Protein AF-0000000072967249 (afdb_homodimer)

Secondary structure (DSSP, 8-state):
-PPPEEEEEEPBPSEE--EEGGGT-----BBTT--SS---B-EEEEET--EEEEEEEEEE-SSSSPPBPS-EEEETTEETTEEEEEEEE-SS--EEE--SEEEEEPPGGGHHHHHHHHHHTT--TT---SGGGG-GGGS-TTEEEEEEEEEEE-TTS-EEEEPPPEEPPPEEETTTSPPP---EES-SEEETT--SSPEEEE-S---GGG-EEEEEEEETTEEEEEEEEEGGGSEEETTTEEEEPPPPPS-S--SS-EEEEEEEEETTTTEEPPPEEEEEE-TT--GGGGTTTTHHHHTHHHHHHHHHH---S-----GGG----------------TTS-----------------SS-----------S-----S-TT-S--/-PPPEEEEEEPBPSEEPPEEGGGT-----BBTT--SS---B-EEEEET--EEEEEEEEEE-SSSSPPBPS-EEEETTEETTEEEEEEEEBTTB-EEE--SEEEEEPPGGGHHHHHHHHHHTT--TT---SGGGG-GGGS-TTEEEEEEEEEEE-TTS-EEEEPPPEE---EEETTTSPPP---EES-SEEETT--SSPEEEE-S---GGG-EEEEEEEETTEEEEEEEEEGGGSEEETTTEEEEPPPPPS-S--SS-EEEEEEEEETTTTEEPPPEEEEEE-TT--GGGGTTTTHHHHTHHHHHHHHHH---S-----GGGS---------------TTS-----------------S-------TT---S-TT-------S--

Radius of gyration: 36.16 Å; Cα contacts (8 Å, |Δi|>4): 1364; chains: 2; bounding box: 79×101×114 Å

Structure (mmCIF, N/CA/C/O backbone):
data_AF-0000000072967249-model_v1
#
loop_
_entity.id
_entity.type
_entity.pdbx_description
1 polymer 'Dorsal 2'
#
loop_
_atom_site.group_PDB
_atom_site.id
_atom_site.type_symbol
_atom_site.label_atom_id
_atom_site.label_alt_id
_atom_site.label_comp_id
_atom_site.label_asym_id
_atom_site.label_entity_id
_atom_site.label_seq_id
_atom_site.pdbx_PDB_ins_code
_atom_site.Cartn_x
_atom_site.Cartn_y
_atom_site.Cartn_z
_atom_site.occupancy
_atom_site.B_iso_or_equiv
_atom_site.auth_seq_id
_atom_site.auth_comp_id
_atom_site.auth_asym_id
_atom_site.auth_atom_id
_atom_site.pdbx_PDB_model_num
ATOM 1 N N . MET A 1 1 ? -20.469 49.688 21.781 1 44.47 1 MET A N 1
ATOM 2 C CA . MET A 1 1 ? -19.875 48.469 22.359 1 44.47 1 MET A CA 1
ATOM 3 C C . MET A 1 1 ? -19.609 47.438 21.281 1 44.47 1 MET A C 1
ATOM 5 O O . MET A 1 1 ? -20.5 47.125 20.484 1 44.47 1 MET A O 1
ATOM 9 N N . ASN A 1 2 ? -18.406 47.156 20.906 1 73.19 2 ASN A N 1
ATOM 10 C CA . ASN A 1 2 ? -17.984 46.312 19.781 1 73.19 2 ASN A CA 1
ATOM 11 C C . ASN A 1 2 ? -18.594 44.938 19.859 1 73.19 2 ASN A C 1
ATOM 13 O O . ASN A 1 2 ? -18.719 44.375 20.953 1 73.19 2 ASN A O 1
ATOM 17 N N . ARG A 1 3 ? -19.438 44.469 18.906 1 88.12 3 ARG A N 1
ATOM 18 C CA . ARG A 1 3 ? -20.141 43.188 18.844 1 88.12 3 ARG A CA 1
ATOM 19 C C . ARG A 1 3 ? -19.188 42.031 19.141 1 88.12 3 ARG A C 1
ATOM 21 O O . ARG A 1 3 ? -18.047 42 18.656 1 88.12 3 ARG A O 1
ATOM 28 N N . PRO A 1 4 ? -19.625 41.312 20.125 1 92.69 4 PRO A N 1
ATOM 29 C CA . PRO A 1 4 ? -18.781 40.125 20.438 1 92.69 4 PRO A CA 1
ATOM 30 C C . PRO A 1 4 ? -18.469 39.281 19.203 1 92.69 4 PRO A C 1
ATOM 32 O O . PRO A 1 4 ? -19.266 39.219 18.266 1 92.69 4 PRO A O 1
ATOM 35 N N . TYR A 1 5 ? -17.344 38.75 19.141 1 96.25 5 TYR A N 1
ATOM 36 C CA . TYR A 1 5 ? -16.953 37.875 18.031 1 96.25 5 TYR A CA 1
ATOM 37 C C . TYR A 1 5 ? -16.047 36.75 18.5 1 96.25 5 TYR A C 1
ATOM 39 O O . TYR A 1 5 ? -15.484 36.812 19.594 1 96.25 5 TYR A O 1
ATOM 47 N N . ILE A 1 6 ? -15.875 35.719 17.688 1 97.12 6 ILE A N 1
ATOM 48 C CA . ILE A 1 6 ? -15.086 34.531 18 1 97.12 6 ILE A CA 1
ATOM 49 C C . ILE A 1 6 ? -13.656 34.719 17.484 1 97.12 6 ILE A C 1
ATOM 51 O O . ILE A 1 6 ? -13.461 35.156 16.344 1 97.12 6 ILE A O 1
ATOM 55 N N . ARG A 1 7 ? -12.711 34.438 18.281 1 97.88 7 ARG A N 1
ATOM 56 C CA . ARG A 1 7 ? -11.305 34.438 17.906 1 97.88 7 ARG A CA 1
ATOM 57 C C . ARG A 1 7 ? -10.648 33.094 18.203 1 97.88 7 ARG A C 1
ATOM 59 O O . ARG A 1 7 ? -10.734 32.594 19.328 1 97.88 7 ARG A O 1
ATOM 66 N N . ILE A 1 8 ? -10.008 32.531 17.172 1 98.19 8 ILE A N 1
ATOM 67 C CA . ILE A 1 8 ? -9.281 31.297 17.406 1 98.19 8 ILE A CA 1
ATOM 68 C C . ILE A 1 8 ? -7.922 31.609 18.031 1 98.19 8 ILE A C 1
ATOM 70 O O . ILE A 1 8 ? -7.117 32.344 17.453 1 98.19 8 ILE A O 1
ATOM 74 N N . ILE A 1 9 ? -7.621 31.078 19.188 1 97.25 9 ILE A N 1
ATOM 75 C CA . ILE A 1 9 ? -6.371 31.375 19.875 1 97.25 9 ILE A CA 1
ATOM 76 C C . ILE A 1 9 ? -5.359 30.25 19.609 1 97.25 9 ILE A C 1
ATOM 78 O O . ILE A 1 9 ? -4.148 30.469 19.703 1 97.25 9 ILE A O 1
ATOM 82 N N . GLU A 1 10 ? -5.859 29.047 19.406 1 97.69 10 GLU A N 1
ATOM 83 C CA . GLU A 1 10 ? -5.02 27.906 19.047 1 97.69 10 GLU A CA 1
ATOM 84 C C . GLU A 1 10 ? -5.625 27.109 17.891 1 97.69 10 GLU A C 1
ATOM 86 O O . GLU A 1 10 ? -6.676 26.484 18.047 1 97.69 10 GLU A O 1
ATOM 91 N N . GLN A 1 11 ? -4.906 27.156 16.75 1 97.75 11 GLN A N 1
ATOM 92 C CA . GLN A 1 11 ? -5.355 26.422 15.57 1 97.75 11 GLN A CA 1
ATOM 93 C C . GLN A 1 11 ? -5.102 24.922 15.727 1 97.75 11 GLN A C 1
ATOM 95 O O . GLN A 1 11 ? -4.25 24.5 16.516 1 97.75 11 GLN A O 1
ATOM 100 N N . PRO A 1 12 ? -5.949 24.156 15.016 1 96.5 12 PRO A N 1
ATOM 101 C CA . PRO A 1 12 ? -5.629 22.719 14.984 1 96.5 12 PRO A CA 1
ATOM 102 C C . PRO A 1 12 ? -4.371 22.422 14.172 1 96.5 12 PRO A C 1
ATOM 104 O O . PRO A 1 12 ? -3.965 23.234 13.328 1 96.5 12 PRO A O 1
ATOM 107 N N . GLN A 1 13 ? -3.824 21.266 14.438 1 92.38 13 GLN A N 1
ATOM 108 C CA . GLN A 1 13 ? -2.684 20.812 13.648 1 92.38 13 GLN A CA 1
ATOM 109 C C . GLN A 1 13 ? -3.061 20.641 12.18 1 92.38 13 GLN A C 1
ATOM 111 O O . GLN A 1 13 ? -4.18 20.234 11.867 1 92.38 13 GLN A O 1
ATOM 116 N N . LYS A 1 14 ? -2.098 20.922 11.359 1 88.25 14 LYS A N 1
ATOM 117 C CA . LYS A 1 14 ? -2.346 20.953 9.922 1 88.25 14 LYS A CA 1
ATOM 118 C C . LYS A 1 14 ? -2.592 19.562 9.367 1 88.25 14 LYS A C 1
ATOM 120 O O . LYS A 1 14 ? -3.244 19.391 8.336 1 88.25 14 LYS A O 1
ATOM 125 N N . SER A 1 15 ? -2.041 18.594 9.992 1 88.94 15 SER A N 1
ATOM 126 C CA . SER A 1 15 ? -2.145 17.219 9.492 1 88.94 15 SER A CA 1
ATOM 127 C C . SER A 1 15 ? -2.398 16.234 10.625 1 88.94 15 SER A C 1
ATOM 129 O O . SER A 1 15 ? -1.73 16.281 11.664 1 88.94 15 SER A O 1
ATOM 131 N N . LEU A 1 16 ? -3.436 15.453 10.383 1 90.12 16 LEU A N 1
ATOM 132 C CA . LEU A 1 16 ? -3.762 14.43 11.367 1 90.12 16 LEU A CA 1
ATOM 133 C C . LEU A 1 16 ? -4.359 13.195 10.695 1 90.12 16 LEU A C 1
ATOM 135 O O . LEU A 1 16 ? -4.832 13.273 9.555 1 90.12 16 LEU A O 1
ATOM 139 N N . ARG A 1 17 ? -4.219 12.023 11.391 1 90.75 17 ARG A N 1
ATOM 140 C CA . ARG A 1 17 ? -4.824 10.797 10.875 1 90.75 17 ARG A CA 1
ATOM 141 C C . ARG A 1 17 ? -6.32 10.766 11.148 1 90.75 17 ARG A C 1
ATOM 143 O O . ARG A 1 17 ? -6.742 10.789 12.305 1 90.75 17 ARG A O 1
ATOM 150 N N . PHE A 1 18 ? -7.117 10.727 10.023 1 93 18 PHE A N 1
ATOM 151 C CA . PHE A 1 18 ? -8.547 10.484 10.164 1 93 18 PHE A CA 1
ATOM 152 C C . PHE A 1 18 ? -8.836 9 10.328 1 93 18 PHE A C 1
ATOM 154 O O . PHE A 1 18 ? -8.5 8.195 9.453 1 93 18 PHE A O 1
ATOM 161 N N . ARG A 1 19 ? -9.477 8.633 11.391 1 92.75 19 ARG A N 1
ATOM 162 C CA . ARG A 1 19 ? -9.672 7.211 11.656 1 92.75 19 ARG A CA 1
ATOM 163 C C . ARG A 1 19 ? -11.109 6.793 11.352 1 92.75 19 ARG A C 1
ATOM 165 O O . ARG A 1 19 ? -12.047 7.555 11.586 1 92.75 19 ARG A O 1
ATOM 172 N N . TYR A 1 20 ? -11.242 5.508 10.867 1 93.94 20 TYR A N 1
ATOM 173 C CA . TYR A 1 20 ? -12.57 4.938 10.688 1 93.94 20 TYR A CA 1
ATOM 174 C C . TYR A 1 20 ? -13.164 4.508 12.023 1 93.94 20 TYR A C 1
ATOM 176 O O . TYR A 1 20 ? -12.43 4.215 12.969 1 93.94 20 TYR A O 1
ATOM 184 N N . GLN A 1 21 ? -14.438 4.438 12.031 1 92.06 21 GLN A N 1
ATOM 185 C CA . GLN A 1 21 ? -15.141 4.008 13.242 1 92.06 21 GLN A CA 1
ATOM 186 C C . GLN A 1 21 ? -14.719 2.602 13.648 1 92.06 21 GLN A C 1
ATOM 188 O O . GLN A 1 21 ? -14.602 2.303 14.836 1 92.06 21 GLN A O 1
ATOM 193 N N . CYS A 1 22 ? -14.438 1.764 12.68 1 89.69 22 CYS A N 1
ATOM 194 C CA . CYS A 1 22 ? -14.117 0.364 12.93 1 89.69 22 CYS A CA 1
ATOM 195 C C . CYS A 1 22 ? -12.789 0.235 13.672 1 89.69 22 CYS A C 1
ATOM 197 O O . CYS A 1 22 ? -12.523 -0.787 14.305 1 89.69 22 CYS A O 1
ATOM 199 N N . GLU A 1 23 ? -11.914 1.243 13.594 1 90.12 23 GLU A N 1
ATOM 200 C CA . GLU A 1 23 ? -10.617 1.21 14.266 1 90.12 23 GLU A CA 1
ATOM 201 C C . GLU A 1 23 ? -10.773 1.413 15.773 1 90.12 23 GLU A C 1
ATOM 203 O O . GLU A 1 23 ? -9.844 1.137 16.547 1 90.12 23 GLU A O 1
ATOM 208 N N . LYS A 1 24 ? -11.898 1.842 16.219 1 87.5 24 LYS A N 1
ATOM 209 C CA . LYS A 1 24 ? -12.242 2.004 17.625 1 87.5 24 LYS A CA 1
ATOM 210 C C . LYS A 1 24 ? -11.242 2.908 18.344 1 87.5 24 LYS A C 1
ATOM 212 O O . LYS A 1 24 ? -10.781 2.586 19.438 1 87.5 24 LYS A O 1
ATOM 217 N N . ARG A 1 25 ? -10.805 3.928 17.625 1 82.94 25 ARG A N 1
ATOM 218 C CA . ARG A 1 25 ? -9.93 4.957 18.188 1 82.94 25 ARG A CA 1
ATOM 219 C C . ARG A 1 25 ? -10.555 6.34 18.047 1 82.94 25 ARG A C 1
ATOM 221 O O . ARG A 1 25 ? -11.164 6.656 17.016 1 82.94 25 ARG A O 1
ATOM 228 N N . THR A 1 26 ? -10.758 7.078 19.047 1 75.5 26 THR A N 1
ATOM 229 C CA . THR A 1 26 ? -11.367 8.398 19 1 75.5 26 THR A CA 1
ATOM 230 C C . THR A 1 26 ? -10.391 9.422 18.438 1 75.5 26 THR A C 1
ATOM 232 O O . THR A 1 26 ? -10.781 10.312 17.672 1 75.5 26 THR A O 1
ATOM 235 N N . GLY A 1 27 ? -9.164 9.219 18.422 1 77.5 27 GLY A N 1
ATOM 236 C CA . GLY A 1 27 ? -8.172 10.18 17.969 1 77.5 27 GLY A CA 1
ATOM 237 C C . GLY A 1 27 ? -8.219 11.492 18.75 1 77.5 27 GLY A C 1
ATOM 238 O O . GLY A 1 27 ? -9.078 11.672 19.609 1 77.5 27 GLY A O 1
ATOM 239 N N . ASN A 1 28 ? -7.293 12.414 18.578 1 88.31 28 ASN A N 1
ATOM 240 C CA . ASN A 1 28 ? -7.188 13.758 19.156 1 88.31 28 ASN A CA 1
ATOM 241 C C . ASN A 1 28 ? -6.699 14.766 18.125 1 88.31 28 ASN A C 1
ATOM 243 O O . ASN A 1 28 ? -5.863 14.445 17.281 1 88.31 28 ASN A O 1
ATOM 247 N N . ILE A 1 29 ? -7.332 15.898 18.188 1 93.88 29 ILE A N 1
ATOM 248 C CA . ILE A 1 29 ? -6.855 16.984 17.344 1 93.88 29 ILE A CA 1
ATOM 249 C C . ILE A 1 29 ? -5.914 17.891 18.156 1 93.88 29 ILE A C 1
ATOM 251 O O . ILE A 1 29 ? -6.363 18.75 18.906 1 93.88 29 ILE A O 1
ATOM 255 N N . PRO A 1 30 ? -4.688 17.672 17.984 1 94.12 30 PRO A N 1
ATOM 256 C CA . PRO A 1 30 ? -3.744 18.531 18.703 1 94.12 30 PRO A CA 1
ATOM 257 C C . PRO A 1 30 ? -3.74 19.969 18.172 1 94.12 30 PRO A C 1
ATOM 259 O O . PRO A 1 30 ? -4.207 20.219 17.062 1 94.12 30 PRO A O 1
ATOM 262 N N . GLY A 1 31 ? -3.262 20.859 19.031 1 95.62 31 GLY A N 1
ATOM 263 C CA . GLY A 1 31 ? -3.078 22.234 18.609 1 95.62 31 GLY A CA 1
ATOM 264 C C . GLY A 1 31 ? -1.887 22.406 17.688 1 95.62 31 GLY A C 1
ATOM 265 O O . GLY A 1 31 ? -0.974 21.578 17.672 1 95.62 31 GLY A O 1
ATOM 266 N N . ALA A 1 32 ? -1.892 23.406 16.906 1 93.88 32 ALA A N 1
ATOM 267 C CA . ALA A 1 32 ? -0.831 23.703 15.953 1 93.88 32 ALA A CA 1
ATOM 268 C C . ALA A 1 32 ? 0.5 23.938 16.656 1 93.88 32 ALA A C 1
ATOM 270 O O . ALA A 1 32 ? 1.564 23.672 16.094 1 93.88 32 ALA A O 1
ATOM 271 N N . SER A 1 33 ? 0.46 24.375 17.922 1 92.56 33 SER A N 1
ATOM 272 C CA . SER A 1 33 ? 1.671 24.703 18.672 1 92.56 33 SER A CA 1
ATOM 273 C C . SER A 1 33 ? 2.188 23.484 19.438 1 92.56 33 SER A C 1
ATOM 275 O O . SER A 1 33 ? 3.139 23.594 20.203 1 92.56 33 SER A O 1
ATOM 277 N N . SER A 1 34 ? 1.538 22.391 19.172 1 92.38 34 SER A N 1
ATOM 278 C CA . SER A 1 34 ? 1.945 21.188 19.891 1 92.38 34 SER A CA 1
ATOM 279 C C . SER A 1 34 ? 3.344 20.734 19.469 1 92.38 34 SER A C 1
ATOM 281 O O . SER A 1 34 ? 3.701 20.812 18.297 1 92.38 34 SER A O 1
ATOM 283 N N . THR A 1 35 ? 4.148 20.453 20.391 1 86.25 35 THR A N 1
ATOM 284 C CA . THR A 1 35 ? 5.465 19.875 20.172 1 86.25 35 THR A CA 1
ATOM 285 C C . THR A 1 35 ? 5.543 18.469 20.797 1 86.25 35 THR A C 1
ATOM 287 O O . THR A 1 35 ? 4.566 17.984 21.359 1 86.25 35 THR A O 1
ATOM 290 N N . SER A 1 36 ? 6.641 17.781 20.547 1 82.5 36 SER A N 1
ATOM 291 C CA . SER A 1 36 ? 6.816 16.453 21.109 1 82.5 36 SER A CA 1
ATOM 292 C C . SER A 1 36 ? 6.742 16.469 22.625 1 82.5 36 SER A C 1
ATOM 294 O O . SER A 1 36 ? 6.316 15.5 23.25 1 82.5 36 SER A O 1
ATOM 296 N N . THR A 1 37 ? 6.992 17.578 23.203 1 87.44 37 THR A N 1
ATOM 297 C CA . THR A 1 37 ? 7.062 17.672 24.656 1 87.44 37 THR A CA 1
ATOM 298 C C . THR A 1 37 ? 5.84 18.391 25.203 1 87.44 37 THR A C 1
ATOM 300 O O . THR A 1 37 ? 5.465 18.188 26.359 1 87.44 37 THR A O 1
ATOM 303 N N . LEU A 1 38 ? 5.289 19.234 24.375 1 89.75 38 LEU A N 1
ATOM 304 C CA . LEU A 1 38 ? 4.16 20.031 24.828 1 89.75 38 LEU A CA 1
ATOM 305 C C . LEU A 1 38 ? 2.941 19.812 23.938 1 89.75 38 LEU A C 1
ATOM 307 O O . LEU A 1 38 ? 2.957 20.156 22.766 1 89.75 38 LEU A O 1
ATOM 311 N N . LYS A 1 39 ? 1.997 19.203 24.578 1 89.5 39 LYS A N 1
ATOM 312 C CA . LYS A 1 39 ? 0.768 18.953 23.828 1 89.5 39 LYS A CA 1
ATOM 313 C C . LYS A 1 39 ? -0.263 20.047 24.094 1 89.5 39 LYS A C 1
ATOM 315 O O . LYS A 1 39 ? -0.558 20.359 25.25 1 89.5 39 LYS A O 1
ATOM 320 N N . THR A 1 40 ? -0.62 20.797 23.094 1 93.81 40 THR A N 1
ATOM 321 C CA . THR A 1 40 ? -1.681 21.781 23.172 1 93.81 40 THR A CA 1
ATOM 322 C C . THR A 1 40 ? -2.92 21.328 22.422 1 93.81 40 THR A C 1
ATOM 324 O O . THR A 1 40 ? -2.877 20.312 21.703 1 93.81 40 THR A O 1
ATOM 327 N N . VAL A 1 41 ? -4.043 21.969 22.672 1 94.06 41 VAL A N 1
ATOM 328 C CA . VAL A 1 41 ? -5.293 21.625 22 1 94.06 41 VAL A CA 1
ATOM 329 C C . VAL A 1 41 ? -5.91 22.875 21.391 1 94.06 41 VAL A C 1
ATOM 331 O O . VAL A 1 41 ? -5.531 24 21.734 1 94.06 41 VAL A O 1
ATOM 334 N N . CYS A 1 42 ? -6.82 22.656 20.516 1 95.38 42 CYS A N 1
ATOM 335 C CA . CYS A 1 42 ? -7.535 23.75 19.875 1 95.38 42 CYS A CA 1
ATOM 336 C C . CYS A 1 42 ? -8.328 24.562 20.906 1 95.38 42 CYS A C 1
ATOM 338 O O . CYS A 1 42 ? -8.875 23.984 21.844 1 95.38 42 CYS A O 1
ATOM 340 N N . ALA A 1 43 ? -8.344 25.891 20.688 1 97.19 43 ALA A N 1
ATOM 341 C CA . ALA A 1 43 ? -9.047 26.75 21.625 1 97.19 43 ALA A CA 1
ATOM 342 C C . ALA A 1 43 ? -9.555 28.016 20.953 1 97.19 43 ALA A C 1
ATOM 344 O O . ALA A 1 43 ? -8.961 28.484 19.984 1 97.19 43 ALA A O 1
ATOM 345 N N . ILE A 1 44 ? -10.641 28.484 21.453 1 97.81 44 ILE A N 1
ATOM 346 C CA . ILE A 1 44 ? -11.203 29.75 20.969 1 97.81 44 ILE A CA 1
ATOM 347 C C . ILE A 1 44 ? -11.539 30.656 22.141 1 97.81 44 ILE A C 1
ATOM 349 O O . ILE A 1 44 ? -11.531 30.203 23.297 1 97.81 44 ILE A O 1
ATOM 353 N N . GLN A 1 45 ? -11.711 31.906 21.812 1 97.56 45 GLN A N 1
ATOM 354 C CA . GLN A 1 45 ? -12.164 32.906 22.781 1 97.56 45 GLN A CA 1
ATOM 355 C C . GLN A 1 45 ? -13.289 33.75 22.203 1 97.56 45 GLN A C 1
ATOM 357 O O . GLN A 1 45 ? -13.344 34 20.984 1 97.56 45 GLN A O 1
ATOM 362 N N . ILE A 1 46 ? -14.156 34.094 23.031 1 95.38 46 ILE A N 1
ATOM 363 C CA . ILE A 1 46 ? -15.18 35.062 22.656 1 95.38 46 ILE A CA 1
ATOM 364 C C . ILE A 1 46 ? -14.789 36.438 23.125 1 95.38 46 ILE A C 1
ATOM 366 O O . ILE A 1 46 ? -14.891 36.75 24.312 1 95.38 46 ILE A O 1
ATOM 370 N N . VAL A 1 47 ? -14.391 37.25 22.156 1 94.81 47 VAL A N 1
ATOM 371 C CA . VAL A 1 47 ? -13.922 38.594 22.484 1 94.81 47 VAL A CA 1
ATOM 372 C C . VAL A 1 47 ? -15.117 39.5 22.734 1 94.81 47 VAL A C 1
ATOM 374 O O . VAL A 1 47 ? -16.047 39.562 21.922 1 94.81 47 VAL A O 1
ATOM 377 N N . GLY A 1 48 ? -15.156 40.188 23.859 1 92.19 48 GLY A N 1
ATOM 378 C CA . GLY A 1 48 ? -16.188 41.188 24.141 1 92.19 48 GLY A CA 1
ATOM 379 C C . GLY A 1 48 ? -17.406 40.594 24.844 1 92.19 48 GLY A C 1
ATOM 380 O O . GLY A 1 48 ? -18.5 41.156 24.766 1 92.19 48 GLY A O 1
ATOM 381 N N . TYR A 1 49 ? -17.266 39.406 25.344 1 91.81 49 TYR A N 1
ATOM 382 C CA . TYR A 1 49 ? -18.406 38.812 26 1 91.81 49 TYR A CA 1
ATOM 383 C C . TYR A 1 49 ? -17.969 38 27.219 1 91.81 49 TYR A C 1
ATOM 385 O O . TYR A 1 49 ? -16.906 37.375 27.203 1 91.81 49 TYR A O 1
ATOM 393 N N . GLN A 1 50 ? -18.734 38.062 28.266 1 91.81 50 GLN A N 1
ATOM 394 C CA . GLN A 1 50 ? -18.625 37.25 29.453 1 91.81 50 GLN A CA 1
ATOM 395 C C . GLN A 1 50 ? -19.984 36.656 29.859 1 91.81 50 GLN A C 1
ATOM 397 O O . GLN A 1 50 ? -21 37.344 29.781 1 91.81 50 GLN A O 1
ATOM 402 N N . GLY A 1 51 ? -19.938 35.438 30.109 1 91.81 51 GLY A N 1
ATOM 403 C CA . GLY A 1 51 ? -21.188 34.781 30.469 1 91.81 51 GLY A CA 1
ATOM 404 C C . GLY A 1 51 ? -21.312 33.375 29.891 1 91.81 51 GLY A C 1
ATOM 405 O O . GLY A 1 51 ? -20.297 32.75 29.547 1 91.81 51 GLY A O 1
ATOM 406 N N . ARG A 1 52 ? -22.516 32.938 29.859 1 92.81 52 ARG A N 1
ATOM 407 C CA . ARG A 1 52 ? -22.766 31.594 29.375 1 92.81 52 ARG A CA 1
ATOM 408 C C . ARG A 1 52 ? -22.953 31.594 27.859 1 92.81 52 ARG A C 1
ATOM 410 O O . ARG A 1 52 ? -23.562 32.5 27.297 1 92.81 52 ARG A O 1
ATOM 417 N N . ALA A 1 53 ? -22.375 30.594 27.281 1 94.44 53 ALA A N 1
ATOM 418 C CA . ALA A 1 53 ? -22.484 30.453 25.828 1 94.44 53 ALA A CA 1
ATOM 419 C C . ALA A 1 53 ? -22.547 28.984 25.422 1 94.44 53 ALA A C 1
ATOM 421 O O . ALA A 1 53 ? -21.969 28.125 26.094 1 94.44 53 ALA A O 1
ATOM 422 N N . ALA A 1 54 ? -23.281 28.703 24.375 1 94.88 54 ALA A N 1
ATOM 423 C CA . ALA A 1 54 ? -23.312 27.375 23.766 1 94.88 54 ALA A CA 1
ATOM 424 C C . ALA A 1 54 ? -22.391 27.312 22.547 1 94.88 54 ALA A C 1
ATOM 426 O O . ALA A 1 54 ? -22.422 28.188 21.688 1 94.88 54 ALA A O 1
ATOM 427 N N . VAL A 1 55 ? -21.562 26.344 22.578 1 95.62 55 VAL A N 1
ATOM 428 C CA . VAL A 1 55 ? -20.578 26.203 21.5 1 95.62 55 VAL A CA 1
ATOM 429 C C . VAL A 1 55 ? -20.906 24.969 20.656 1 95.62 55 VAL A C 1
ATOM 431 O O . VAL A 1 55 ? -21.188 23.891 21.203 1 95.62 55 VAL A O 1
ATOM 434 N N . VAL A 1 56 ? -20.906 25.172 19.344 1 95.5 56 VAL A N 1
ATOM 435 C CA . VAL A 1 56 ? -21.125 24.078 18.391 1 95.5 56 VAL A CA 1
ATOM 436 C C . VAL A 1 56 ? -19.953 24 17.406 1 95.5 56 VAL A C 1
ATOM 438 O O . VAL A 1 56 ? -19.594 25.016 16.797 1 95.5 56 VAL A O 1
ATOM 441 N N . VAL A 1 57 ? -19.344 22.844 17.344 1 97.69 57 VAL A N 1
ATOM 442 C CA . VAL A 1 57 ? -18.25 22.641 16.406 1 97.69 57 VAL A CA 1
ATOM 443 C C . VAL A 1 57 ? -18.625 21.547 15.398 1 97.69 57 VAL A C 1
ATOM 445 O O . VAL A 1 57 ? -19.125 20.5 15.789 1 97.69 57 VAL A O 1
ATOM 448 N N . SER A 1 58 ? -18.438 21.812 14.148 1 97.56 58 SER A N 1
ATOM 449 C CA . SER A 1 58 ? -18.703 20.828 13.094 1 97.56 58 SER A CA 1
ATOM 450 C C . SER A 1 58 ? -17.641 20.891 12.008 1 97.56 58 SER A C 1
ATOM 452 O O . SER A 1 58 ? -16.859 21.844 11.938 1 97.56 58 SER A O 1
ATOM 454 N N . CYS A 1 59 ? -17.547 19.859 11.203 1 97.94 59 CYS A N 1
ATOM 455 C CA . CYS A 1 59 ? -16.609 19.812 10.094 1 97.94 59 CYS A CA 1
ATOM 456 C C . CYS A 1 59 ? -17.203 20.438 8.836 1 97.94 59 CYS A C 1
ATOM 458 O O . CYS A 1 59 ? -18.375 20.203 8.516 1 97.94 59 CYS A O 1
ATOM 460 N N . VAL A 1 60 ? -16.391 21.234 8.141 1 98.25 60 VAL A N 1
ATOM 461 C CA . VAL A 1 60 ? -16.828 21.844 6.887 1 98.25 60 VAL A CA 1
ATOM 462 C C . VAL A 1 60 ? -15.758 21.656 5.82 1 98.25 60 VAL A C 1
ATOM 464 O O . VAL A 1 60 ? -14.641 21.25 6.125 1 98.25 60 VAL A O 1
ATOM 467 N N . THR A 1 61 ? -16.094 21.906 4.562 1 97.25 61 THR A N 1
ATOM 468 C CA . THR A 1 61 ? -15.188 21.734 3.436 1 97.25 61 THR A CA 1
ATOM 469 C C . THR A 1 61 ? -14.086 22.781 3.453 1 97.25 61 THR A C 1
ATOM 471 O O . THR A 1 61 ? -14.227 23.828 4.09 1 97.25 61 THR A O 1
ATOM 474 N N . LYS A 1 62 ? -13.078 22.516 2.764 1 95.31 62 LYS A N 1
ATOM 475 C CA . LYS A 1 62 ? -11.875 23.344 2.74 1 95.31 62 LYS A CA 1
ATOM 476 C C . LYS A 1 62 ? -12.148 24.703 2.113 1 95.31 62 LYS A C 1
ATOM 478 O O . LYS A 1 62 ? -11.781 25.734 2.676 1 95.31 62 LYS A O 1
ATOM 483 N N . ASP A 1 63 ? -12.898 24.688 1.015 1 93.88 63 ASP A N 1
ATOM 484 C CA . ASP A 1 63 ? -13.055 25.906 0.224 1 93.88 63 ASP A CA 1
ATOM 485 C C . ASP A 1 63 ? -14.391 26.594 0.523 1 93.88 63 ASP A C 1
ATOM 487 O O . ASP A 1 63 ? -15.367 25.922 0.882 1 93.88 63 ASP A O 1
ATOM 491 N N . GLU A 1 64 ? -14.406 27.969 0.395 1 94.06 64 GLU A N 1
ATOM 492 C CA . GLU A 1 64 ? -15.641 28.734 0.537 1 94.06 64 GLU A CA 1
ATOM 493 C C . GLU A 1 64 ? -16.516 28.609 -0.702 1 94.06 64 GLU A C 1
ATOM 495 O O . GLU A 1 64 ? -16.016 28.516 -1.822 1 94.06 64 GLU A O 1
ATOM 500 N N . PRO A 1 65 ? -17.75 28.781 -0.625 1 95.19 65 PRO A N 1
ATOM 501 C CA . PRO A 1 65 ? -18.469 28.734 0.657 1 95.19 65 PRO A CA 1
ATOM 502 C C . PRO A 1 65 ? -18.328 27.375 1.356 1 95.19 65 PRO A C 1
ATOM 504 O O . PRO A 1 65 ? -18.438 26.328 0.711 1 95.19 65 PRO A O 1
ATOM 507 N N . HIS A 1 66 ? -18.047 27.375 2.584 1 97.31 66 HIS A N 1
ATOM 508 C CA . HIS A 1 66 ? -17.828 26.156 3.367 1 97.31 66 HIS A CA 1
ATOM 509 C C . HIS A 1 66 ? -19.125 25.375 3.52 1 97.31 66 HIS A C 1
ATOM 511 O O . HIS A 1 66 ? -20.094 25.859 4.102 1 97.31 66 HIS A O 1
ATOM 517 N N . LYS A 1 67 ? -19.078 24.188 3.027 1 97.12 67 LYS A N 1
ATOM 518 C CA . LYS A 1 67 ? -20.234 23.297 3.121 1 97.12 67 LYS A CA 1
ATOM 519 C C . LYS A 1 67 ? -20.031 22.234 4.203 1 97.12 67 LYS A C 1
ATOM 521 O O . LYS A 1 67 ? -18.891 21.938 4.562 1 97.12 67 LYS A O 1
ATOM 526 N N . PRO A 1 68 ? -21.156 21.766 4.691 1 97.12 68 PRO A N 1
ATOM 527 C CA . PRO A 1 68 ? -21 20.688 5.668 1 97.12 68 PRO A CA 1
ATOM 528 C C . PRO A 1 68 ? -20.219 19.5 5.117 1 97.12 68 PRO A C 1
ATOM 530 O O . PRO A 1 68 ? -20.422 19.094 3.971 1 97.12 68 PRO A O 1
ATOM 533 N N . HIS A 1 69 ? -19.25 19.016 5.828 1 97.75 69 HIS A N 1
ATOM 534 C CA . HIS A 1 69 ? -18.422 17.875 5.441 1 97.75 69 HIS A CA 1
ATOM 535 C C . HIS A 1 69 ? -19.016 16.562 5.969 1 97.75 69 HIS A C 1
ATOM 537 O O . HIS A 1 69 ? -19.547 16.531 7.078 1 97.75 69 HIS A O 1
ATOM 543 N N . PRO A 1 70 ? -18.938 15.547 5.289 1 97.12 70 PRO A N 1
ATOM 544 C CA . PRO A 1 70 ? -19.531 14.289 5.727 1 97.12 70 PRO A CA 1
ATOM 545 C C . PRO A 1 70 ? -18.797 13.648 6.895 1 97.12 70 PRO A C 1
ATOM 547 O O . PRO A 1 70 ? -19.375 12.859 7.645 1 97.12 70 PRO A O 1
ATOM 550 N N . HIS A 1 71 ? -17.484 13.898 7.051 1 97.44 71 HIS A N 1
ATOM 551 C CA . HIS A 1 71 ? -16.766 13.352 8.188 1 97.44 71 HIS A CA 1
ATOM 552 C C . HIS A 1 71 ? -17.328 13.867 9.508 1 97.44 71 HIS A C 1
ATOM 554 O O . HIS A 1 71 ? -18 14.898 9.539 1 97.44 71 HIS A O 1
ATOM 560 N N . LYS A 1 72 ? -17.062 13.086 10.555 1 96.31 72 LYS A N 1
ATOM 561 C CA . LYS A 1 72 ? -17.703 13.352 11.844 1 96.31 72 LYS A CA 1
ATOM 562 C C . LYS A 1 72 ? -16.672 13.719 12.906 1 96.31 72 LYS A C 1
ATOM 564 O O . LYS A 1 72 ? -15.508 13.328 12.805 1 96.31 72 LYS A O 1
ATOM 569 N N . LEU A 1 73 ? -17.125 14.492 13.805 1 96.5 73 LEU A N 1
ATOM 570 C CA . LEU A 1 73 ? -16.344 14.695 15.023 1 96.5 73 LEU A CA 1
ATOM 571 C C . LEU A 1 73 ? -16.719 13.672 16.094 1 96.5 73 LEU A C 1
ATOM 573 O O . LEU A 1 73 ? -17.891 13.344 16.25 1 96.5 73 LEU A O 1
ATOM 577 N N . VAL A 1 74 ? -15.719 13.195 16.766 1 95.88 74 VAL A N 1
ATOM 578 C CA . VAL A 1 74 ? -15.938 12.219 17.828 1 95.88 74 VAL A CA 1
ATOM 579 C C . VAL A 1 74 ? -15.219 12.664 19.094 1 95.88 74 VAL A C 1
ATOM 581 O O . VAL A 1 74 ? -14.234 13.398 19.031 1 95.88 74 VAL A O 1
ATOM 584 N N . GLY A 1 75 ? -15.789 12.242 20.312 1 92 75 GLY A N 1
ATOM 585 C CA . GLY A 1 75 ? -15.266 12.609 21.625 1 92 75 GLY A CA 1
ATOM 586 C C . GLY A 1 75 ? -16.344 12.766 22.672 1 92 75 GLY A C 1
ATOM 587 O O . GLY A 1 75 ? -17.5 12.375 22.453 1 92 75 GLY A O 1
ATOM 588 N N . GLU A 1 76 ? -16.016 13.266 23.859 1 88.44 76 GLU A N 1
ATOM 589 C CA . GLU A 1 76 ? -16.906 13.336 25.016 1 88.44 76 GLU A CA 1
ATOM 590 C C . GLU A 1 76 ? -18.125 14.195 24.719 1 88.44 76 GLU A C 1
ATOM 592 O O . GLU A 1 76 ? -19.25 13.828 25.078 1 88.44 76 GLU A O 1
ATOM 597 N N . HIS A 1 77 ? -18.062 15.305 24.031 1 91.81 77 HIS A N 1
ATOM 598 C CA . HIS A 1 77 ? -19.156 16.234 23.797 1 91.81 77 HIS A CA 1
ATOM 599 C C . HIS A 1 77 ? -19.656 16.141 22.359 1 91.81 77 HIS A C 1
ATOM 601 O O . HIS A 1 77 ? -20.219 17.109 21.828 1 91.81 77 HIS A O 1
ATOM 607 N N . CYS A 1 78 ? -19.406 14.906 21.844 1 94.19 78 CYS A N 1
ATOM 608 C CA . CYS A 1 78 ? -19.797 14.758 20.438 1 94.19 78 CYS A CA 1
ATOM 609 C C . CYS A 1 78 ? -21.016 13.836 20.312 1 94.19 78 CYS A C 1
ATOM 611 O O . CYS A 1 78 ? -21.062 12.773 20.938 1 94.19 78 CYS A O 1
ATOM 613 N N . LYS A 1 79 ? -21.984 14.328 19.625 1 92.81 79 LYS A N 1
ATOM 614 C CA . LYS A 1 79 ? -23.172 13.555 19.281 1 92.81 79 LYS A CA 1
ATOM 615 C C . LYS A 1 79 ? -23.484 13.656 17.797 1 92.81 79 LYS A C 1
ATOM 617 O O . LYS A 1 79 ? -23.547 14.758 17.25 1 92.81 79 LYS A O 1
ATOM 622 N N . LYS A 1 80 ? -23.609 12.539 17.125 1 92.06 80 LYS A N 1
ATOM 623 C CA . LYS A 1 80 ? -23.938 12.453 15.703 1 92.06 80 LYS A CA 1
ATOM 624 C C . LYS A 1 80 ? -22.953 13.258 14.859 1 92.06 80 LYS A C 1
ATOM 626 O O . LYS A 1 80 ? -23.359 13.961 13.93 1 92.06 80 LYS A O 1
ATOM 631 N N . GLY A 1 81 ? -21.781 13.375 15.242 1 94.25 81 GLY A N 1
ATOM 632 C CA . GLY A 1 81 ? -20.719 13.945 14.438 1 94.25 81 GLY A CA 1
ATOM 633 C C . GLY A 1 81 ? -20.484 15.422 14.711 1 94.25 81 GLY A C 1
ATOM 634 O O . GLY A 1 81 ? -19.719 16.078 14.016 1 94.25 81 GLY A O 1
ATOM 635 N N . VAL A 1 82 ? -21.156 15.961 15.727 1 96.19 82 VAL A N 1
ATOM 636 C CA . VAL A 1 82 ? -21.062 17.375 16.047 1 96.19 82 VAL A CA 1
ATOM 637 C C . VAL A 1 82 ? -20.688 17.562 17.516 1 96.19 82 VAL A C 1
ATOM 639 O O . VAL A 1 82 ? -21.203 16.844 18.375 1 96.19 82 VAL A O 1
ATOM 642 N N . TYR A 1 83 ? -19.812 18.422 17.766 1 96.06 83 TYR A N 1
ATOM 643 C CA . TYR A 1 83 ? -19.391 18.781 19.109 1 96.06 83 TYR A CA 1
ATOM 644 C C . TYR A 1 83 ? -20.266 19.906 19.672 1 96.06 83 TYR A C 1
ATOM 646 O O . TYR A 1 83 ? -20.391 20.969 19.062 1 96.06 83 TYR A O 1
ATOM 654 N N . THR A 1 84 ? -20.938 19.641 20.812 1 95 84 THR A N 1
ATOM 655 C CA . THR A 1 84 ? -21.781 20.641 21.453 1 95 84 THR A CA 1
ATOM 656 C C . THR A 1 84 ? -21.531 20.688 22.953 1 95 84 THR A C 1
ATOM 658 O O . THR A 1 84 ? -21.5 19.656 23.625 1 95 84 THR A O 1
ATOM 661 N N . PHE A 1 85 ? -21.344 21.875 23.406 1 93.19 85 PHE A N 1
ATOM 662 C CA . PHE A 1 85 ? -21.172 22 24.844 1 93.19 85 PHE A CA 1
ATOM 663 C C . PHE A 1 85 ? -21.438 23.438 25.281 1 93.19 85 PHE A C 1
ATOM 665 O O . PHE A 1 85 ? -21.391 24.359 24.484 1 93.19 85 PHE A O 1
ATOM 672 N N . GLU A 1 86 ? -21.812 23.594 26.578 1 93.19 86 GLU A N 1
ATOM 673 C CA . GLU A 1 86 ? -22.031 24.906 27.172 1 93.19 86 GLU A CA 1
ATOM 674 C C . GLU A 1 86 ? -20.859 25.328 28.062 1 93.19 86 GLU A C 1
ATOM 676 O O . GLU A 1 86 ? -20.391 24.531 28.875 1 93.19 86 GLU A O 1
ATOM 681 N N . ALA A 1 87 ? -20.438 26.469 27.766 1 92.31 87 ALA A N 1
ATOM 682 C CA . ALA A 1 87 ? -19.297 26.969 28.531 1 92.31 87 ALA A CA 1
ATOM 683 C C . ALA A 1 87 ? -19.641 28.266 29.25 1 92.31 87 ALA A C 1
ATOM 685 O O . ALA A 1 87 ? -20.5 29.031 28.797 1 92.31 87 ALA A O 1
ATOM 686 N N . GLU A 1 88 ? -18.984 28.406 30.359 1 92.94 88 GLU A N 1
ATOM 687 C CA . GLU A 1 88 ? -19.047 29.672 31.078 1 92.94 88 GLU A CA 1
ATOM 688 C C . GLU A 1 88 ? -17.766 30.484 30.875 1 92.94 88 GLU A C 1
ATOM 690 O O . GLU A 1 88 ? -16.672 30.047 31.266 1 92.94 88 GLU A O 1
ATOM 695 N N . ILE A 1 89 ? -17.969 31.594 30.266 1 93.5 89 ILE A N 1
ATOM 696 C CA . ILE A 1 89 ? -16.828 32.438 29.953 1 93.5 89 ILE A CA 1
ATOM 697 C C . ILE A 1 89 ? -16.641 33.469 31.062 1 93.5 89 ILE A C 1
ATOM 699 O O . ILE A 1 89 ? -17.516 34.281 31.328 1 93.5 89 ILE A O 1
ATOM 703 N N . THR A 1 90 ? -15.5 33.438 31.734 1 93.94 90 THR A N 1
ATOM 704 C CA . THR A 1 90 ? -15.141 34.344 32.812 1 93.94 90 THR A CA 1
ATOM 705 C C . THR A 1 90 ? -13.789 35 32.531 1 93.94 90 THR A C 1
ATOM 707 O O . THR A 1 90 ? -13.023 34.531 31.688 1 93.94 90 THR A O 1
ATOM 710 N N . PRO A 1 91 ? -13.547 36.156 33.125 1 91.81 91 PRO A N 1
ATOM 711 C CA . PRO A 1 91 ? -12.25 36.812 32.938 1 91.81 91 PRO A CA 1
ATOM 712 C C . PRO A 1 91 ? -11.078 35.906 33.312 1 91.81 91 PRO A C 1
ATOM 714 O O . PRO A 1 91 ? -9.992 36 32.75 1 91.81 91 PRO A O 1
ATOM 717 N N . ASN A 1 92 ? -11.266 35.031 34.25 1 92.56 92 ASN A N 1
ATOM 718 C CA . ASN A 1 92 ? -10.219 34.125 34.719 1 92.56 92 ASN A CA 1
ATOM 719 C C . ASN A 1 92 ? -10.078 32.906 33.781 1 92.56 92 ASN A C 1
ATOM 721 O O . ASN A 1 92 ? -9.039 32.25 33.781 1 92.56 92 ASN A O 1
ATOM 725 N N . ASN A 1 93 ? -11.18 32.656 33.094 1 92.5 93 ASN A N 1
ATOM 726 C CA . ASN A 1 93 ? -11.211 31.547 32.188 1 92.5 93 ASN A CA 1
ATOM 727 C C . ASN A 1 93 ? -11.852 31.938 30.844 1 92.5 93 ASN A C 1
ATOM 729 O O . ASN A 1 93 ? -12.938 31.484 30.516 1 92.5 93 ASN A O 1
ATOM 733 N N . PRO A 1 94 ? -11.109 32.688 30.078 1 93.56 94 PRO A N 1
ATOM 734 C CA . PRO A 1 94 ? -11.695 33.219 28.844 1 93.56 94 PRO A CA 1
ATOM 735 C C . PRO A 1 94 ? -11.625 32.25 27.672 1 93.56 94 PRO A C 1
ATOM 737 O O . PRO A 1 94 ? -12.359 32.375 26.703 1 93.56 94 PRO A O 1
ATOM 740 N N . ASP A 1 95 ? -10.781 31.203 27.812 1 95.44 95 ASP A N 1
ATOM 741 C CA . ASP A 1 95 ? -10.539 30.312 26.688 1 95.44 95 ASP A CA 1
ATOM 742 C C . ASP A 1 95 ? -11.5 29.125 26.703 1 95.44 95 ASP A C 1
ATOM 744 O O . ASP A 1 95 ? -11.789 28.578 27.766 1 95.44 95 ASP A O 1
ATOM 748 N N . ILE A 1 96 ? -12.039 28.828 25.625 1 95.56 96 ILE A N 1
ATOM 749 C CA . ILE A 1 96 ? -12.773 27.578 25.438 1 95.56 96 ILE A CA 1
ATOM 750 C C . ILE A 1 96 ? -11.867 26.547 24.766 1 95.56 96 ILE A C 1
ATOM 752 O O . ILE A 1 96 ? -11.461 26.719 23.609 1 95.56 96 ILE A O 1
ATOM 756 N N . VAL A 1 97 ? -11.578 25.484 25.469 1 93.94 97 VAL A N 1
ATOM 757 C CA . VAL A 1 97 ? -10.617 24.484 25 1 93.94 97 VAL A CA 1
ATOM 758 C C . VAL A 1 97 ? -11.352 23.219 24.578 1 93.94 97 VAL A C 1
ATOM 760 O O . VAL A 1 97 ? -12.289 22.781 25.25 1 93.94 97 VAL A O 1
ATOM 763 N N . PHE A 1 98 ? -10.945 22.703 23.516 1 94.38 98 PHE A N 1
ATOM 764 C CA . PHE A 1 98 ? -11.562 21.5 22.984 1 94.38 98 PHE A CA 1
ATOM 765 C C . PHE A 1 98 ? -10.664 20.281 23.188 1 94.38 98 PHE A C 1
ATOM 767 O O . PHE A 1 98 ? -9.758 20.031 22.391 1 94.38 98 PHE A O 1
ATOM 774 N N . ARG A 1 99 ? -11.031 19.562 24.172 1 89.88 99 ARG A N 1
ATOM 775 C CA . ARG A 1 99 ? -10.219 18.406 24.531 1 89.88 99 ARG A CA 1
ATOM 776 C C . ARG A 1 99 ? -10.844 17.109 24.016 1 89.88 99 ARG A C 1
ATOM 778 O O . ARG A 1 99 ? -12.062 17.016 23.859 1 89.88 99 ARG A O 1
ATOM 785 N N . LYS A 1 100 ? -10.023 16.109 23.719 1 89.06 100 LYS A N 1
ATOM 786 C CA . LYS A 1 100 ? -10.438 14.758 23.359 1 89.06 100 LYS A CA 1
ATOM 787 C C . LYS A 1 100 ? -11.375 14.789 22.156 1 89.06 100 LYS A C 1
ATOM 789 O O . LYS A 1 100 ? -12.414 14.133 22.156 1 89.06 100 LYS A O 1
ATOM 794 N N . LEU A 1 101 ? -11.031 15.617 21.25 1 92.69 101 LEU A N 1
ATOM 795 C CA . LEU A 1 101 ? -11.781 15.766 20 1 92.69 101 LEU A CA 1
ATOM 796 C C . LEU A 1 101 ? -11.039 15.117 18.844 1 92.69 101 LEU A C 1
ATOM 798 O O . LEU A 1 101 ? -9.828 15.297 18.688 1 92.69 101 LEU A O 1
ATOM 802 N N . GLY A 1 102 ? -11.703 14.266 18.094 1 94.62 102 GLY A N 1
ATOM 803 C CA . GLY A 1 102 ? -11.109 13.609 16.938 1 94.62 102 GLY A CA 1
ATOM 804 C C . GLY A 1 102 ? -11.984 13.664 15.695 1 94.62 102 GLY A C 1
ATOM 805 O O . GLY A 1 102 ? -13.172 14.008 15.789 1 94.62 102 GLY A O 1
ATOM 806 N N . VAL A 1 103 ? -11.375 13.461 14.555 1 95.69 103 VAL A N 1
ATOM 807 C CA . VAL A 1 103 ? -12.109 13.391 13.289 1 95.69 103 VAL A CA 1
ATOM 808 C C . VAL A 1 103 ? -12.297 11.93 12.883 1 95.69 103 VAL A C 1
ATOM 810 O O . VAL A 1 103 ? -11.336 11.156 12.844 1 95.69 103 VAL A O 1
ATOM 813 N N . GLN A 1 104 ? -13.508 11.555 12.617 1 95.5 104 GLN A N 1
ATOM 814 C CA . GLN A 1 104 ? -13.836 10.203 12.172 1 95.5 104 GLN A CA 1
ATOM 815 C C . GLN A 1 104 ? -14.18 10.18 10.688 1 95.5 104 GLN A C 1
ATOM 817 O O . GLN A 1 104 ? -15.086 10.891 10.234 1 95.5 104 GLN A O 1
ATOM 822 N N . CYS A 1 105 ? -13.492 9.328 9.961 1 94.12 105 CYS A N 1
ATOM 823 C CA . CYS A 1 105 ? -13.719 9.18 8.523 1 94.12 105 CYS A CA 1
ATOM 824 C C . CYS A 1 105 ? -15.008 8.406 8.258 1 94.12 105 CYS A C 1
ATOM 826 O O . CYS A 1 105 ? -15.312 7.445 8.969 1 94.12 105 CYS A O 1
ATOM 828 N N . VAL A 1 106 ? -15.695 8.93 7.27 1 96.06 106 VAL A N 1
ATOM 829 C CA . VAL A 1 106 ? -16.891 8.234 6.797 1 96.06 106 VAL A CA 1
ATOM 830 C C . VAL A 1 106 ? -16.578 7.516 5.484 1 96.06 106 VAL A C 1
ATOM 832 O O . VAL A 1 106 ? -15.922 8.07 4.605 1 96.06 106 VAL A O 1
ATOM 835 N N . LYS A 1 107 ? -17 6.246 5.398 1 92.69 107 LYS A N 1
ATOM 836 C CA . LYS A 1 107 ? -16.812 5.473 4.176 1 92.69 107 LYS A CA 1
ATOM 837 C C . LYS A 1 107 ? -17.531 6.117 3 1 92.69 107 LYS A C 1
ATOM 839 O O . LYS A 1 107 ? -18.578 6.75 3.182 1 92.69 107 LYS A O 1
ATOM 844 N N . ARG A 1 108 ? -17.062 5.875 1.785 1 90.75 108 ARG A N 1
ATOM 845 C CA . ARG A 1 108 ? -17.578 6.496 0.575 1 90.75 108 ARG A CA 1
ATOM 846 C C . ARG A 1 108 ? -19.062 6.152 0.378 1 90.75 108 ARG A C 1
ATOM 848 O O . ARG A 1 108 ? -19.859 7.008 -0.008 1 90.75 108 ARG A O 1
ATOM 855 N N . ASN A 1 109 ? -19.422 4.93 0.679 1 88.75 109 ASN A N 1
ATOM 856 C CA . ASN A 1 109 ? -20.781 4.48 0.471 1 88.75 109 ASN A CA 1
ATOM 857 C C . ASN A 1 109 ? -21.719 5.027 1.546 1 88.75 109 ASN A C 1
ATOM 859 O O . ASN A 1 109 ? -22.953 4.902 1.433 1 88.75 109 ASN A O 1
ATOM 863 N N . GLU A 1 110 ? -21.219 5.656 2.555 1 94.25 110 GLU A N 1
ATOM 864 C CA . GLU A 1 110 ? -22.016 6.172 3.656 1 94.25 110 GLU A CA 1
ATOM 865 C C . GLU A 1 110 ? -22.016 7.699 3.672 1 94.25 110 GLU A C 1
ATOM 867 O O . GLU A 1 110 ? -22.609 8.312 4.566 1 94.25 110 GLU A O 1
ATOM 872 N N . LEU A 1 111 ? -21.406 8.289 2.727 1 96.12 111 LEU A N 1
ATOM 873 C CA . LEU A 1 111 ? -21.234 9.742 2.703 1 96.12 111 LEU A CA 1
ATOM 874 C C . LEU A 1 111 ? -22.594 10.438 2.633 1 96.12 111 LEU A C 1
ATOM 876 O O . LEU A 1 111 ? -22.844 11.383 3.373 1 96.12 111 LEU A O 1
ATOM 880 N N . LYS A 1 112 ? -23.453 9.914 1.769 1 95.25 112 LYS A N 1
ATOM 881 C CA . LYS A 1 112 ? -24.766 10.523 1.58 1 95.25 112 LYS A CA 1
ATOM 882 C C . LYS A 1 112 ? -25.594 10.461 2.863 1 95.25 112 LYS A C 1
ATOM 884 O O . LYS A 1 112 ? -26.219 11.445 3.244 1 95.25 112 LYS A O 1
ATOM 889 N N . GLU A 1 113 ? -25.562 9.359 3.504 1 95.5 113 GLU A N 1
ATOM 890 C CA . GLU A 1 113 ? -26.297 9.188 4.758 1 95.5 113 GLU A CA 1
ATOM 891 C C . GLU A 1 113 ? -25.781 10.148 5.828 1 95.5 113 GLU A C 1
ATOM 893 O O . GLU A 1 113 ? -26.562 10.727 6.578 1 95.5 113 GLU A O 1
ATOM 898 N N . SER A 1 114 ? -24.516 10.305 5.887 1 96.31 114 SER A N 1
ATOM 899 C CA . SER A 1 114 ? -23.922 11.203 6.871 1 96.31 114 SER A CA 1
ATOM 900 C C . SER A 1 114 ? -24.375 12.641 6.648 1 96.31 114 SER A C 1
ATOM 902 O O . SER A 1 114 ? -24.703 13.352 7.602 1 96.31 114 SER A O 1
ATOM 904 N N . LEU A 1 115 ? -24.422 13.07 5.426 1 96.69 115 LEU A N 1
ATOM 905 C CA . LEU A 1 115 ? -24.859 14.422 5.094 1 96.69 115 LEU A CA 1
ATOM 906 C C . LEU A 1 115 ? -26.359 14.594 5.363 1 96.69 115 LEU A C 1
ATOM 908 O O . LEU A 1 115 ? -26.797 15.672 5.75 1 96.69 115 LEU A O 1
ATOM 912 N N . ASN A 1 116 ? -27.109 13.508 5.176 1 96.31 116 ASN A N 1
ATOM 913 C CA . ASN A 1 116 ? -28.531 13.539 5.5 1 96.31 116 ASN A CA 1
ATOM 914 C C . ASN A 1 116 ? -28.766 13.781 6.988 1 96.31 116 ASN A C 1
ATOM 916 O O . ASN A 1 116 ? -29.656 14.531 7.371 1 96.31 116 ASN A O 1
ATOM 920 N N . VAL A 1 117 ? -27.984 13.148 7.73 1 95.19 117 VAL A N 1
ATOM 921 C CA . VAL A 1 117 ? -28.078 13.328 9.18 1 95.19 117 VAL A CA 1
ATOM 922 C C . VAL A 1 117 ? -27.797 14.781 9.539 1 95.19 117 VAL A C 1
ATOM 924 O O . VAL A 1 117 ? -28.5 15.367 10.367 1 95.19 117 VAL A O 1
ATOM 927 N N . ARG A 1 118 ? -26.797 15.398 8.898 1 94.69 118 ARG A N 1
ATOM 928 C CA . ARG A 1 118 ? -26.484 16.797 9.133 1 94.69 118 ARG A CA 1
ATOM 929 C C . ARG A 1 118 ? -27.641 17.703 8.711 1 94.69 118 ARG A C 1
ATOM 931 O O . ARG A 1 118 ? -27.953 18.672 9.391 1 94.69 118 ARG A O 1
ATOM 938 N N . GLU A 1 119 ? -28.234 17.344 7.648 1 95.69 119 GLU A N 1
ATOM 939 C CA . GLU A 1 119 ? -29.359 18.109 7.129 1 95.69 119 GLU A CA 1
ATOM 940 C C . GLU A 1 119 ? -30.562 18.031 8.07 1 95.69 119 GLU A C 1
ATOM 942 O O . GLU A 1 119 ? -31.203 19.047 8.344 1 95.69 119 GLU A O 1
ATOM 947 N N . GLU A 1 120 ? -30.828 16.859 8.516 1 95.12 120 GLU A N 1
ATOM 948 C CA . GLU A 1 120 ? -31.938 16.656 9.445 1 95.12 120 GLU A CA 1
ATOM 949 C C . GLU A 1 120 ? -31.75 17.484 10.711 1 95.12 120 GLU A C 1
ATOM 951 O O . GLU A 1 120 ? -32.719 18 11.273 1 95.12 120 GLU A O 1
ATOM 956 N N . LYS A 1 121 ? -30.531 17.625 11.133 1 92.69 121 LYS A N 1
ATOM 957 C CA . LYS A 1 121 ? -30.234 18.375 12.352 1 92.69 121 LYS A CA 1
ATOM 958 C C . LYS A 1 121 ? -29.984 19.844 12.055 1 92.69 121 LYS A C 1
ATOM 960 O O . LYS A 1 121 ? -29.703 20.641 12.961 1 92.69 121 LYS A O 1
ATOM 965 N N . ASN A 1 122 ? -30.031 20.219 10.82 1 92.38 122 ASN A N 1
ATOM 966 C CA . ASN A 1 122 ? -29.844 21.594 10.344 1 92.38 122 ASN A CA 1
ATOM 967 C C . ASN A 1 122 ? -28.484 22.156 10.75 1 92.38 122 ASN A C 1
ATOM 969 O O . ASN A 1 122 ? -28.391 23.281 11.258 1 92.38 122 ASN A O 1
ATOM 973 N N . ILE A 1 123 ? -27.484 21.297 10.625 1 93.56 123 ILE A N 1
ATOM 974 C CA . ILE A 1 123 ? -26.109 21.719 10.906 1 93.56 123 ILE A CA 1
ATOM 975 C C . ILE A 1 123 ? -25.469 22.266 9.633 1 93.56 123 ILE A C 1
ATOM 977 O O . ILE A 1 123 ? -24.844 21.531 8.883 1 93.56 123 ILE A O 1
ATOM 981 N N . ASP A 1 124 ? -25.672 23.469 9.383 1 95.19 124 ASP A N 1
ATOM 982 C CA . ASP A 1 124 ? -25.156 24.203 8.227 1 95.19 124 ASP A CA 1
ATOM 983 C C . ASP A 1 124 ? -24.766 25.625 8.617 1 95.19 124 ASP A C 1
ATOM 985 O O . ASP A 1 124 ? -25.5 26.578 8.328 1 95.19 124 ASP A O 1
ATOM 989 N N . PRO A 1 125 ? -23.578 25.719 9.164 1 94.44 125 PRO A N 1
ATOM 990 C CA . PRO A 1 125 ? -23.172 27 9.75 1 94.44 125 PRO A CA 1
ATOM 991 C C . PRO A 1 125 ? -23.203 28.141 8.75 1 94.44 125 PRO A C 1
ATOM 993 O O . PRO A 1 125 ? -23.406 29.297 9.133 1 94.44 125 PRO A O 1
ATOM 996 N N . PHE A 1 126 ? -23.125 27.906 7.449 1 96.25 126 PHE A N 1
ATOM 997 C CA . PHE A 1 126 ? -23.047 28.984 6.465 1 96.25 126 PHE A CA 1
ATOM 998 C C . PHE A 1 126 ? -24.266 28.969 5.559 1 96.25 126 PHE A C 1
ATOM 1000 O O . PHE A 1 126 ? -24.297 29.641 4.527 1 96.25 126 PHE A O 1
ATOM 1007 N N . LYS A 1 127 ? -25.203 28.172 5.902 1 94.12 127 LYS A N 1
ATOM 1008 C CA . LYS A 1 127 ? -26.484 28.109 5.203 1 94.12 127 LYS A CA 1
ATOM 1009 C C . LYS A 1 127 ? -26.297 27.875 3.709 1 94.12 127 LYS A C 1
ATOM 1011 O O . LYS A 1 127 ? -26.906 28.562 2.887 1 94.12 127 LYS A O 1
ATOM 1016 N N . THR A 1 128 ? -25.391 27.016 3.381 1 94.94 128 THR A N 1
ATOM 1017 C CA . THR A 1 128 ? -25.078 26.703 1.991 1 94.94 128 THR A CA 1
ATOM 1018 C C . THR A 1 128 ? -26.047 25.672 1.426 1 94.94 128 THR A C 1
ATOM 1020 O O . THR A 1 128 ? -26.125 25.484 0.21 1 94.94 128 THR A O 1
ATOM 1023 N N . GLY A 1 129 ? -26.766 25.031 2.33 1 94.06 129 GLY A N 1
ATOM 1024 C CA . GLY A 1 129 ? -27.609 23.938 1.896 1 94.06 129 GLY A CA 1
ATOM 1025 C C . GLY A 1 129 ? -26.875 22.625 1.732 1 94.06 129 GLY A C 1
ATOM 1026 O O . GLY A 1 129 ? -25.703 22.516 2.131 1 94.06 129 GLY A O 1
ATOM 1027 N N . PHE A 1 130 ? -27.594 21.594 1.257 1 95.31 130 PHE A N 1
ATOM 1028 C CA . PHE A 1 130 ? -27 20.25 1.171 1 95.31 130 PHE A CA 1
ATOM 1029 C C . PHE A 1 130 ? -27.141 19.703 -0.24 1 95.31 130 PHE A C 1
ATOM 1031 O O . PHE A 1 130 ? -27.266 18.484 -0.424 1 95.31 130 PHE A O 1
ATOM 1038 N N . SER A 1 131 ? -27.062 20.562 -1.239 1 92.75 131 SER A N 1
ATOM 1039 C CA . SER A 1 131 ? -27.188 20.141 -2.629 1 92.75 131 SER A CA 1
ATOM 1040 C C . SER A 1 131 ? -26 19.281 -3.051 1 92.75 131 SER A C 1
ATOM 1042 O O . SER A 1 131 ? -26.109 18.453 -3.959 1 92.75 131 SER A O 1
ATOM 1044 N N . HIS A 1 132 ? -24.891 19.438 -2.361 1 93.31 132 HIS A N 1
ATOM 1045 C CA . HIS A 1 132 ? -23.672 18.734 -2.699 1 93.31 132 HIS A CA 1
ATOM 1046 C C . HIS A 1 132 ? -23.781 17.25 -2.342 1 93.31 132 HIS A C 1
ATOM 1048 O O . HIS A 1 132 ? -22.922 16.438 -2.736 1 93.31 132 HIS A O 1
ATOM 1054 N N . LYS A 1 133 ? -24.859 16.797 -1.702 1 92.19 133 LYS A N 1
ATOM 1055 C CA . LYS A 1 133 ? -25.125 15.391 -1.401 1 92.19 133 LYS A CA 1
ATOM 1056 C C . LYS A 1 133 ? -25.234 14.562 -2.68 1 92.19 133 LYS A C 1
ATOM 1058 O O . LYS A 1 133 ? -25 13.359 -2.672 1 92.19 133 LYS A O 1
ATOM 1063 N N . ASP A 1 134 ? -25.672 15.258 -3.652 1 90.88 134 ASP A N 1
ATOM 1064 C CA . ASP A 1 134 ? -25.875 14.57 -4.922 1 90.88 134 ASP A CA 1
ATOM 1065 C C . ASP A 1 134 ? -24.609 14.562 -5.758 1 90.88 134 ASP A C 1
ATOM 1067 O O . ASP A 1 134 ? -24.547 13.93 -6.816 1 90.88 134 ASP A O 1
ATOM 1071 N N . HIS A 1 135 ? -23.625 15.312 -5.359 1 91.81 135 HIS A N 1
ATOM 1072 C CA . HIS A 1 135 ? -22.328 15.375 -6.039 1 91.81 135 HIS A CA 1
ATOM 1073 C C . HIS A 1 135 ? -21.188 15.078 -5.078 1 91.81 135 HIS A C 1
ATOM 1075 O O . HIS A 1 135 ? -20.297 15.922 -4.879 1 91.81 135 HIS A O 1
ATOM 1081 N N . LEU A 1 136 ? -21.141 13.859 -4.633 1 90.94 136 LEU A N 1
ATOM 1082 C CA . LEU A 1 136 ? -20.234 13.461 -3.561 1 90.94 136 LEU A CA 1
ATOM 1083 C C . LEU A 1 136 ? -18.797 13.477 -4.039 1 90.94 136 LEU A C 1
ATOM 1085 O O . LEU A 1 136 ? -17.875 13.664 -3.244 1 90.94 136 LEU A O 1
ATOM 1089 N N . ASN A 1 137 ? -18.578 13.289 -5.367 1 89.31 137 ASN A N 1
ATOM 1090 C CA . ASN A 1 137 ? -17.234 13.219 -5.938 1 89.31 137 ASN A CA 1
ATOM 1091 C C . ASN A 1 137 ? -16.531 14.57 -5.863 1 89.31 137 ASN A C 1
ATOM 1093 O O . ASN A 1 137 ? -15.305 14.648 -5.98 1 89.31 137 ASN A O 1
ATOM 1097 N N . CYS A 1 138 ? -17.266 15.57 -5.574 1 89.81 138 CYS A N 1
ATOM 1098 C CA . CYS A 1 138 ? -16.688 16.906 -5.559 1 89.81 138 CYS A CA 1
ATOM 1099 C C . CYS A 1 138 ? -16.203 17.266 -4.16 1 89.81 138 CYS A C 1
ATOM 1101 O O . CYS A 1 138 ? -15.547 18.297 -3.977 1 89.81 138 CYS A O 1
ATOM 1103 N N . ILE A 1 139 ? -16.5 16.469 -3.223 1 93.12 139 ILE A N 1
ATOM 1104 C CA . ILE A 1 139 ? -16.094 16.75 -1.851 1 93.12 139 ILE A CA 1
ATOM 1105 C C . ILE A 1 139 ? -14.711 16.156 -1.596 1 93.12 139 ILE A C 1
ATOM 1107 O O . ILE A 1 139 ? -14.492 14.961 -1.825 1 93.12 139 ILE A O 1
ATOM 1111 N N . ASP A 1 140 ? -13.781 16.953 -1.247 1 93.75 140 ASP A N 1
ATOM 1112 C CA . ASP A 1 140 ? -12.469 16.469 -0.859 1 93.75 140 ASP A CA 1
ATOM 1113 C C . ASP A 1 140 ? -12.516 15.797 0.516 1 93.75 140 ASP A C 1
ATOM 1115 O O . ASP A 1 140 ? -12.602 16.484 1.538 1 93.75 140 ASP A O 1
ATOM 1119 N N . LEU A 1 141 ? -12.406 14.602 0.542 1 94.5 141 LEU A N 1
ATOM 1120 C CA . LEU A 1 141 ? -12.531 13.836 1.773 1 94.5 141 LEU A CA 1
ATOM 1121 C C . LEU A 1 141 ? -11.211 13.812 2.537 1 94.5 141 LEU A C 1
ATOM 1123 O O . LEU A 1 141 ? -11.156 13.336 3.676 1 94.5 141 LEU A O 1
ATOM 1127 N N . ASN A 1 142 ? -10.211 14.398 2.002 1 92.44 142 ASN A N 1
ATOM 1128 C CA . ASN A 1 142 ? -8.891 14.328 2.619 1 92.44 142 ASN A CA 1
ATOM 1129 C C . ASN A 1 142 ? -8.578 15.586 3.428 1 92.44 142 ASN A C 1
ATOM 1131 O O . ASN A 1 142 ? -7.52 15.68 4.047 1 92.44 142 ASN A O 1
ATOM 1135 N N . VAL A 1 143 ? -9.461 16.469 3.416 1 95.12 143 VAL A N 1
ATOM 1136 C CA . VAL A 1 143 ? -9.227 17.734 4.109 1 95.12 143 VAL A CA 1
ATOM 1137 C C . VAL A 1 143 ? -10.516 18.219 4.762 1 95.12 143 VAL A C 1
ATOM 1139 O O . VAL A 1 143 ? -11.594 18.141 4.164 1 95.12 143 VAL A O 1
ATOM 1142 N N . VAL A 1 144 ? -10.445 18.656 6.016 1 97.12 144 VAL A N 1
ATOM 1143 C CA . VAL A 1 144 ? -11.594 19.234 6.715 1 97.12 144 VAL A CA 1
ATOM 1144 C C . VAL A 1 144 ? -11.188 20.531 7.41 1 97.12 144 VAL A C 1
ATOM 1146 O O . VAL A 1 144 ? -9.992 20.781 7.594 1 97.12 144 VAL A O 1
ATOM 1149 N N . ARG A 1 145 ? -12.156 21.391 7.684 1 97.94 145 ARG A N 1
ATOM 1150 C CA . ARG A 1 145 ? -12.016 22.531 8.578 1 97.94 145 ARG A CA 1
ATOM 1151 C C . ARG A 1 145 ? -13 22.453 9.734 1 97.94 145 ARG A C 1
ATOM 1153 O O . ARG A 1 145 ? -14.102 21.906 9.586 1 97.94 145 ARG A O 1
ATOM 1160 N N . LEU A 1 146 ? -12.602 22.891 10.859 1 98.12 146 LEU A N 1
ATOM 1161 C CA . LEU A 1 146 ? -13.516 23.016 11.992 1 98.12 146 LEU A CA 1
ATOM 1162 C C . LEU A 1 146 ? -14.266 24.344 11.938 1 98.12 146 LEU A C 1
ATOM 1164 O O . LEU A 1 146 ? -13.656 25.391 11.75 1 98.12 146 LEU A O 1
ATOM 1168 N N . CYS A 1 147 ? -15.492 24.281 12.031 1 98.56 147 CYS A N 1
ATOM 1169 C CA . CYS A 1 147 ? -16.312 25.484 12.125 1 98.56 147 CYS A CA 1
ATOM 1170 C C . CYS A 1 147 ? -16.828 25.688 13.547 1 98.56 147 CYS A C 1
ATOM 1172 O O . CYS A 1 147 ? -17.469 24.812 14.117 1 98.56 147 CYS A O 1
ATOM 1174 N N . PHE A 1 148 ? -16.562 26.844 14.078 1 98.06 148 PHE A N 1
ATOM 1175 C CA . PHE A 1 148 ? -16.969 27.188 15.43 1 98.06 148 PHE A CA 1
ATOM 1176 C C . PHE A 1 148 ? -18.172 28.125 15.414 1 98.06 148 PHE A C 1
ATOM 1178 O O . PHE A 1 148 ? -18.109 29.203 14.836 1 98.06 148 PHE A O 1
ATOM 1185 N N . GLN A 1 149 ? -19.188 27.656 16 1 96.31 149 GLN A N 1
ATOM 1186 C CA . GLN A 1 149 ? -20.375 28.469 16.219 1 96.31 149 GLN A CA 1
ATOM 1187 C C . GLN A 1 149 ? -20.625 28.688 17.703 1 96.31 149 GLN A C 1
ATOM 1189 O O . GLN A 1 149 ? -20.453 27.781 18.516 1 96.31 149 GLN A O 1
ATOM 1194 N N . VAL A 1 150 ? -20.953 29.906 18.016 1 95.81 150 VAL A N 1
ATOM 1195 C CA . VAL A 1 150 ? -21.203 30.25 19.422 1 95.81 150 VAL A CA 1
ATOM 1196 C C . VAL A 1 150 ? -22.547 30.969 19.531 1 95.81 150 VAL A C 1
ATOM 1198 O O . VAL A 1 150 ? -22.828 31.891 18.766 1 95.81 150 VAL A O 1
ATOM 1201 N N . PHE A 1 151 ? -23.328 30.484 20.438 1 94.12 151 PHE A N 1
ATOM 1202 C CA . PHE A 1 151 ? -24.609 31.109 20.766 1 94.12 151 PHE A CA 1
ATOM 1203 C C . PHE A 1 151 ? -24.625 31.609 22.203 1 94.12 151 PHE A C 1
ATOM 1205 O O . PHE A 1 151 ? -24.438 30.828 23.141 1 94.12 151 PHE A O 1
ATOM 1212 N N . LEU A 1 152 ? -24.781 32.875 22.281 1 93.62 152 LEU A N 1
ATOM 1213 C CA . LEU A 1 152 ? -24.75 33.5 23.609 1 93.62 152 LEU A CA 1
ATOM 1214 C C . LEU A 1 152 ? -26.047 33.219 24.359 1 93.62 152 LEU A C 1
ATOM 1216 O O . LEU A 1 152 ? -27.125 33.188 23.766 1 93.62 152 LEU A O 1
ATOM 1220 N N . ILE A 1 153 ? -25.891 32.938 25.641 1 90.5 153 ILE A N 1
ATOM 1221 C CA . ILE A 1 153 ? -27.047 32.625 26.484 1 90.5 153 ILE A CA 1
ATOM 1222 C C . ILE A 1 153 ? -27.266 33.781 27.469 1 90.5 153 ILE A C 1
ATOM 1224 O O . ILE A 1 153 ? -26.344 34.188 28.188 1 90.5 153 ILE A O 1
ATOM 1228 N N . ASP A 1 154 ? -28.406 34.344 27.469 1 84.5 154 ASP A N 1
ATOM 1229 C CA . ASP A 1 154 ? -28.719 35.469 28.344 1 84.5 154 ASP A CA 1
ATOM 1230 C C . ASP A 1 154 ? -29 35 29.766 1 84.5 154 ASP A C 1
ATOM 1232 O O . ASP A 1 154 ? -28.891 33.812 30.062 1 84.5 154 ASP A O 1
ATOM 1236 N N . GLU A 1 155 ? -29.203 35.969 30.672 1 80.25 155 GLU A N 1
ATOM 1237 C CA . GLU A 1 155 ? -29.406 35.719 32.094 1 80.25 155 GLU A CA 1
ATOM 1238 C C . GLU A 1 155 ? -30.609 34.812 32.312 1 80.25 155 GLU A C 1
ATOM 1240 O O . GLU A 1 155 ? -30.672 34.094 33.312 1 80.25 155 GLU A O 1
ATOM 1245 N N . ASN A 1 156 ? -31.516 34.844 31.328 1 84.19 156 ASN A N 1
ATOM 1246 C CA . ASN A 1 156 ? -32.719 34.031 31.469 1 84.19 156 ASN A CA 1
ATOM 1247 C C . ASN A 1 156 ? -32.562 32.656 30.844 1 84.19 156 ASN A C 1
ATOM 1249 O O . ASN A 1 156 ? -33.5 31.875 30.797 1 84.19 156 ASN A O 1
ATOM 1253 N N . GLY A 1 157 ? -31.406 32.406 30.297 1 79.56 157 GLY A N 1
ATOM 1254 C CA . GLY A 1 157 ? -31.125 31.094 29.719 1 79.56 157 GLY A CA 1
ATOM 1255 C C . GLY A 1 157 ? -31.5 30.984 28.266 1 79.56 157 GLY A C 1
ATOM 1256 O O . GLY A 1 157 ? -31.5 29.891 27.688 1 79.56 157 GLY A O 1
ATOM 1257 N N . ARG A 1 158 ? -32 32.156 27.672 1 80.5 158 ARG A N 1
ATOM 1258 C CA . ARG A 1 158 ? -32.438 32.156 26.281 1 80.5 158 ARG A CA 1
ATOM 1259 C C . ARG A 1 158 ? -31.266 32.438 25.359 1 80.5 158 ARG A C 1
ATOM 1261 O O . ARG A 1 158 ? -30.422 33.281 25.656 1 80.5 158 ARG A O 1
ATOM 1268 N N . PHE A 1 159 ? -31.281 31.547 24.359 1 80.5 159 PHE A N 1
ATOM 1269 C CA . PHE A 1 159 ? -30.281 31.766 23.328 1 80.5 159 PHE A CA 1
ATOM 1270 C C . PHE A 1 159 ? -30.516 33.094 22.625 1 80.5 159 PHE A C 1
ATOM 1272 O O . PHE A 1 159 ? -31.641 33.438 22.266 1 80.5 159 PHE A O 1
ATOM 1279 N N . THR A 1 160 ? -29.578 34 22.75 1 76.06 160 THR A N 1
ATOM 1280 C CA . THR A 1 160 ? -29.734 35.25 22.031 1 76.06 160 THR A CA 1
ATOM 1281 C C . THR A 1 160 ? -29.219 35.125 20.609 1 76.06 160 THR A C 1
ATOM 1283 O O . THR A 1 160 ? -29.266 34.062 20.016 1 76.06 160 THR A O 1
ATOM 1286 N N . SER A 1 161 ? -28.266 36.031 20.188 1 76.44 161 SER A N 1
ATOM 1287 C CA . SER A 1 161 ? -27.75 36.125 18.828 1 76.44 161 SER A CA 1
ATOM 1288 C C . SER A 1 161 ? -26.531 35.25 18.625 1 76.44 161 SER A C 1
ATOM 1290 O O . SER A 1 161 ? -25.688 35.125 19.531 1 76.44 161 SER A O 1
ATOM 1292 N N . GLY A 1 162 ? -26.641 34.312 17.594 1 88.31 162 GLY A N 1
ATOM 1293 C CA . GLY A 1 162 ? -25.438 33.594 17.188 1 88.31 162 GLY A CA 1
ATOM 1294 C C . GLY A 1 162 ? -24.359 34.5 16.609 1 88.31 162 GLY A C 1
ATOM 1295 O O . GLY A 1 162 ? -24.656 35.469 15.914 1 88.31 162 GLY A O 1
ATOM 1296 N N . LEU A 1 163 ? -23.125 34.25 17.125 1 93.81 163 LEU A N 1
ATOM 1297 C CA . LEU A 1 163 ? -22 35 16.562 1 93.81 163 LEU A CA 1
ATOM 1298 C C . LEU A 1 163 ? -21.672 34.469 15.164 1 93.81 163 LEU A C 1
ATOM 1300 O O . LEU A 1 163 ? -22.094 33.375 14.781 1 93.81 163 LEU A O 1
ATOM 1304 N N . ALA A 1 164 ? -21.031 35.312 14.359 1 95.19 164 ALA A N 1
ATOM 1305 C CA . ALA A 1 164 ? -20.578 34.875 13.039 1 95.19 164 ALA A CA 1
ATOM 1306 C C . ALA A 1 164 ? -19.672 33.656 13.156 1 95.19 164 ALA A C 1
ATOM 1308 O O . ALA A 1 164 ? -18.703 33.656 13.922 1 95.19 164 ALA A O 1
ATOM 1309 N N . PRO A 1 165 ? -19.984 32.625 12.43 1 96.69 165 PRO A N 1
ATOM 1310 C CA . PRO A 1 165 ? -19.141 31.422 12.492 1 96.69 165 PRO A CA 1
ATOM 1311 C C . PRO A 1 165 ? -17.703 31.672 12.031 1 96.69 165 PRO A C 1
ATOM 1313 O O . PRO A 1 165 ? -17.484 32.5 11.148 1 96.69 165 PRO A O 1
ATOM 1316 N N . VAL A 1 166 ? -16.766 31 12.648 1 98.12 166 VAL A N 1
ATOM 1317 C CA . VAL A 1 166 ? -15.352 31.109 12.281 1 98.12 166 VAL A CA 1
ATOM 1318 C C . VAL A 1 166 ? -14.805 29.719 11.945 1 98.12 166 VAL A C 1
ATOM 1320 O O . VAL A 1 166 ? -15.133 28.734 12.609 1 98.12 166 VAL A O 1
ATOM 1323 N N . VAL A 1 167 ? -13.969 29.688 10.914 1 98.38 167 VAL A N 1
ATOM 1324 C CA . VAL A 1 167 ? -13.445 28.406 10.422 1 98.38 167 VAL A CA 1
ATOM 1325 C C . VAL A 1 167 ? -11.945 28.328 10.695 1 98.38 167 VAL A C 1
ATOM 1327 O O . VAL A 1 167 ? -11.227 29.312 10.539 1 98.38 167 VAL A O 1
ATOM 1330 N N . SER A 1 168 ? -11.555 27.188 11.07 1 98.25 168 SER A N 1
ATOM 1331 C CA . SER A 1 168 ? -10.133 26.953 11.336 1 98.25 168 SER A CA 1
ATOM 1332 C C . SER A 1 168 ? -9.344 26.828 10.039 1 98.25 168 SER A C 1
ATOM 1334 O O . SER A 1 168 ? -9.922 26.844 8.953 1 98.25 168 SER A O 1
ATOM 1336 N N . GLU A 1 169 ? -8 26.75 10.219 1 96.69 169 GLU A N 1
ATOM 1337 C CA . GLU A 1 169 ? -7.148 26.297 9.117 1 96.69 169 GLU A CA 1
ATOM 1338 C C . GLU A 1 169 ? -7.457 24.859 8.734 1 96.69 169 GLU A C 1
ATOM 1340 O O . GLU A 1 169 ? -7.969 24.094 9.555 1 96.69 169 GLU A O 1
ATOM 1345 N N . PRO A 1 170 ? -7.172 24.562 7.492 1 95.69 170 PRO A N 1
ATOM 1346 C CA . PRO A 1 17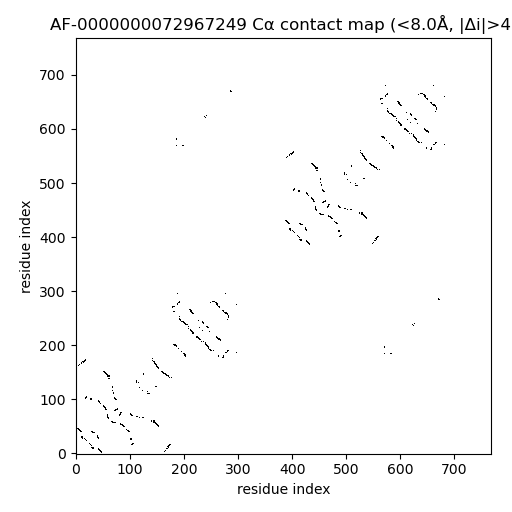0 ? -7.496 23.203 7.039 1 95.69 170 PRO A CA 1
ATOM 1347 C C . PRO A 1 170 ? -6.68 22.141 7.754 1 95.69 170 PRO A C 1
ATOM 1349 O O . PRO A 1 170 ? -5.512 22.359 8.086 1 95.69 170 PRO A O 1
ATOM 1352 N N . ILE A 1 171 ? -7.336 21.031 8.047 1 94.88 171 ILE A N 1
ATOM 1353 C CA . ILE A 1 171 ? -6.715 19.844 8.602 1 94.88 171 ILE A CA 1
ATOM 1354 C C . ILE A 1 171 ? -6.656 18.75 7.539 1 94.88 171 ILE A C 1
ATOM 1356 O O . ILE A 1 171 ? -7.691 18.266 7.074 1 94.88 171 ILE A O 1
ATOM 1360 N N . TYR A 1 172 ? -5.484 18.281 7.227 1 91.69 172 TYR A N 1
ATOM 1361 C CA . TYR A 1 172 ? -5.301 17.281 6.184 1 91.69 172 TYR A CA 1
ATOM 1362 C C . TYR A 1 172 ? -5.156 15.891 6.781 1 91.69 172 TYR A C 1
ATOM 1364 O O . TYR A 1 172 ? -4.523 15.719 7.828 1 91.69 172 TYR A O 1
ATOM 1372 N N . ASN A 1 173 ? -5.703 14.938 6.07 1 92.75 173 ASN A N 1
ATOM 1373 C CA . ASN A 1 173 ? -5.531 13.547 6.473 1 92.75 173 ASN A CA 1
ATOM 1374 C C . ASN A 1 173 ? -4.109 13.055 6.215 1 92.75 173 ASN A C 1
ATOM 1376 O O . ASN A 1 173 ? -3.699 12.906 5.059 1 92.75 173 ASN A O 1
ATOM 1380 N N . ARG A 1 174 ? -3.475 12.688 7.242 1 88.44 174 ARG A N 1
ATOM 1381 C CA . ARG A 1 174 ? -2.07 12.297 7.16 1 88.44 174 ARG A CA 1
ATOM 1382 C C . ARG A 1 174 ? -1.906 11.016 6.352 1 88.44 174 ARG A C 1
ATOM 1384 O O . ARG A 1 174 ? -0.879 10.812 5.703 1 88.44 174 ARG A O 1
ATOM 1391 N N . LYS A 1 175 ? -2.859 10.141 6.355 1 86.12 175 LYS A N 1
ATOM 1392 C CA . LYS A 1 175 ? -2.775 8.875 5.633 1 86.12 175 LYS A CA 1
ATOM 1393 C C . LYS A 1 175 ? -2.633 9.109 4.129 1 86.12 175 LYS A C 1
ATOM 1395 O O . LYS A 1 175 ? -1.836 8.445 3.465 1 86.12 175 LYS A O 1
ATOM 1400 N N . THR A 1 176 ? -3.328 9.961 3.594 1 81.94 176 THR A N 1
ATOM 1401 C CA . THR A 1 176 ? -3.381 10.188 2.152 1 81.94 176 THR A CA 1
ATOM 1402 C C . THR A 1 176 ? -2.328 11.203 1.727 1 81.94 176 THR A C 1
ATOM 1404 O O . THR A 1 176 ? -1.874 11.195 0.58 1 81.94 176 THR A O 1
ATOM 1407 N N . PHE A 1 177 ? -1.989 12.016 2.627 1 77.31 177 PHE A N 1
ATOM 1408 C CA . PHE A 1 177 ? -1.045 13.078 2.311 1 77.31 177 PHE A CA 1
ATOM 1409 C C . PHE A 1 177 ? 0.1 13.109 3.314 1 77.31 177 PHE A C 1
ATOM 1411 O O . PHE A 1 177 ? 0.257 14.078 4.062 1 77.31 177 PHE A O 1
ATOM 1418 N N . PRO A 1 178 ? 0.89 12.156 3.244 1 85.88 178 PRO A N 1
ATOM 1419 C CA . PRO A 1 178 ? 1.979 12.164 4.223 1 85.88 178 PRO A CA 1
ATOM 1420 C C . PRO A 1 178 ? 3.01 13.258 3.945 1 85.88 178 PRO A C 1
ATOM 1422 O O . PRO A 1 178 ? 3.209 13.641 2.789 1 85.88 178 PRO A O 1
ATOM 1425 N N . ASP A 1 179 ? 3.531 13.852 4.988 1 88.12 179 ASP A N 1
ATOM 1426 C CA . ASP A 1 179 ? 4.621 14.812 4.84 1 88.12 179 ASP A CA 1
ATOM 1427 C C . ASP A 1 179 ? 5.863 14.141 4.258 1 88.12 179 ASP A C 1
ATOM 1429 O O . ASP A 1 179 ? 6.164 12.992 4.578 1 88.12 179 ASP A O 1
ATOM 1433 N N . PRO A 1 180 ? 6.469 14.938 3.381 1 93.62 180 PRO A N 1
ATOM 1434 C CA . PRO A 1 180 ? 7.711 14.359 2.859 1 93.62 180 PRO A CA 1
ATOM 1435 C C . PRO A 1 180 ? 8.758 14.133 3.947 1 93.62 180 PRO A C 1
ATOM 1437 O O . PRO A 1 180 ? 8.859 14.922 4.887 1 93.62 180 PRO A O 1
ATOM 1440 N N . ASP A 1 181 ? 9.445 13.086 3.863 1 95.62 181 ASP A N 1
ATOM 1441 C CA . ASP A 1 181 ? 10.5 12.703 4.801 1 95.62 181 ASP A CA 1
ATOM 1442 C C . ASP A 1 181 ? 11.469 11.719 4.16 1 95.62 181 ASP A C 1
ATOM 1444 O O . ASP A 1 181 ? 11.133 11.055 3.174 1 95.62 181 ASP A O 1
ATOM 1448 N N . ILE A 1 182 ? 12.656 11.766 4.617 1 97 182 ILE A N 1
ATOM 1449 C CA . ILE A 1 182 ? 13.664 10.82 4.141 1 97 182 ILE A CA 1
ATOM 1450 C C . ILE A 1 182 ? 13.984 9.805 5.238 1 97 182 ILE A C 1
ATOM 1452 O O . ILE A 1 182 ? 14.5 10.172 6.293 1 97 182 ILE A O 1
ATOM 1456 N N . PHE A 1 183 ? 13.672 8.617 4.957 1 96 183 PHE A N 1
ATOM 1457 C CA . PHE A 1 183 ? 13.914 7.559 5.934 1 96 183 PHE A CA 1
ATOM 1458 C C . PHE A 1 183 ? 15.352 7.055 5.84 1 96 183 PHE A C 1
ATOM 1460 O O . PHE A 1 183 ? 16 6.84 6.859 1 96 183 PHE A O 1
ATOM 1467 N N . ARG A 1 184 ? 15.758 6.852 4.551 1 95.38 184 ARG A N 1
ATOM 1468 C CA . ARG A 1 184 ? 17.094 6.285 4.367 1 95.38 184 ARG A CA 1
ATOM 1469 C C . ARG A 1 184 ? 17.609 6.547 2.955 1 95.38 184 ARG A C 1
ATOM 1471 O O . ARG A 1 184 ? 16.828 6.531 1.994 1 95.38 184 ARG A O 1
ATOM 1478 N N . LEU A 1 185 ? 18.891 6.812 2.936 1 96.06 185 LEU A N 1
ATOM 1479 C CA . LEU A 1 185 ? 19.594 6.906 1.66 1 96.06 185 LEU A CA 1
ATOM 1480 C C . LEU A 1 185 ? 20.531 5.715 1.462 1 96.06 185 LEU A C 1
ATOM 1482 O O . LEU A 1 185 ? 21.188 5.277 2.404 1 96.06 185 LEU A O 1
ATOM 1486 N N . SER A 1 186 ? 20.578 5.297 0.287 1 94.88 186 SER A N 1
ATOM 1487 C CA . SER A 1 186 ? 21.484 4.184 0.008 1 94.88 186 SER A CA 1
ATOM 1488 C C . SER A 1 186 ? 22.938 4.621 0.063 1 94.88 186 SER A C 1
ATOM 1490 O O . SER A 1 186 ? 23.828 3.822 0.378 1 94.88 186 SER A O 1
ATOM 1492 N N . HIS A 1 187 ? 23.203 5.828 -0.388 1 93.06 187 HIS A N 1
ATOM 1493 C CA . HIS A 1 187 ? 24.547 6.402 -0.436 1 93.06 187 HIS A CA 1
ATOM 1494 C C . HIS A 1 187 ? 24.609 7.734 0.303 1 93.06 187 HIS A C 1
ATOM 1496 O O . HIS A 1 187 ? 23.641 8.508 0.272 1 93.06 187 HIS A O 1
ATOM 1502 N N . CYS A 1 188 ? 25.719 7.957 0.909 1 91.81 188 CYS A N 1
ATOM 1503 C CA . CYS A 1 188 ? 25.891 9.242 1.585 1 91.81 188 CYS A CA 1
ATOM 1504 C C . CYS A 1 188 ? 26.797 10.164 0.791 1 91.81 188 CYS A C 1
ATOM 1506 O O . CYS A 1 188 ? 27.062 11.297 1.204 1 91.81 188 CYS A O 1
ATOM 1508 N N . ASN A 1 189 ? 27.297 9.688 -0.219 1 92.12 189 ASN A N 1
ATOM 1509 C CA . ASN A 1 189 ? 28.172 10.492 -1.066 1 92.12 189 ASN A CA 1
ATOM 1510 C C . ASN A 1 189 ? 28.109 10.039 -2.523 1 92.12 189 ASN A C 1
ATOM 1512 O O . ASN A 1 189 ? 27.578 8.969 -2.826 1 92.12 189 ASN A O 1
ATOM 1516 N N . ALA A 1 190 ? 28.531 10.875 -3.348 1 93.25 190 ALA A N 1
ATOM 1517 C CA . ALA A 1 190 ? 28.656 10.602 -4.777 1 93.25 190 ALA A CA 1
ATOM 1518 C C . ALA A 1 190 ? 29.828 11.391 -5.387 1 93.25 190 ALA A C 1
ATOM 1520 O O . ALA A 1 190 ? 30.266 12.391 -4.82 1 93.25 190 ALA A O 1
ATOM 1521 N N . SER A 1 191 ? 30.297 10.805 -6.445 1 93.5 191 SER A N 1
ATOM 1522 C CA . SER A 1 191 ? 31.312 11.547 -7.184 1 93.5 191 SER A CA 1
ATOM 1523 C C . SER A 1 191 ? 30.781 12.891 -7.664 1 93.5 191 SER A C 1
ATOM 1525 O O . SER A 1 191 ? 29.578 13.023 -7.957 1 93.5 191 SER A O 1
ATOM 1527 N N . VAL A 1 192 ? 31.609 13.836 -7.746 1 94.75 192 VAL A N 1
ATOM 1528 C CA . VAL A 1 192 ? 31.25 15.211 -8.062 1 94.75 192 VAL A CA 1
ATOM 1529 C C . VAL A 1 192 ? 30.547 15.258 -9.422 1 94.75 192 VAL A C 1
ATOM 1531 O O . VAL A 1 192 ? 29.781 16.188 -9.703 1 94.75 192 VAL A O 1
ATOM 1534 N N . ASP A 1 193 ? 30.75 14.273 -10.258 1 93.69 193 ASP A N 1
ATOM 1535 C CA . ASP A 1 193 ? 30.109 14.242 -11.57 1 93.69 193 ASP A CA 1
ATOM 1536 C C . ASP A 1 193 ? 28.766 13.523 -11.5 1 93.69 193 ASP A C 1
ATOM 1538 O O . ASP A 1 193 ? 28.109 13.336 -12.531 1 93.69 193 ASP A O 1
ATOM 1542 N N . GLY A 1 194 ? 28.312 13.117 -10.414 1 91.5 194 GLY A N 1
ATOM 1543 C CA . GLY A 1 194 ? 27.047 12.406 -10.227 1 91.5 194 GLY A CA 1
ATOM 1544 C C . GLY A 1 194 ? 27.234 10.914 -10.047 1 91.5 194 GLY A C 1
ATOM 1545 O O . GLY A 1 194 ? 26.312 10.219 -9.594 1 91.5 194 GLY A O 1
ATOM 1546 N N . GLY A 1 195 ? 28.328 10.5 -10.359 1 85.38 195 GLY A N 1
ATOM 1547 C CA . GLY A 1 195 ? 28.625 9.086 -10.172 1 85.38 195 GLY A CA 1
ATOM 1548 C C . GLY A 1 195 ? 27.922 8.195 -11.18 1 85.38 195 GLY A C 1
ATOM 1549 O O . GLY A 1 195 ? 27.172 8.672 -12.023 1 85.38 195 GLY A O 1
ATOM 1550 N N . LYS A 1 196 ? 28.156 6.918 -11.062 1 80.69 196 LYS A N 1
ATOM 1551 C CA . LYS A 1 196 ? 27.594 5.949 -12.008 1 80.69 196 LYS A CA 1
ATOM 1552 C C . LYS A 1 196 ? 26.375 5.262 -11.422 1 80.69 196 LYS A C 1
ATOM 1554 O O . LYS A 1 196 ? 25.5 4.797 -12.164 1 80.69 196 LYS A O 1
ATOM 1559 N N . ASN A 1 197 ? 26.312 5.305 -10.18 1 83.06 197 ASN A N 1
ATOM 1560 C CA . ASN A 1 197 ? 25.266 4.539 -9.531 1 83.06 197 ASN A CA 1
ATOM 1561 C C . ASN A 1 197 ? 24.094 5.43 -9.109 1 83.06 197 ASN A C 1
ATOM 1563 O O . ASN A 1 197 ? 24.312 6.559 -8.664 1 83.06 197 ASN A O 1
ATOM 1567 N N . ASP A 1 198 ? 22.922 4.898 -9.32 1 91.81 198 ASP A N 1
ATOM 1568 C CA . ASP A 1 198 ? 21.734 5.57 -8.797 1 91.81 198 ASP A CA 1
ATOM 1569 C C . ASP A 1 198 ? 21.656 5.434 -7.277 1 91.81 198 ASP A C 1
ATOM 1571 O O . ASP A 1 198 ? 22.141 4.453 -6.711 1 91.81 198 ASP A O 1
ATOM 1575 N N . ILE A 1 199 ? 21.125 6.445 -6.746 1 95.44 199 ILE A N 1
ATOM 1576 C CA . ILE A 1 199 ? 20.875 6.445 -5.312 1 95.44 199 ILE A CA 1
ATOM 1577 C C . ILE A 1 199 ? 19.422 6.055 -5.043 1 95.44 199 ILE A C 1
ATOM 1579 O O . ILE A 1 199 ? 18.516 6.477 -5.766 1 95.44 199 ILE A O 1
ATOM 1583 N N . ILE A 1 200 ? 19.203 5.227 -4.062 1 97.56 200 ILE A N 1
ATOM 1584 C CA . ILE A 1 200 ? 17.859 4.879 -3.629 1 97.56 200 ILE A CA 1
ATOM 1585 C C . ILE A 1 200 ? 17.531 5.617 -2.336 1 97.56 200 ILE A C 1
ATOM 1587 O O . ILE A 1 200 ? 18.297 5.562 -1.367 1 97.56 200 ILE A O 1
ATOM 1591 N N . LEU A 1 201 ? 16.469 6.332 -2.391 1 97.75 201 LEU A N 1
ATOM 1592 C CA . LEU A 1 201 ? 15.961 7.086 -1.252 1 97.75 201 LEU A CA 1
ATOM 1593 C C . LEU A 1 201 ? 14.633 6.52 -0.777 1 97.75 201 LEU A C 1
ATOM 1595 O O . LEU A 1 201 ? 13.664 6.469 -1.542 1 97.75 201 LEU A O 1
ATOM 1599 N N . LEU A 1 202 ? 14.57 6.008 0.473 1 97.75 202 LEU A N 1
ATOM 1600 C CA . LEU A 1 202 ? 13.336 5.496 1.053 1 97.75 202 LEU A CA 1
ATOM 1601 C C . LEU A 1 202 ? 12.562 6.609 1.757 1 97.75 202 LEU A C 1
ATOM 1603 O O . LEU A 1 202 ? 13.148 7.383 2.523 1 97.75 202 LEU A O 1
ATOM 1607 N N . CYS A 1 203 ? 11.281 6.664 1.458 1 97.19 203 CYS A N 1
ATOM 1608 C CA . CYS A 1 203 ? 10.453 7.762 1.959 1 97.19 203 CYS A CA 1
ATOM 1609 C C . CYS A 1 203 ? 9 7.332 2.098 1 97.19 203 CYS A C 1
ATOM 1611 O O . CYS A 1 203 ? 8.617 6.266 1.615 1 97.19 203 CYS A O 1
ATOM 1613 N N . PRO A 1 204 ? 8.211 8.062 2.885 1 94.44 204 PRO A N 1
ATOM 1614 C CA . PRO A 1 204 ? 6.77 7.812 2.859 1 94.44 204 PRO A CA 1
ATOM 1615 C C . PRO A 1 204 ? 6.164 7.992 1.47 1 94.44 204 PRO A C 1
ATOM 1617 O O . PRO A 1 204 ? 6.844 8.445 0.549 1 94.44 204 PRO A O 1
ATOM 1620 N N . LYS A 1 205 ? 4.961 7.535 1.369 1 93.06 205 LYS A N 1
ATOM 1621 C CA . LYS A 1 205 ? 4.281 7.539 0.077 1 93.06 205 LYS A CA 1
ATOM 1622 C C . LYS A 1 205 ? 4.359 8.914 -0.581 1 93.06 205 LYS A C 1
ATOM 1624 O O . LYS A 1 205 ? 4.086 9.93 0.06 1 93.06 205 LYS A O 1
ATOM 1629 N N . VAL A 1 206 ? 4.766 8.93 -1.802 1 93.19 206 VAL A N 1
ATOM 1630 C CA . VAL A 1 206 ? 4.906 10.18 -2.533 1 93.19 206 VAL A CA 1
ATOM 1631 C C . VAL A 1 206 ? 4.184 10.078 -3.875 1 93.19 206 VAL A C 1
ATOM 1633 O O . VAL A 1 206 ? 3.914 8.977 -4.359 1 93.19 206 VAL A O 1
ATOM 1636 N N . ASP A 1 207 ? 3.83 11.227 -4.355 1 91.44 207 ASP A N 1
ATOM 1637 C CA . ASP A 1 207 ? 3.26 11.367 -5.691 1 91.44 207 ASP A CA 1
ATOM 1638 C C . ASP A 1 207 ? 4.316 11.836 -6.691 1 91.44 207 ASP A C 1
ATOM 1640 O O . ASP A 1 207 ? 4.953 12.867 -6.488 1 91.44 207 ASP A O 1
ATOM 1644 N N . LYS A 1 208 ? 4.422 11.094 -7.711 1 92.62 208 LYS A N 1
ATOM 1645 C CA . LYS A 1 208 ? 5.438 11.367 -8.727 1 92.62 208 LYS A CA 1
ATOM 1646 C C . LYS A 1 208 ? 5.305 12.781 -9.273 1 92.62 208 LYS A C 1
ATOM 1648 O O . LYS A 1 208 ? 6.309 13.438 -9.57 1 92.62 208 LYS A O 1
ATOM 1653 N N . ASP A 1 209 ? 4.133 13.266 -9.359 1 93.12 209 ASP A N 1
ATOM 1654 C CA . ASP A 1 209 ? 3.873 14.562 -9.977 1 93.12 209 ASP A CA 1
ATOM 1655 C C . ASP A 1 209 ? 4.016 15.695 -8.961 1 93.12 209 ASP A C 1
ATOM 1657 O O . ASP A 1 209 ? 3.934 16.875 -9.32 1 93.12 209 ASP A O 1
ATOM 1661 N N . ASP A 1 210 ? 4.191 15.352 -7.738 1 93.88 210 ASP A N 1
ATOM 1662 C CA . ASP A 1 210 ? 4.246 16.359 -6.691 1 93.88 210 ASP A CA 1
ATOM 1663 C C . ASP A 1 210 ? 5.395 16.094 -5.723 1 93.88 210 ASP A C 1
ATOM 1665 O O . ASP A 1 210 ? 5.203 16.109 -4.504 1 93.88 210 ASP A O 1
ATOM 1669 N N . ILE A 1 211 ? 6.543 15.766 -6.238 1 96.12 211 ILE A N 1
ATOM 1670 C CA . ILE A 1 211 ? 7.711 15.539 -5.395 1 96.12 211 ILE A CA 1
ATOM 1671 C C . ILE A 1 211 ? 8.977 15.977 -6.133 1 96.12 211 ILE A C 1
ATOM 1673 O O . ILE A 1 211 ? 9.07 15.82 -7.352 1 96.12 211 ILE A O 1
ATOM 1677 N N . ARG A 1 212 ? 9.891 16.547 -5.387 1 97.25 212 ARG A N 1
ATOM 1678 C CA . ARG A 1 212 ? 11.203 16.906 -5.914 1 97.25 212 ARG A CA 1
ATOM 1679 C C . ARG A 1 212 ? 12.297 16.641 -4.883 1 97.25 212 ARG A C 1
ATOM 1681 O O . ARG A 1 212 ? 12.039 16.672 -3.68 1 97.25 212 ARG A O 1
ATOM 1688 N N . ILE A 1 213 ? 13.445 16.359 -5.426 1 98.06 213 ILE A N 1
ATOM 1689 C CA . ILE A 1 213 ? 14.633 16.234 -4.586 1 98.06 213 ILE A CA 1
ATOM 1690 C C . ILE A 1 213 ? 15.477 17.516 -4.691 1 98.06 213 ILE A C 1
ATOM 1692 O O . ILE A 1 213 ? 15.781 17.969 -5.793 1 98.06 213 ILE A O 1
ATOM 1696 N N . ARG A 1 214 ? 15.742 18.047 -3.594 1 98.12 214 ARG A N 1
ATOM 1697 C CA . ARG A 1 214 ? 16.609 19.219 -3.541 1 98.12 214 ARG A CA 1
ATOM 1698 C C . ARG A 1 214 ? 17.969 18.875 -2.965 1 98.12 214 ARG A C 1
ATOM 1700 O O . ARG A 1 214 ? 18.062 18.312 -1.872 1 98.12 214 ARG A O 1
ATOM 1707 N N . ILE A 1 215 ? 19.031 19.109 -3.707 1 97.94 215 ILE A N 1
ATOM 1708 C CA . ILE A 1 215 ? 20.406 19.016 -3.227 1 97.94 215 ILE A CA 1
ATOM 1709 C C . ILE A 1 215 ? 21.031 20.406 -3.139 1 97.94 215 ILE A C 1
ATOM 1711 O O . ILE A 1 215 ? 20.984 21.172 -4.105 1 97.94 215 ILE A O 1
ATOM 1715 N N . TYR A 1 216 ? 21.594 20.75 -1.931 1 97.69 216 TYR A N 1
ATOM 1716 C CA . TYR A 1 216 ? 22.016 22.141 -1.795 1 97.69 216 TYR A CA 1
ATOM 1717 C C . TYR A 1 216 ? 23.188 22.266 -0.841 1 97.69 216 TYR A C 1
ATOM 1719 O O . TYR A 1 216 ? 23.391 21.406 0.025 1 97.69 216 TYR A O 1
ATOM 1727 N N . GLU A 1 217 ? 23.922 23.219 -1.097 1 97.25 217 GLU A N 1
ATOM 1728 C CA . GLU A 1 217 ? 25.062 23.594 -0.272 1 97.25 217 GLU A CA 1
ATOM 1729 C C . GLU A 1 217 ? 24.766 24.875 0.51 1 97.25 217 GLU A C 1
ATOM 1731 O O . GLU A 1 217 ? 24.203 25.828 -0.033 1 97.25 217 GLU A O 1
ATOM 1736 N N . THR A 1 218 ? 25.078 24.812 1.767 1 94.5 218 THR A N 1
ATOM 1737 C CA . THR A 1 218 ? 24.844 25.984 2.592 1 94.5 218 THR A CA 1
ATOM 1738 C C . THR A 1 218 ? 26.125 26.438 3.264 1 94.5 218 THR A C 1
ATOM 1740 O O . THR A 1 218 ? 26.984 25.625 3.592 1 94.5 218 THR A O 1
ATOM 1743 N N . ALA A 1 219 ? 26.359 27.703 3.244 1 89.44 219 ALA A N 1
ATOM 1744 C CA . ALA A 1 219 ? 27.438 28.328 4.008 1 89.44 219 ALA A CA 1
ATOM 1745 C C . ALA A 1 219 ? 26.922 29.547 4.777 1 89.44 219 ALA A C 1
ATOM 1747 O O . ALA A 1 219 ? 26.328 30.453 4.191 1 89.44 219 ALA A O 1
ATOM 1748 N N . ASN A 1 220 ? 27.156 29.609 6.066 1 89.81 220 ASN A N 1
ATOM 1749 C CA . ASN A 1 220 ? 26.75 30.719 6.926 1 89.81 220 ASN A CA 1
ATOM 1750 C C . ASN A 1 220 ? 25.25 31 6.793 1 89.81 220 ASN A C 1
ATOM 1752 O O . ASN A 1 220 ? 24.844 32.156 6.637 1 89.81 220 ASN A O 1
ATOM 1756 N N . GLY A 1 221 ? 24.438 29.969 6.613 1 86.56 221 GLY A N 1
ATOM 1757 C CA . GLY A 1 221 ? 22.984 30.094 6.582 1 86.56 221 GLY A CA 1
ATOM 1758 C C . GLY A 1 221 ? 22.453 30.438 5.203 1 86.56 221 GLY A C 1
ATOM 1759 O O . GLY A 1 221 ? 21.234 30.578 5.023 1 86.56 221 GLY A O 1
ATOM 1760 N N . GLN A 1 222 ? 23.359 30.641 4.273 1 92 222 GLN A N 1
ATOM 1761 C CA . GLN A 1 222 ? 22.938 30.969 2.916 1 92 222 GLN A CA 1
ATOM 1762 C C . GLN A 1 222 ? 23.188 29.797 1.961 1 92 222 GLN A C 1
ATOM 1764 O O . GLN A 1 222 ? 24.188 29.094 2.094 1 92 222 GLN A O 1
ATOM 1769 N N . THR A 1 223 ? 22.266 29.688 1.056 1 94.12 223 THR A N 1
ATOM 1770 C CA . THR A 1 223 ? 22.422 28.656 0.035 1 94.12 223 THR A CA 1
ATOM 1771 C C . THR A 1 223 ? 23.406 29.094 -1.037 1 94.12 223 THR A C 1
ATOM 1773 O O . THR A 1 223 ? 23.203 30.109 -1.701 1 94.12 223 THR A O 1
ATOM 1776 N N . LEU A 1 224 ? 24.469 28.391 -1.15 1 95 224 LEU A N 1
ATOM 1777 C CA . LEU A 1 224 ? 25.531 28.703 -2.107 1 95 224 LEU A CA 1
ATOM 1778 C C . LEU A 1 224 ? 25.25 28.047 -3.457 1 95 224 LEU A C 1
ATOM 1780 O O . LEU A 1 224 ? 25.656 28.562 -4.5 1 95 224 LEU A O 1
ATOM 1784 N N . TRP A 1 225 ? 24.625 26.938 -3.361 1 96.75 225 TRP A N 1
ATOM 1785 C CA . TRP A 1 225 ? 24.328 26.125 -4.543 1 96.75 225 TRP A CA 1
ATOM 1786 C C . TRP A 1 225 ? 23.156 25.188 -4.277 1 96.75 225 TRP A C 1
ATOM 1788 O O . TRP A 1 225 ? 23.016 24.672 -3.17 1 96.75 225 TRP A O 1
ATOM 1798 N N . GLN A 1 226 ? 22.266 25.062 -5.27 1 97.38 226 GLN A N 1
ATOM 1799 C CA . GLN A 1 226 ? 21.203 24.078 -5.133 1 97.38 226 GLN A CA 1
ATOM 1800 C C . GLN A 1 226 ? 20.781 23.531 -6.492 1 97.38 226 GLN A C 1
ATOM 1802 O O . GLN A 1 226 ? 20.969 24.188 -7.516 1 97.38 226 GLN A O 1
ATOM 1807 N N . TYR A 1 227 ? 20.328 22.391 -6.555 1 97.5 227 TYR A N 1
ATOM 1808 C CA . TYR A 1 227 ? 19.797 21.703 -7.723 1 97.5 227 TYR A CA 1
ATOM 1809 C C . TYR A 1 227 ? 18.531 20.922 -7.363 1 97.5 227 TYR A C 1
ATOM 1811 O O . TYR A 1 227 ? 18.469 20.312 -6.301 1 97.5 227 TYR A O 1
ATOM 1819 N N . PHE A 1 228 ? 17.547 21.016 -8.273 1 97.5 228 PHE A N 1
ATOM 1820 C CA . PHE A 1 228 ? 16.297 20.297 -8.062 1 97.5 228 PHE A CA 1
ATOM 1821 C C . PHE A 1 228 ? 16.141 19.172 -9.086 1 97.5 228 PHE A C 1
ATOM 1823 O O . PHE A 1 228 ? 16.406 19.359 -10.273 1 97.5 228 PHE A O 1
ATOM 1830 N N . ILE A 1 229 ? 15.859 18.016 -8.586 1 97.25 229 ILE A N 1
ATOM 1831 C CA . ILE A 1 229 ? 15.5 16.875 -9.43 1 97.25 229 ILE A CA 1
ATOM 1832 C C . ILE A 1 229 ? 14.008 16.609 -9.328 1 97.25 229 ILE A C 1
ATOM 1834 O O . ILE A 1 229 ? 13.508 16.234 -8.266 1 97.25 229 ILE A O 1
ATOM 1838 N N . ASN A 1 230 ? 13.312 16.688 -10.43 1 94.62 230 ASN A N 1
ATOM 1839 C CA . ASN A 1 230 ? 11.867 16.484 -10.422 1 94.62 230 ASN A CA 1
ATOM 1840 C C . ASN A 1 230 ? 11.508 15.008 -10.43 1 94.62 230 ASN A C 1
ATOM 1842 O O . ASN A 1 230 ? 12.305 14.172 -10.852 1 94.62 230 ASN A O 1
ATOM 1846 N N . GLY A 1 231 ? 10.289 14.773 -10 1 92.56 231 GLY A N 1
ATOM 1847 C CA . GLY A 1 231 ? 9.812 13.398 -9.922 1 92.56 231 GLY A CA 1
ATOM 1848 C C . GLY A 1 231 ? 9.852 12.68 -11.258 1 92.56 231 GLY A C 1
ATOM 1849 O O . GLY A 1 231 ? 10.094 11.469 -11.305 1 92.56 231 GLY A O 1
ATOM 1850 N N . ASP A 1 232 ? 9.641 13.406 -12.273 1 90.12 232 ASP A N 1
ATOM 1851 C CA . ASP A 1 232 ? 9.609 12.797 -13.602 1 90.12 232 ASP A CA 1
ATOM 1852 C C . ASP A 1 232 ? 11.016 12.383 -14.047 1 90.12 232 ASP A C 1
ATOM 1854 O O . ASP A 1 232 ? 11.172 11.609 -14.992 1 90.12 232 ASP A O 1
ATOM 1858 N N . GLN A 1 233 ? 12.031 12.891 -13.375 1 90.88 233 GLN A N 1
ATOM 1859 C CA . GLN A 1 233 ? 13.414 12.555 -13.672 1 90.88 233 GLN A CA 1
ATOM 1860 C C . GLN A 1 233 ? 13.906 11.398 -12.812 1 90.88 233 GLN A C 1
ATOM 1862 O O . GLN A 1 233 ? 15.078 11.016 -12.875 1 90.88 233 GLN A O 1
ATOM 1867 N N . THR A 1 234 ? 13 10.969 -12.016 1 92.62 234 THR A N 1
ATOM 1868 C CA . THR A 1 234 ? 13.352 9.906 -11.078 1 92.62 234 THR A CA 1
ATOM 1869 C C . THR A 1 234 ? 12.508 8.664 -11.336 1 92.62 234 THR A C 1
ATOM 1871 O O . THR A 1 234 ? 11.57 8.695 -12.133 1 92.62 234 THR A O 1
ATOM 1874 N N . GLN A 1 235 ? 12.953 7.613 -10.82 1 93.94 235 GLN A N 1
ATOM 1875 C CA . GLN A 1 235 ? 12.156 6.391 -10.797 1 93.94 235 GLN A CA 1
ATOM 1876 C C . GLN A 1 235 ? 11.586 6.137 -9.406 1 93.94 235 GLN A C 1
ATOM 1878 O O . GLN A 1 235 ? 12.328 5.891 -8.453 1 93.94 235 GLN A O 1
ATOM 1883 N N . ILE A 1 236 ? 10.297 6.242 -9.406 1 95.88 236 ILE A N 1
ATOM 1884 C CA . ILE A 1 236 ? 9.625 6.008 -8.133 1 95.88 236 ILE A CA 1
ATOM 1885 C C . ILE A 1 236 ? 9.125 4.566 -8.07 1 95.88 236 ILE A C 1
ATOM 1887 O O . ILE A 1 236 ? 8.453 4.098 -8.992 1 95.88 236 ILE A O 1
ATOM 1891 N N . TYR A 1 237 ? 9.508 3.869 -7.027 1 95.44 237 TYR A N 1
ATOM 1892 C CA . TYR A 1 237 ? 9.109 2.477 -6.84 1 95.44 237 TYR A CA 1
ATOM 1893 C C . TYR A 1 237 ? 8.117 2.34 -5.691 1 95.44 237 TYR A C 1
ATOM 1895 O O . TYR A 1 237 ? 8.398 2.754 -4.566 1 95.44 237 TYR A O 1
ATOM 1903 N N . SER A 1 238 ? 6.969 1.751 -5.93 1 94.12 238 SER A N 1
ATOM 1904 C CA . SER A 1 238 ? 5.91 1.472 -4.965 1 94.12 238 SER A CA 1
ATOM 1905 C C . SER A 1 238 ? 5.551 2.717 -4.16 1 94.12 238 SER A C 1
ATOM 1907 O O . SER A 1 238 ? 5.227 2.623 -2.975 1 94.12 238 SER A O 1
ATOM 1909 N N . SER A 1 239 ? 5.867 3.879 -4.684 1 94.19 239 SER A N 1
ATOM 1910 C CA . SER A 1 239 ? 5.543 5.199 -4.145 1 94.19 239 SER A CA 1
ATOM 1911 C C . SER A 1 239 ? 6.305 5.469 -2.852 1 94.19 239 SER A C 1
ATOM 1913 O O . SER A 1 239 ? 6.031 6.453 -2.162 1 94.19 239 SER A O 1
ATOM 1915 N N . THR A 1 240 ? 7.18 4.586 -2.457 1 96.06 240 THR A N 1
ATOM 1916 C CA . THR A 1 240 ? 7.863 4.773 -1.184 1 96.06 240 THR A CA 1
ATOM 1917 C C . THR A 1 240 ? 9.375 4.773 -1.377 1 96.06 240 THR A C 1
ATOM 1919 O O . THR A 1 240 ? 10.133 4.871 -0.408 1 96.06 240 THR A O 1
ATOM 1922 N N . ALA A 1 241 ? 9.859 4.609 -2.561 1 97.5 241 ALA A N 1
ATOM 1923 C CA . ALA A 1 241 ? 11.281 4.652 -2.873 1 97.5 241 ALA A CA 1
ATOM 1924 C C . ALA A 1 241 ? 11.539 5.469 -4.137 1 97.5 241 ALA A C 1
ATOM 1926 O O . ALA A 1 241 ? 10.805 5.355 -5.117 1 97.5 241 ALA A O 1
ATOM 1927 N N . ILE A 1 242 ? 12.516 6.324 -4.078 1 97.38 242 ILE A N 1
ATOM 1928 C CA . ILE A 1 242 ? 12.891 7.145 -5.227 1 97.38 242 ILE A CA 1
ATOM 1929 C C . ILE A 1 242 ? 14.312 6.801 -5.664 1 97.38 242 ILE A C 1
ATOM 1931 O O . ILE A 1 242 ? 15.25 6.871 -4.863 1 97.38 242 ILE A O 1
ATOM 1935 N N . CYS A 1 243 ? 14.453 6.344 -6.859 1 97 243 CYS A N 1
ATOM 1936 C CA . CYS A 1 243 ? 15.766 6.113 -7.465 1 97 243 CYS A CA 1
ATOM 1937 C C . CYS A 1 243 ? 16.172 7.289 -8.344 1 97 243 CYS A C 1
ATOM 1939 O O . CYS A 1 243 ? 15.422 7.68 -9.242 1 97 243 CYS A O 1
ATOM 1941 N N . PHE A 1 244 ? 17.344 7.859 -8.055 1 96.88 244 PHE A N 1
ATOM 1942 C CA . PHE A 1 244 ? 17.75 9.016 -8.836 1 96.88 244 PHE A CA 1
ATOM 1943 C C . PHE A 1 244 ? 19.266 9.055 -8.984 1 96.88 244 PHE A C 1
ATOM 1945 O O . PHE A 1 244 ? 20 8.422 -8.211 1 96.88 244 PHE A O 1
ATOM 1952 N N . LYS A 1 245 ? 19.688 9.766 -9.953 1 95.38 245 LYS A N 1
ATOM 1953 C CA . LYS A 1 245 ? 21.094 10.078 -10.156 1 95.38 245 LYS A CA 1
ATOM 1954 C C . LYS A 1 245 ? 21.422 11.5 -9.703 1 95.38 245 LYS A C 1
ATOM 1956 O O . LYS A 1 245 ? 20.797 12.453 -10.156 1 95.38 245 LYS A O 1
ATOM 1961 N N . PRO A 1 246 ? 22.344 11.594 -8.766 1 95.06 246 PRO A N 1
ATOM 1962 C CA . PRO A 1 246 ? 22.703 12.961 -8.352 1 95.06 246 PRO A CA 1
ATOM 1963 C C . PRO A 1 246 ? 23.25 13.797 -9.508 1 95.06 246 PRO A C 1
ATOM 1965 O O . PRO A 1 246 ? 23.969 13.273 -10.359 1 95.06 246 PRO A O 1
ATOM 1968 N N . PRO A 1 247 ? 22.844 14.992 -9.539 1 95.44 247 PRO A N 1
ATOM 1969 C CA . PRO A 1 247 ? 23.406 15.883 -10.562 1 95.44 247 PRO A CA 1
ATOM 1970 C C . PRO A 1 247 ? 24.875 16.219 -10.312 1 95.44 247 PRO A C 1
ATOM 1972 O O . PRO A 1 247 ? 25.359 16.078 -9.188 1 95.44 247 PRO A O 1
ATOM 1975 N N . PRO A 1 248 ? 25.562 16.562 -11.414 1 96.12 248 PRO A N 1
ATOM 1976 C CA . PRO A 1 248 ? 26.938 17.031 -11.195 1 96.12 248 PRO A CA 1
ATOM 1977 C C . PRO A 1 248 ? 27 18.297 -10.352 1 96.12 248 PRO A C 1
ATOM 1979 O O . PRO A 1 248 ? 26.109 19.141 -10.438 1 96.12 248 PRO A O 1
ATOM 1982 N N . TYR A 1 249 ? 28.016 18.359 -9.523 1 95.94 249 TYR A N 1
ATOM 1983 C CA . TYR A 1 249 ? 28.25 19.562 -8.727 1 95.94 249 TYR A CA 1
ATOM 1984 C C . TYR A 1 249 ? 28.688 20.719 -9.609 1 95.94 249 TYR A C 1
ATOM 1986 O O . TYR A 1 249 ? 29.109 20.516 -10.75 1 95.94 249 TYR A O 1
ATOM 1994 N N . LYS A 1 250 ? 28.625 21.875 -9.039 1 94.62 250 LYS A N 1
ATOM 1995 C CA . LYS A 1 250 ? 28.922 23.078 -9.805 1 94.62 250 LYS A CA 1
ATOM 1996 C C . LYS A 1 250 ? 30.375 23.094 -10.281 1 94.62 250 LYS A C 1
ATOM 1998 O O . LYS A 1 250 ? 30.672 23.609 -11.352 1 94.62 250 LYS A O 1
ATOM 2003 N N . ASN A 1 251 ? 31.266 22.609 -9.445 1 94 251 ASN A N 1
ATOM 2004 C CA . ASN A 1 251 ? 32.688 22.531 -9.758 1 94 251 ASN A CA 1
ATOM 2005 C C . ASN A 1 251 ? 33.156 21.078 -9.781 1 94 251 ASN A C 1
ATOM 2007 O O . ASN A 1 251 ? 33.219 20.422 -8.742 1 94 251 ASN A O 1
ATOM 2011 N N . LEU A 1 252 ? 33.625 20.594 -10.93 1 93.38 252 LEU A N 1
ATOM 2012 C CA . LEU A 1 252 ? 34 19.203 -11.07 1 93.38 252 LEU A CA 1
ATOM 2013 C C . LEU A 1 252 ? 35.438 18.984 -10.594 1 93.38 252 LEU A C 1
ATOM 2015 O O . LEU A 1 252 ? 35.875 17.859 -10.406 1 93.38 252 LEU A O 1
ATOM 2019 N N . ASN A 1 253 ? 36.156 20.047 -10.406 1 91.81 253 ASN A N 1
ATOM 2020 C CA . ASN A 1 253 ? 37.562 19.969 -10.047 1 91.81 253 ASN A CA 1
ATOM 2021 C C . ASN A 1 253 ? 37.781 20.234 -8.555 1 91.81 253 ASN A C 1
ATOM 2023 O O . ASN A 1 253 ? 38.688 20.969 -8.18 1 91.81 253 ASN A O 1
ATOM 2027 N N . ILE A 1 254 ? 37.031 19.594 -7.812 1 92.19 254 ILE A N 1
ATOM 2028 C CA . ILE A 1 254 ? 37.188 19.781 -6.375 1 92.19 254 ILE A CA 1
ATOM 2029 C C . ILE A 1 254 ? 38.312 18.875 -5.863 1 92.19 254 ILE A C 1
ATOM 2031 O O . ILE A 1 254 ? 38.5 17.781 -6.387 1 92.19 254 ILE A O 1
ATOM 2035 N N . VAL A 1 255 ? 38.969 19.281 -4.824 1 90.38 255 VAL A N 1
ATOM 2036 C CA . VAL A 1 255 ? 40.094 18.531 -4.262 1 90.38 255 VAL A CA 1
ATOM 2037 C C . VAL A 1 255 ? 39.656 17.906 -2.928 1 90.38 255 VAL A C 1
ATOM 2039 O O . VAL A 1 255 ? 40.219 16.891 -2.506 1 90.38 255 VAL A O 1
ATOM 2042 N N . GLU A 1 256 ? 38.719 18.562 -2.309 1 92.19 256 GLU A N 1
ATOM 2043 C CA . GLU A 1 256 ? 38.188 18.078 -1.04 1 92.19 256 GLU A CA 1
ATOM 2044 C C . GLU A 1 256 ? 36.688 17.812 -1.136 1 92.19 256 GLU A C 1
ATOM 2046 O O . GLU A 1 256 ? 36 18.453 -1.916 1 92.19 256 GLU A O 1
ATOM 2051 N N . PRO A 1 257 ? 36.312 16.828 -0.349 1 94.44 257 PRO A N 1
ATOM 2052 C CA . PRO A 1 257 ? 34.875 16.578 -0.34 1 94.44 257 PRO A CA 1
ATOM 2053 C C . PRO A 1 257 ? 34.062 17.828 0.026 1 94.44 257 PRO A C 1
ATOM 2055 O O . PRO A 1 257 ? 34.469 18.609 0.87 1 94.44 257 PRO A O 1
ATOM 2058 N N . VAL A 1 258 ? 32.969 17.984 -0.637 1 95.25 258 VAL A N 1
ATOM 2059 C CA . VAL A 1 258 ? 32.094 19.125 -0.394 1 95.25 258 VAL A CA 1
ATOM 2060 C C . VAL A 1 258 ? 30.812 18.672 0.298 1 95.25 258 VAL A C 1
ATOM 2062 O O . VAL A 1 258 ? 30.031 17.906 -0.273 1 95.25 258 VAL A O 1
ATOM 2065 N N . PRO A 1 259 ? 30.609 19.141 1.472 1 96 259 PRO A N 1
ATOM 2066 C CA . PRO A 1 259 ? 29.375 18.781 2.168 1 96 259 PRO A CA 1
ATOM 2067 C C . PRO A 1 259 ? 28.156 19.484 1.592 1 96 259 PRO A C 1
ATOM 2069 O O . PRO A 1 259 ? 28.188 20.703 1.371 1 96 259 PRO A O 1
ATOM 2072 N N . VAL A 1 260 ? 27.203 18.719 1.303 1 97.19 260 VAL A N 1
ATOM 2073 C CA . VAL A 1 260 ? 25.922 19.25 0.853 1 97.19 260 VAL A CA 1
ATOM 2074 C C . VAL A 1 260 ? 24.781 18.578 1.624 1 97.19 260 VAL A C 1
ATOM 2076 O O . VAL A 1 260 ? 25.031 17.781 2.537 1 97.19 260 VAL A O 1
ATOM 2079 N N . PHE A 1 261 ? 23.516 18.984 1.298 1 97.62 261 PHE A N 1
ATOM 2080 C CA . PHE A 1 261 ? 22.344 18.406 1.937 1 97.62 261 PHE A CA 1
ATOM 2081 C C . PHE A 1 261 ? 21.328 17.938 0.894 1 97.62 261 PHE A C 1
ATOM 2083 O O . PHE A 1 261 ? 21.297 18.469 -0.221 1 97.62 261 PHE A O 1
ATOM 2090 N N . ILE A 1 262 ? 20.594 16.906 1.282 1 97.88 262 ILE A N 1
ATOM 2091 C CA . ILE A 1 262 ? 19.484 16.422 0.462 1 97.88 262 ILE A CA 1
ATOM 2092 C C . ILE A 1 262 ? 18.172 16.594 1.221 1 97.88 262 ILE A C 1
ATOM 2094 O O . ILE A 1 262 ? 18.109 16.328 2.424 1 97.88 262 ILE A O 1
ATOM 2098 N N . GLN A 1 263 ? 17.156 17.047 0.536 1 97.75 263 GLN A N 1
ATOM 2099 C CA . GLN A 1 263 ? 15.82 17.156 1.116 1 97.75 263 GLN A CA 1
ATOM 2100 C C . GLN A 1 263 ? 14.742 16.906 0.069 1 97.75 263 GLN A C 1
ATOM 2102 O O . GLN A 1 263 ? 15 17.016 -1.132 1 97.75 263 GLN A O 1
ATOM 2107 N N . LEU A 1 264 ? 13.664 16.438 0.517 1 97.75 264 LEU A N 1
ATOM 2108 C CA . LEU A 1 264 ? 12.492 16.281 -0.343 1 97.75 264 LEU A CA 1
ATOM 2109 C C . LEU A 1 264 ? 11.594 17.516 -0.248 1 97.75 264 LEU A C 1
ATOM 2111 O O . LEU A 1 264 ? 11.414 18.078 0.835 1 97.75 264 LEU A O 1
ATOM 2115 N N . VAL A 1 265 ? 11.07 17.906 -1.403 1 96.75 265 VAL A N 1
ATOM 2116 C CA . VAL A 1 265 ? 10.195 19.062 -1.477 1 96.75 265 VAL A CA 1
ATOM 2117 C C . VAL A 1 265 ? 8.898 18.688 -2.184 1 96.75 265 VAL A C 1
ATOM 2119 O O . VAL A 1 265 ? 8.922 18.047 -3.23 1 96.75 265 VAL A O 1
ATOM 2122 N N . ARG A 1 266 ? 7.855 18.969 -1.618 1 93.38 266 ARG A N 1
ATOM 2123 C CA . ARG A 1 266 ? 6.555 18.891 -2.273 1 93.38 266 ARG A CA 1
ATOM 2124 C C . ARG A 1 266 ? 6.133 20.234 -2.852 1 93.38 266 ARG A C 1
ATOM 2126 O O . ARG A 1 266 ? 5.73 21.125 -2.113 1 93.38 266 ARG A O 1
ATOM 2133 N N . PRO A 1 267 ? 6.188 20.344 -4.113 1 92.25 267 PRO A N 1
ATOM 2134 C CA . PRO A 1 267 ? 5.996 21.641 -4.766 1 92.25 267 PRO A CA 1
ATOM 2135 C C . PRO A 1 267 ? 4.59 22.203 -4.57 1 92.25 267 PRO A C 1
ATOM 2137 O O . PRO A 1 267 ? 4.402 23.422 -4.531 1 92.25 267 PRO A O 1
ATOM 2140 N N . SER A 1 268 ? 3.562 21.406 -4.492 1 84.38 268 SER A N 1
ATOM 2141 C CA . SER A 1 268 ? 2.176 21.859 -4.422 1 84.38 268 SER A CA 1
ATOM 2142 C C . SER A 1 268 ? 1.942 22.734 -3.205 1 84.38 268 SER A C 1
ATOM 2144 O O . SER A 1 268 ? 1.224 23.734 -3.285 1 84.38 268 SER A O 1
ATOM 2146 N N . ASP A 1 269 ? 2.551 22.484 -2.082 1 80.69 269 ASP A N 1
ATOM 2147 C CA . ASP A 1 269 ? 2.342 23.266 -0.865 1 80.69 269 ASP A CA 1
ATOM 2148 C C . ASP A 1 269 ? 3.672 23.719 -0.275 1 80.69 269 ASP A C 1
ATOM 2150 O O . ASP A 1 269 ? 3.711 24.266 0.833 1 80.69 269 ASP A O 1
ATOM 2154 N N . GLU A 1 270 ? 4.742 23.391 -0.888 1 87.69 270 GLU A N 1
ATOM 2155 C CA . GLU A 1 270 ? 6.086 23.859 -0.559 1 87.69 270 GLU A CA 1
ATOM 2156 C C . GLU A 1 270 ? 6.559 23.297 0.778 1 87.69 270 GLU A C 1
ATOM 2158 O O . GLU A 1 270 ? 7.297 23.953 1.511 1 87.69 270 GLU A O 1
ATOM 2163 N N . VAL A 1 271 ? 5.984 22.203 1.116 1 88.25 271 VAL A N 1
ATOM 2164 C CA . VAL A 1 271 ? 6.438 21.531 2.326 1 88.25 271 VAL A CA 1
ATOM 2165 C C . VAL A 1 271 ? 7.75 20.797 2.047 1 88.25 271 VAL A C 1
ATOM 2167 O O . VAL A 1 271 ? 7.91 20.188 0.991 1 88.25 271 VAL A O 1
ATOM 2170 N N . VAL A 1 272 ? 8.703 20.891 3.023 1 94.56 272 VAL A N 1
ATOM 2171 C CA . VAL A 1 272 ? 10.023 20.281 2.822 1 94.56 272 VAL A CA 1
ATOM 2172 C C . VAL A 1 272 ? 10.32 19.297 3.949 1 94.56 272 VAL A C 1
ATOM 2174 O O . VAL A 1 272 ? 9.82 19.453 5.066 1 94.56 272 VAL A O 1
ATOM 2177 N N . SER A 1 273 ? 11.094 18.328 3.6 1 95.56 273 SER A N 1
ATOM 2178 C CA . SER A 1 273 ? 11.531 17.359 4.598 1 95.56 273 SER A CA 1
ATOM 2179 C C . SER A 1 273 ? 12.75 17.875 5.367 1 95.56 273 SER A C 1
ATOM 2181 O O . SER A 1 273 ? 13.297 18.938 5.035 1 95.56 273 SER A O 1
ATOM 2183 N N . LYS A 1 274 ? 13.062 17.125 6.395 1 94.06 274 LYS A N 1
ATOM 2184 C CA . LYS A 1 274 ? 14.328 17.391 7.074 1 94.06 274 LYS A CA 1
ATOM 2185 C C . LYS A 1 274 ? 15.508 17.234 6.121 1 94.06 274 LYS A C 1
ATOM 2187 O O . LYS A 1 274 ? 15.445 16.438 5.172 1 94.06 274 LYS A O 1
ATOM 2192 N N . SER A 1 275 ? 16.609 18.016 6.414 1 95.62 275 SER A N 1
ATOM 2193 C CA . SER A 1 275 ? 17.812 17.938 5.59 1 95.62 275 SER A CA 1
ATOM 2194 C C . SER A 1 275 ? 18.688 16.766 6 1 95.62 275 SER A C 1
ATOM 2196 O O . SER A 1 275 ? 18.938 16.562 7.188 1 95.62 275 SER A O 1
ATOM 2198 N N . VAL A 1 276 ? 19.078 16.047 5.047 1 97 276 VAL A N 1
ATOM 2199 C CA . VAL A 1 276 ? 19.984 14.938 5.293 1 97 276 VAL A CA 1
ATOM 2200 C C . VAL A 1 276 ? 21.359 15.25 4.727 1 97 276 VAL A C 1
ATOM 2202 O O . VAL A 1 276 ? 21.484 15.773 3.613 1 97 276 VAL A O 1
ATOM 2205 N N . GLN A 1 277 ? 22.328 14.883 5.441 1 96.06 277 GLN A N 1
ATOM 2206 C CA . GLN A 1 277 ? 23.703 15.188 5.035 1 96.06 277 GLN A CA 1
ATOM 2207 C C . GLN A 1 277 ? 24.125 14.312 3.855 1 96.06 277 GLN A C 1
ATOM 2209 O O . GLN A 1 277 ? 23.797 13.125 3.809 1 96.06 277 GLN A O 1
ATOM 2214 N N . PHE A 1 278 ? 24.891 14.938 2.943 1 96.38 278 PHE A N 1
ATOM 2215 C CA . PHE A 1 278 ? 25.438 14.312 1.743 1 96.38 278 PHE A CA 1
ATOM 2216 C C . PHE A 1 278 ? 26.75 14.969 1.336 1 96.38 278 PHE A C 1
ATOM 2218 O O . PHE A 1 278 ? 27.062 16.078 1.779 1 96.38 278 PHE A O 1
ATOM 2225 N N . GLU A 1 279 ? 27.547 14.164 0.519 1 96.06 279 GLU A N 1
ATOM 2226 C CA . GLU A 1 279 ? 28.828 14.719 0.139 1 96.06 279 GLU A CA 1
ATOM 2227 C C . GLU A 1 279 ? 29.156 14.414 -1.322 1 96.06 279 GLU A C 1
ATOM 2229 O O . GLU A 1 279 ? 28.891 13.32 -1.81 1 96.06 279 GLU A O 1
ATOM 2234 N N . TYR A 1 280 ? 29.672 15.43 -1.945 1 95.88 280 TYR A N 1
ATOM 2235 C CA . TYR A 1 280 ? 30.297 15.203 -3.238 1 95.88 280 TYR A CA 1
ATOM 2236 C C . TYR A 1 280 ? 31.797 14.945 -3.074 1 95.88 280 TYR A C 1
ATOM 2238 O O . TYR A 1 280 ? 32.5 15.688 -2.379 1 95.88 280 TYR A O 1
ATOM 2246 N N . LEU A 1 281 ? 32.219 13.938 -3.74 1 94.56 281 LEU A N 1
ATOM 2247 C CA . LEU A 1 281 ? 33.625 13.555 -3.656 1 94.56 281 LEU A CA 1
ATOM 2248 C C . LEU A 1 281 ? 34.375 13.945 -4.926 1 94.56 281 LEU A C 1
ATOM 2250 O O . LEU A 1 281 ? 33.781 13.93 -6.02 1 94.56 281 LEU A O 1
ATOM 2254 N N . PRO A 1 282 ? 35.688 14.273 -4.719 1 92.88 282 PRO A N 1
ATOM 2255 C CA . PRO A 1 282 ? 36.5 14.555 -5.914 1 92.88 282 PRO A CA 1
ATOM 2256 C C . PRO A 1 282 ? 36.562 13.375 -6.875 1 92.88 282 PRO A C 1
ATOM 2258 O O . PRO A 1 282 ? 36.406 12.227 -6.457 1 92.88 282 PRO A O 1
ATOM 2261 N N . LEU A 1 283 ? 36.844 13.594 -8.172 1 86.31 283 LEU A N 1
ATOM 2262 C CA . LEU A 1 283 ? 36.875 12.57 -9.211 1 86.31 283 LEU A CA 1
ATOM 2263 C C . LEU A 1 283 ? 37.969 11.531 -8.906 1 86.31 283 LEU A C 1
ATOM 2265 O O . LEU A 1 283 ? 37.781 10.352 -9.203 1 86.31 283 LEU A O 1
ATOM 2269 N N . ASP A 1 284 ? 39.156 12.055 -8.391 1 73.06 284 ASP A N 1
ATOM 2270 C CA . ASP A 1 284 ? 40.281 11.164 -8.125 1 73.06 284 ASP A CA 1
ATOM 2271 C C . ASP A 1 284 ? 40.219 10.602 -6.707 1 73.06 284 ASP A C 1
ATOM 2273 O O . ASP A 1 284 ? 41.219 10.148 -6.168 1 73.06 284 ASP A O 1
ATOM 2277 N N . ALA A 1 285 ? 39.219 10.969 -6.043 1 63.12 285 ALA A N 1
ATOM 2278 C CA . ALA A 1 285 ? 39.156 10.523 -4.656 1 63.12 285 ALA A CA 1
ATOM 2279 C C . ALA A 1 285 ? 39.375 9.016 -4.551 1 63.12 285 ALA A C 1
ATOM 2281 O O . ALA A 1 285 ? 38.719 8.25 -5.285 1 63.12 285 ALA A O 1
ATOM 2282 N N . GLU A 1 286 ? 40.656 8.703 -4.102 1 49.47 286 GLU A N 1
ATOM 2283 C CA . GLU A 1 286 ? 41.031 7.312 -3.857 1 49.47 286 GLU A CA 1
ATOM 2284 C C . GLU A 1 286 ? 40.031 6.613 -2.955 1 49.47 286 GLU A C 1
ATOM 2286 O O . GLU A 1 286 ? 39.406 7.242 -2.08 1 49.47 286 GLU A O 1
ATOM 2291 N N . PRO A 1 287 ? 39.562 5.492 -3.211 1 46.25 287 PRO A N 1
ATOM 2292 C CA . PRO A 1 287 ? 38.656 4.754 -2.346 1 46.25 287 PRO A CA 1
ATOM 2293 C C . PRO A 1 287 ? 38.969 4.914 -0.862 1 46.25 287 PRO A C 1
ATOM 2295 O O . PRO A 1 287 ? 38.094 4.84 -0.019 1 46.25 287 PRO A O 1
ATOM 2298 N N . GLY A 1 288 ? 40.25 4.883 -0.411 1 42 288 GLY A N 1
ATOM 2299 C CA . GLY A 1 288 ? 40.688 4.926 0.975 1 42 288 GLY A CA 1
ATOM 2300 C C . GLY A 1 288 ? 40.312 6.223 1.675 1 42 288 GLY A C 1
ATOM 2301 O O . GLY A 1 288 ? 40.5 6.352 2.887 1 42 288 GLY A O 1
ATOM 2302 N N . PHE A 1 289 ? 40.219 7.188 1.077 1 40.19 289 PHE A N 1
ATOM 2303 C CA . PHE A 1 289 ? 39.938 8.484 1.683 1 40.19 289 PHE A CA 1
ATOM 2304 C C . PHE A 1 289 ? 38.625 8.445 2.457 1 40.19 289 PHE A C 1
ATOM 2306 O O . PHE A 1 289 ? 38.375 9.312 3.289 1 40.19 289 PHE A O 1
ATOM 2313 N N . LEU A 1 290 ? 37.719 7.629 2.203 1 43.09 290 LEU A N 1
ATOM 2314 C CA . LEU A 1 290 ? 36.406 7.473 2.805 1 43.09 290 LEU A CA 1
ATOM 2315 C C . LEU A 1 290 ? 36.5 6.797 4.168 1 43.09 290 LEU A C 1
ATOM 2317 O O . LEU A 1 290 ? 35.5 6.629 4.859 1 43.09 290 LEU A O 1
ATOM 2321 N N . LYS A 1 291 ? 37.594 6.219 4.574 1 36.25 291 LYS A N 1
ATOM 2322 C CA . LYS A 1 291 ? 37.75 5.512 5.848 1 36.25 291 LYS A CA 1
ATOM 2323 C C . LYS A 1 291 ? 37.406 6.43 7.02 1 36.25 291 LYS A C 1
ATOM 2325 O O . LYS A 1 291 ? 36.75 6.008 7.98 1 36.25 291 LYS A O 1
ATOM 2330 N N . GLU A 1 292 ? 38 7.52 7.203 1 34.34 292 GLU A N 1
ATOM 2331 C CA . GLU A 1 292 ? 37.938 8.297 8.438 1 34.34 292 GLU A CA 1
ATOM 2332 C C . GLU A 1 292 ? 36.594 9.016 8.562 1 34.34 292 GLU A C 1
ATOM 2334 O O . GLU A 1 292 ? 36.062 9.141 9.664 1 34.34 292 GLU A O 1
ATOM 2339 N N . LYS A 1 293 ? 36.031 9.602 7.625 1 34.44 293 LYS A N 1
ATOM 2340 C CA . LYS A 1 293 ? 34.906 10.547 7.77 1 34.44 293 LYS A CA 1
ATOM 2341 C C . LYS A 1 293 ? 33.562 9.836 7.711 1 34.44 293 LYS A C 1
ATOM 2343 O O . LYS A 1 293 ? 32.531 10.469 7.812 1 34.44 293 LYS A O 1
ATOM 2348 N N . ARG A 1 294 ? 33.312 8.617 7.344 1 40.16 294 ARG A N 1
ATOM 2349 C CA . ARG A 1 294 ? 32.094 7.832 7.129 1 40.16 294 ARG A CA 1
ATOM 2350 C C . ARG A 1 294 ? 31.406 7.512 8.453 1 40.16 294 ARG A C 1
ATOM 2352 O O . ARG A 1 294 ? 30.312 6.957 8.461 1 40.16 294 ARG A O 1
ATOM 2359 N N . LYS A 1 295 ? 32.125 7.625 9.633 1 36.03 295 LYS A N 1
ATOM 2360 C CA . LYS A 1 295 ? 31.5 7.34 10.93 1 36.03 295 LYS A CA 1
ATOM 2361 C C . LYS A 1 295 ? 30.312 8.266 11.18 1 36.03 295 LYS A C 1
ATOM 2363 O O . LYS A 1 295 ? 29.391 7.914 11.922 1 36.03 295 LYS A O 1
ATOM 2368 N N . LYS A 1 296 ? 30.266 9.359 10.602 1 33.88 296 LYS A N 1
ATOM 2369 C CA . LYS A 1 296 ? 29.25 10.328 11.008 1 33.88 296 LYS A CA 1
ATOM 2370 C C . LYS A 1 296 ? 27.906 10.023 10.367 1 33.88 296 LYS A C 1
ATOM 2372 O O . LYS A 1 296 ? 26.859 10.391 10.906 1 33.88 296 LYS A O 1
ATOM 2377 N N . CYS A 1 297 ? 27.844 9.43 9.195 1 35.88 297 CYS A N 1
ATOM 2378 C CA . CYS A 1 297 ? 26.562 9.227 8.531 1 35.88 297 CYS A CA 1
ATOM 2379 C C . CYS A 1 297 ? 25.781 8.086 9.18 1 35.88 297 CYS A C 1
ATOM 2381 O O . CYS A 1 297 ? 24.547 8.07 9.156 1 35.88 297 CYS A O 1
ATOM 2383 N N . GLN A 1 298 ? 26.438 7.07 9.727 1 37.66 298 GLN A N 1
ATOM 2384 C CA . GLN A 1 298 ? 25.828 5.891 10.32 1 37.66 298 GLN A CA 1
ATOM 2385 C C . GLN A 1 298 ? 25.234 6.219 11.688 1 37.66 298 GLN A C 1
ATOM 2387 O O . GLN A 1 298 ? 24.453 5.43 12.242 1 37.66 298 GLN A O 1
ATOM 2392 N N . ASP A 1 299 ? 25.75 7.184 12.359 1 36.28 299 ASP A N 1
ATOM 2393 C CA . ASP A 1 299 ? 25.328 7.461 13.727 1 36.28 299 ASP A CA 1
ATOM 2394 C C . ASP A 1 299 ? 23.844 7.816 13.773 1 36.28 299 ASP A C 1
ATOM 2396 O O . ASP A 1 299 ? 23.281 8.016 14.852 1 36.28 299 ASP A O 1
ATOM 2400 N N . MET A 1 300 ? 23.406 8.117 12.602 1 33.91 300 MET A N 1
ATOM 2401 C CA . MET A 1 300 ? 21.969 8.414 12.664 1 33.91 300 MET A CA 1
ATOM 2402 C C . MET A 1 300 ? 21.141 7.133 12.672 1 33.91 300 MET A C 1
ATOM 2404 O O . MET A 1 300 ? 19.922 7.176 12.773 1 33.91 300 MET A O 1
ATOM 2408 N N . LEU A 1 301 ? 21.828 6.016 12.539 1 34.81 301 LEU A N 1
ATOM 2409 C CA . LEU A 1 301 ? 21.141 4.73 12.43 1 34.81 301 LEU A CA 1
ATOM 2410 C C . LEU A 1 301 ? 20.594 4.293 13.781 1 34.81 301 LEU A C 1
ATOM 2412 O O . LEU A 1 301 ? 19.484 3.764 13.867 1 34.81 301 LEU A O 1
ATOM 2416 N N . PRO A 1 302 ? 21.438 4.316 14.812 1 35.88 302 PRO A N 1
ATOM 2417 C CA . PRO A 1 302 ? 20.938 3.793 16.078 1 35.88 302 PRO A CA 1
ATOM 2418 C C . PRO A 1 302 ? 19.672 4.512 16.547 1 35.88 302 PRO A C 1
ATOM 2420 O O . PRO A 1 302 ? 18.812 3.904 17.188 1 35.88 302 PRO A O 1
ATOM 2423 N N . LEU A 1 303 ? 19.719 5.785 16.344 1 34.56 303 LEU A N 1
ATOM 2424 C CA . LEU A 1 303 ? 18.562 6.496 16.891 1 34.56 303 LEU A CA 1
ATOM 2425 C C . LEU A 1 303 ? 17.281 6.023 16.234 1 34.56 303 LEU A C 1
ATOM 2427 O O . LEU A 1 303 ? 16.25 5.863 16.906 1 34.56 303 LEU A O 1
ATOM 2431 N N . PHE A 1 304 ? 17.391 5.664 14.992 1 34.69 304 PHE A N 1
ATOM 2432 C CA . PHE A 1 304 ? 16.156 5.43 14.25 1 34.69 304 PHE A CA 1
ATOM 2433 C C . PHE A 1 304 ? 15.68 3.994 14.43 1 34.69 304 PHE A C 1
ATOM 2435 O O . PHE A 1 304 ? 14.477 3.723 14.383 1 34.69 304 PHE A O 1
ATOM 2442 N N . ALA A 1 305 ? 16.578 3.037 14.602 1 35.56 305 ALA A N 1
ATOM 2443 C CA . ALA A 1 305 ? 16.141 1.674 14.867 1 35.56 305 ALA A CA 1
ATOM 2444 C C . ALA A 1 305 ? 15.211 1.631 16.094 1 35.56 305 ALA A C 1
ATOM 2446 O O . ALA A 1 305 ? 14.242 0.876 16.109 1 35.56 305 ALA A O 1
ATOM 2447 N N . GLN A 1 306 ? 15.625 2.305 17.141 1 34.81 306 GLN A N 1
ATOM 2448 C CA . GLN A 1 306 ? 14.797 2.354 18.328 1 34.81 306 GLN A CA 1
ATOM 2449 C C . GLN A 1 306 ? 13.414 2.928 18.031 1 34.81 306 GLN A C 1
ATOM 2451 O O . GLN A 1 306 ? 12.43 2.566 18.672 1 34.81 306 GLN A O 1
ATOM 2456 N N . LEU A 1 307 ? 13.398 3.752 17 1 34.53 307 LEU A N 1
ATOM 2457 C CA . LEU A 1 307 ? 12.117 4.387 16.719 1 34.53 307 LEU A CA 1
ATOM 2458 C C . LEU A 1 307 ? 11.203 3.441 15.953 1 34.53 307 LEU A C 1
ATOM 2460 O O . LEU A 1 307 ? 9.977 3.52 16.078 1 34.53 307 LEU A O 1
ATOM 2464 N N . LEU A 1 308 ? 11.789 2.557 15.203 1 35.44 308 LEU A N 1
ATOM 2465 C CA . LEU A 1 308 ? 10.977 1.717 14.328 1 35.44 308 LEU A CA 1
ATOM 2466 C C . LEU A 1 308 ? 10.312 0.594 15.109 1 35.44 308 LEU A C 1
ATOM 2468 O O . LEU A 1 308 ? 9.344 -0.004 14.641 1 35.44 308 LEU A O 1
ATOM 2472 N N . ASP A 1 309 ? 11.016 -0.068 16.094 1 33.28 309 ASP A N 1
ATOM 2473 C CA . ASP A 1 309 ? 10.398 -1.238 16.719 1 33.28 309 ASP A CA 1
ATOM 2474 C C . ASP A 1 309 ? 9.07 -0.878 17.375 1 33.28 309 ASP A C 1
ATOM 2476 O O . ASP A 1 309 ? 8.156 -1.706 17.438 1 33.28 309 ASP A O 1
ATOM 2480 N N . ASN A 1 310 ? 9.141 -0.024 18.469 1 29.5 310 ASN A N 1
ATOM 2481 C CA . ASN A 1 310 ? 7.922 0.326 19.188 1 29.5 310 ASN A CA 1
ATOM 2482 C C . ASN A 1 310 ? 7.281 1.592 18.625 1 29.5 310 ASN A C 1
ATOM 2484 O O . ASN A 1 310 ? 7.68 2.703 18.984 1 29.5 310 ASN A O 1
ATOM 2488 N N . PRO A 1 311 ? 6.793 1.462 17.375 1 31.5 311 PRO A N 1
ATOM 2489 C CA . PRO A 1 311 ? 6.109 2.682 16.938 1 31.5 311 PRO A CA 1
ATOM 2490 C C . PRO A 1 311 ? 5.234 3.293 18.031 1 31.5 311 PRO A C 1
ATOM 2492 O O . PRO A 1 311 ? 4.008 3.311 17.891 1 31.5 311 PRO A O 1
ATOM 2495 N N . GLY A 1 312 ? 5.578 2.881 19.344 1 28.44 312 GLY A N 1
ATOM 2496 C CA . GLY A 1 312 ? 4.695 3.562 20.266 1 28.44 312 GLY A CA 1
ATOM 2497 C C . GLY A 1 312 ? 4.645 5.062 20.047 1 28.44 312 GLY A C 1
ATOM 2498 O O . GLY A 1 312 ? 5.422 5.609 19.266 1 28.44 312 GLY A O 1
ATOM 2499 N N . PRO A 1 313 ? 3.719 5.789 20.766 1 27.69 313 PRO A N 1
ATOM 2500 C CA . PRO A 1 313 ? 3.551 7.242 20.719 1 27.69 313 PRO A CA 1
ATOM 2501 C C . PRO A 1 313 ? 4.883 7.992 20.719 1 27.69 313 PRO A C 1
ATOM 2503 O O . PRO A 1 313 ? 5.922 7.41 21.031 1 27.69 313 PRO A O 1
ATOM 2506 N N . SER A 1 314 ? 4.895 9.234 20.344 1 27.33 314 SER A N 1
ATOM 2507 C CA . SER A 1 314 ? 5.836 10.352 20.359 1 27.33 314 SER A CA 1
ATOM 2508 C C . SER A 1 314 ? 6.719 10.32 21.594 1 27.33 314 SER A C 1
ATOM 2510 O O . SER A 1 314 ? 6.273 10.68 22.688 1 27.33 314 SER A O 1
ATOM 2512 N N . HIS A 1 315 ? 7.406 9.25 21.906 1 25.53 315 HIS A N 1
ATOM 2513 C CA . HIS A 1 315 ? 8.227 9.484 23.094 1 25.53 315 HIS A CA 1
ATOM 2514 C C . HIS A 1 315 ? 9.172 10.656 22.891 1 25.53 315 HIS A C 1
ATOM 2516 O O . HIS A 1 315 ? 9.953 10.664 21.938 1 25.53 315 HIS A O 1
ATOM 2522 N N . ALA A 1 316 ? 8.805 11.883 23.359 1 24.92 316 ALA A N 1
ATOM 2523 C CA . ALA A 1 316 ? 9.602 13.078 23.625 1 24.92 316 ALA A CA 1
ATOM 2524 C C . ALA A 1 316 ? 10.953 12.711 24.234 1 24.92 316 ALA A C 1
ATOM 2526 O O . ALA A 1 316 ? 11.016 12.07 25.281 1 24.92 316 ALA A O 1
ATOM 2527 N N . MET A 1 317 ? 11.938 12.352 23.484 1 27.36 317 MET A N 1
ATOM 2528 C CA . MET A 1 317 ? 13.305 12.25 23.984 1 27.36 317 MET A CA 1
ATOM 2529 C C . MET A 1 317 ? 13.602 13.375 24.984 1 27.36 317 MET A C 1
ATOM 2531 O O . MET A 1 317 ? 13.422 14.547 24.672 1 27.36 317 MET A O 1
ATOM 2535 N N . SER A 1 318 ? 13.367 13.102 26.266 1 23.28 318 SER A N 1
ATOM 2536 C CA . SER A 1 318 ? 13.852 14 27.297 1 23.28 318 SER A CA 1
ATOM 2537 C C . SER A 1 318 ? 15.352 14.258 27.141 1 23.28 318 SER A C 1
ATOM 2539 O O . SER A 1 318 ? 16.141 13.32 27.078 1 23.28 318 SER A O 1
ATOM 2541 N N . LEU A 1 319 ? 15.719 15.336 26.484 1 25.58 319 LEU A N 1
ATOM 2542 C CA . LEU A 1 319 ? 17.016 15.992 26.359 1 25.58 319 LEU A CA 1
ATOM 2543 C C . LEU A 1 319 ? 17.75 16.016 27.688 1 25.58 319 LEU A C 1
ATOM 2545 O O . LEU A 1 319 ? 18.766 16.703 27.828 1 25.58 319 LEU A O 1
ATOM 2549 N N . GLU A 1 320 ? 17.203 15.414 28.797 1 25.8 320 GLU A N 1
ATOM 2550 C CA . GLU A 1 320 ? 17.859 15.82 30.031 1 25.8 320 GLU A CA 1
ATOM 2551 C C . GLU A 1 320 ? 19.312 15.344 30.062 1 25.8 320 GLU A C 1
ATOM 2553 O O . GLU A 1 320 ? 20.172 16.016 30.641 1 25.8 320 GLU A O 1
ATOM 2558 N N . ASN A 1 321 ? 19.484 14.039 29.875 1 26.22 321 ASN A N 1
ATOM 2559 C CA . ASN A 1 321 ? 20.75 13.578 30.438 1 26.22 321 ASN A CA 1
ATOM 2560 C C . ASN A 1 321 ? 21.922 13.922 29.531 1 26.22 321 ASN A C 1
ATOM 2562 O O . ASN A 1 321 ? 22.531 13.031 28.938 1 26.22 321 ASN A O 1
ATOM 2566 N N . LEU A 1 322 ? 21.766 15.062 28.766 1 24.53 322 LEU A N 1
ATOM 2567 C CA . LEU A 1 322 ? 22.984 15.492 28.094 1 24.53 322 LEU A CA 1
ATOM 2568 C C . LEU A 1 322 ? 24.109 15.719 29.094 1 24.53 322 LEU A C 1
ATOM 2570 O O . LEU A 1 322 ? 23.891 16.344 30.141 1 24.53 322 LEU A O 1
ATOM 2574 N N . PRO A 1 323 ? 25.047 14.859 29.297 1 26.52 323 PRO A N 1
ATOM 2575 C CA . PRO A 1 323 ? 26.125 15.148 30.234 1 26.52 323 PRO A CA 1
ATOM 2576 C C . PRO A 1 323 ? 26.562 16.609 30.219 1 26.52 323 PRO A C 1
ATOM 2578 O O . PRO A 1 323 ? 26.375 17.297 29.219 1 26.52 323 PRO A O 1
ATOM 2581 N N . ASN A 1 324 ? 26.562 17.281 31.406 1 24.89 324 ASN A N 1
ATOM 2582 C CA . ASN A 1 324 ? 26.953 18.656 31.766 1 24.89 324 ASN A CA 1
ATOM 2583 C C . ASN A 1 324 ? 28.312 19.016 31.172 1 24.89 324 ASN A C 1
ATOM 2585 O O . ASN A 1 324 ? 29.344 18.516 31.641 1 24.89 324 ASN A O 1
ATOM 2589 N N . PHE A 1 325 ? 28.516 18.953 29.906 1 24.12 325 PHE A N 1
ATOM 2590 C CA . PHE A 1 325 ? 29.828 19.484 29.531 1 24.12 325 PHE A CA 1
ATOM 2591 C C . PHE A 1 325 ? 30.047 20.859 30.156 1 24.12 325 PHE A C 1
ATOM 2593 O O . PHE A 1 325 ? 29.109 21.656 30.266 1 24.12 325 PHE A O 1
ATOM 2600 N N . PRO A 1 326 ? 31.031 21.016 31.062 1 23.75 326 PRO A N 1
ATOM 2601 C CA . PRO A 1 326 ? 31.312 22.281 31.75 1 23.75 326 PRO A CA 1
ATOM 2602 C C . PRO A 1 326 ? 31.203 23.484 30.844 1 23.75 326 PRO A C 1
ATOM 2604 O O . PRO A 1 326 ? 31.344 23.359 29.625 1 23.75 326 PRO A O 1
ATOM 2607 N N . SER A 1 327 ? 30.391 24.516 31.219 1 24.52 327 SER A N 1
ATOM 2608 C CA . SER A 1 327 ? 30.078 25.828 30.703 1 24.52 327 SER A CA 1
ATOM 2609 C C . SER A 1 327 ? 31.359 26.578 30.297 1 24.52 327 SER A C 1
ATOM 2611 O O . SER A 1 327 ? 31.859 27.406 31.047 1 24.52 327 SER A O 1
ATOM 2613 N N . GLY A 1 328 ? 32.531 25.875 30.062 1 23.83 328 GLY A N 1
ATOM 2614 C CA . GLY A 1 328 ? 33.594 26.828 29.844 1 23.83 328 GLY A CA 1
ATOM 2615 C C . GLY A 1 328 ? 33.188 27.984 28.953 1 23.83 328 GLY A C 1
ATOM 2616 O O . GLY A 1 328 ? 32.219 27.891 28.219 1 23.83 328 GLY A O 1
ATOM 2617 N N . ASP A 1 329 ? 33.594 29.219 29.281 1 23.67 329 ASP A N 1
ATOM 2618 C CA . ASP A 1 329 ? 33.406 30.594 28.828 1 23.67 329 ASP A CA 1
ATOM 2619 C C . ASP A 1 329 ? 3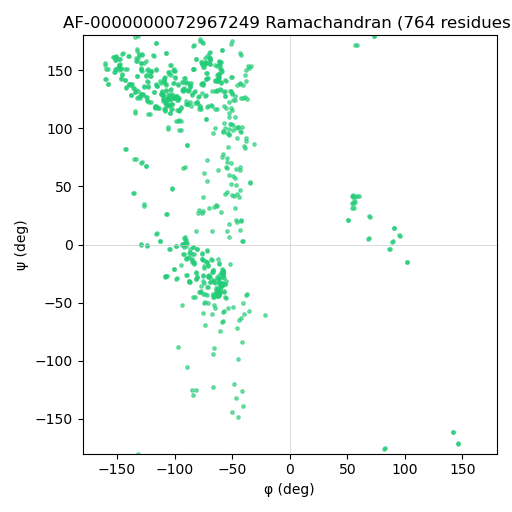3.562 30.703 27.312 1 23.67 329 ASP A C 1
ATOM 2621 O O . ASP A 1 329 ? 34.656 30.609 26.781 1 23.67 329 ASP A O 1
ATOM 2625 N N . ILE A 1 330 ? 32.844 29.859 26.625 1 22.8 330 ILE A N 1
ATOM 2626 C CA . ILE A 1 330 ? 33.125 30.109 25.219 1 22.8 330 ILE A CA 1
ATOM 2627 C C . ILE A 1 330 ? 32.781 31.562 24.875 1 22.8 330 ILE A C 1
ATOM 2629 O O . ILE A 1 330 ? 31.641 31.984 24.953 1 22.8 330 ILE A O 1
ATOM 2633 N N . ASN A 1 331 ? 33.656 32.469 25.312 1 21.41 331 ASN A N 1
ATOM 2634 C CA . ASN A 1 331 ? 33.688 33.875 24.938 1 21.41 331 ASN A CA 1
ATOM 2635 C C . ASN A 1 331 ? 33.469 34.062 23.438 1 21.41 331 ASN A C 1
ATOM 2637 O O . ASN A 1 331 ? 34.312 33.688 22.625 1 21.41 331 ASN A O 1
ATOM 2641 N N . ILE A 1 332 ? 32.281 33.719 23.078 1 21.19 332 ILE A N 1
ATOM 2642 C CA . ILE A 1 332 ? 31.922 34 21.688 1 21.19 332 ILE A CA 1
ATOM 2643 C C . ILE A 1 332 ? 32.125 35.469 21.406 1 21.19 332 ILE A C 1
ATOM 2645 O O . ILE A 1 332 ? 31.375 36.312 21.922 1 21.19 332 ILE A O 1
ATOM 2649 N N . GLU A 1 333 ? 33.344 35.969 21.422 1 21.72 333 GLU A N 1
ATOM 2650 C CA . GLU A 1 333 ? 33.688 37.312 20.953 1 21.72 333 GLU A CA 1
ATOM 2651 C C . GLU A 1 333 ? 32.875 37.688 19.703 1 21.72 333 GLU A C 1
ATOM 2653 O O . GLU A 1 333 ? 32.438 36.812 18.953 1 21.72 333 GLU A O 1
ATOM 2658 N N . SER A 1 334 ? 32.375 39.031 19.578 1 20.86 334 SER A N 1
ATOM 2659 C CA . SER A 1 334 ? 31.547 39.844 18.703 1 20.86 334 SER A CA 1
ATOM 2660 C C . SER A 1 334 ? 32.031 39.75 17.25 1 20.86 334 SER A C 1
ATOM 2662 O O . SER A 1 334 ? 33.094 40.25 16.906 1 20.86 334 SER A O 1
ATOM 2664 N N . ALA A 1 335 ? 32.062 38.656 16.672 1 18.47 335 ALA A N 1
ATOM 2665 C CA . ALA A 1 335 ? 32.625 38.594 15.312 1 18.47 335 ALA A CA 1
ATOM 2666 C C . ALA A 1 335 ? 31.969 39.656 14.422 1 18.47 335 ALA A C 1
ATOM 2668 O O . ALA A 1 335 ? 30.797 39.531 14.047 1 18.47 335 ALA A O 1
ATOM 2669 N N . SER A 1 336 ? 32.125 41 14.5 1 20.84 336 SER A N 1
ATOM 2670 C CA . SER A 1 336 ? 31.859 42.188 13.695 1 20.84 336 SER A CA 1
ATOM 2671 C C . SER A 1 336 ? 32.062 41.906 12.211 1 20.84 336 SER A C 1
ATOM 2673 O O . SER A 1 336 ? 31.328 42.375 11.367 1 20.84 336 SER A O 1
ATOM 2675 N N . GLY A 1 337 ? 33.281 41.438 11.789 1 19.42 337 GLY A N 1
ATOM 2676 C CA . GLY A 1 337 ? 33.906 41.906 10.57 1 19.42 337 GLY A CA 1
ATOM 2677 C C . GLY A 1 337 ? 33.25 41.375 9.312 1 19.42 337 GLY A C 1
ATOM 2678 O O . GLY A 1 337 ? 33.469 41.906 8.219 1 19.42 337 GLY A O 1
ATOM 2679 N N . VAL A 1 338 ? 32.875 40.094 9.211 1 19.38 338 VAL A N 1
ATOM 2680 C CA . VAL A 1 338 ? 33.031 39.562 7.863 1 19.38 338 VAL A CA 1
ATOM 2681 C C . VAL A 1 338 ? 31.906 40.094 6.977 1 19.38 338 VAL A C 1
ATOM 2683 O O . VAL A 1 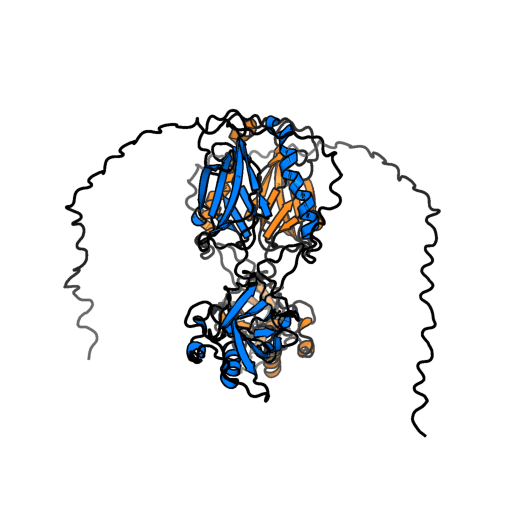338 ? 30.812 39.5 6.965 1 19.38 338 VAL A O 1
ATOM 2686 N N . SER A 1 339 ? 31.25 41.312 7.191 1 19.25 339 SER A N 1
ATOM 2687 C CA . SER A 1 339 ? 30.219 41.844 6.305 1 19.25 339 SER A CA 1
ATOM 2688 C C . SER A 1 339 ? 30.609 41.656 4.84 1 19.25 339 SER A C 1
ATOM 2690 O O . SER A 1 339 ? 29.734 41.406 4 1 19.25 339 SER A O 1
ATOM 2692 N N . LYS A 1 340 ? 31.719 42.312 4.445 1 20.42 340 LYS A N 1
ATOM 2693 C CA . LYS A 1 340 ? 32 43.062 3.229 1 20.42 340 LYS A CA 1
ATOM 2694 C C . LYS A 1 340 ? 32.125 42.125 2.023 1 20.42 340 LYS A C 1
ATOM 2696 O O . LYS A 1 340 ? 31.969 42.562 0.881 1 20.42 340 LYS A O 1
ATOM 2701 N N . LEU A 1 341 ? 32.906 41.094 2.092 1 17.59 341 LEU A N 1
ATOM 2702 C CA . LEU A 1 341 ? 33.719 40.875 0.891 1 17.59 341 LEU A CA 1
ATOM 2703 C C . LEU A 1 341 ? 32.844 40.469 -0.283 1 17.59 341 LEU A C 1
ATOM 2705 O O . LEU A 1 341 ? 33.094 40.844 -1.428 1 17.59 341 LEU A O 1
ATOM 2709 N N . LEU A 1 342 ? 32.125 39.375 -0.193 1 17.98 342 LEU A N 1
ATOM 2710 C CA . LEU A 1 342 ? 32.125 38.625 -1.454 1 17.98 342 LEU A CA 1
ATOM 2711 C C . LEU A 1 342 ? 31.25 39.312 -2.488 1 17.98 342 LEU A C 1
ATOM 2713 O O . LEU A 1 342 ? 30.031 39.25 -2.41 1 17.98 342 LEU A O 1
ATOM 2717 N N . ASN A 1 343 ? 31.531 40.594 -2.934 1 18.95 343 ASN A N 1
ATOM 2718 C CA . ASN A 1 343 ? 31.016 41.438 -4.027 1 18.95 343 ASN A CA 1
ATOM 2719 C C . ASN A 1 343 ? 31.094 40.688 -5.363 1 18.95 343 ASN A C 1
ATOM 2721 O O . ASN A 1 343 ? 31.594 41.25 -6.344 1 18.95 343 ASN A O 1
ATOM 2725 N N . ILE A 1 344 ? 31.438 39.438 -5.492 1 18.23 344 ILE A N 1
ATOM 2726 C CA . ILE A 1 344 ? 31.844 39.156 -6.867 1 18.23 344 ILE A CA 1
ATOM 2727 C C . ILE A 1 344 ? 30.75 39.625 -7.828 1 18.23 344 ILE A C 1
ATOM 2729 O O . ILE A 1 344 ? 29.594 39.25 -7.672 1 18.23 344 ILE A O 1
ATOM 2733 N N . ASP A 1 345 ? 31.016 40.719 -8.617 1 18.8 345 ASP A N 1
ATOM 2734 C CA . ASP A 1 345 ? 30.453 41.406 -9.766 1 18.8 345 ASP A CA 1
ATOM 2735 C C . ASP A 1 345 ? 30.094 40.438 -10.883 1 18.8 345 ASP A C 1
ATOM 2737 O O . ASP A 1 345 ? 30.938 40.094 -11.703 1 18.8 345 ASP A O 1
ATOM 2741 N N . CYS A 1 346 ? 29.719 39.25 -10.672 1 18.72 346 CYS A N 1
ATOM 2742 C CA . CYS A 1 346 ? 29.453 38.438 -11.844 1 18.72 346 CYS A CA 1
ATOM 2743 C C . CYS A 1 346 ? 28.625 39.188 -12.867 1 18.72 346 CYS A C 1
ATOM 2745 O O . CYS A 1 346 ? 27.516 39.656 -12.562 1 18.72 346 CYS A O 1
ATOM 2747 N N . HIS A 1 347 ? 29.266 39.906 -13.867 1 18.58 347 HIS A N 1
ATOM 2748 C CA . HIS A 1 347 ? 28.891 40.656 -15.07 1 18.58 347 HIS A CA 1
ATOM 2749 C C . HIS A 1 347 ? 27.688 40.031 -15.75 1 18.58 347 HIS A C 1
ATOM 2751 O O . HIS A 1 347 ? 27.391 38.844 -15.555 1 18.58 347 HIS A O 1
ATOM 2757 N N . GLN A 1 348 ? 26.938 40.906 -16.484 1 19.52 348 GLN A N 1
ATOM 2758 C CA . GLN A 1 348 ? 25.703 41.062 -17.25 1 19.52 348 GLN A CA 1
ATOM 2759 C C . GLN A 1 348 ? 25.688 40.156 -18.469 1 19.52 348 GLN A C 1
ATOM 2761 O O . GLN A 1 348 ? 26.297 40.469 -19.484 1 19.52 348 GLN A O 1
ATOM 2766 N N . ILE A 1 349 ? 26.25 38.969 -18.484 1 19.52 349 ILE A N 1
ATOM 2767 C CA . ILE A 1 349 ? 26.234 38.406 -19.844 1 19.52 349 ILE A CA 1
ATOM 2768 C C . ILE A 1 349 ? 24.875 38.656 -20.484 1 19.52 349 ILE A C 1
ATOM 2770 O O . ILE A 1 349 ? 23.844 38.219 -19.953 1 19.52 349 ILE A O 1
ATOM 2774 N N . GLU A 1 350 ? 24.781 39.719 -21.297 1 19.91 350 GLU A N 1
ATOM 2775 C CA . GLU A 1 350 ? 23.75 40.219 -22.203 1 19.91 350 GLU A CA 1
ATOM 2776 C C . GLU A 1 350 ? 23.172 39.125 -23.078 1 19.91 350 GLU A C 1
ATOM 2778 O O . GLU A 1 350 ? 23.859 38.625 -23.969 1 19.91 350 GLU A O 1
ATOM 2783 N N . LEU A 1 351 ? 22.906 38.031 -22.562 1 19.95 351 LEU A N 1
ATOM 2784 C CA . LEU A 1 351 ? 22.453 37.125 -23.609 1 19.95 351 LEU A CA 1
ATOM 2785 C C . LEU A 1 351 ? 21.391 37.781 -24.469 1 19.95 351 LEU A C 1
ATOM 2787 O O . LEU A 1 351 ? 20.391 38.281 -23.953 1 19.95 351 LEU A O 1
ATOM 2791 N N . GLU A 1 352 ? 21.75 38.312 -25.609 1 19.83 352 GLU A N 1
ATOM 2792 C CA . GLU A 1 352 ? 21 39.062 -26.625 1 19.83 352 GLU A CA 1
ATOM 2793 C C . GLU A 1 352 ? 19.672 38.375 -26.922 1 19.83 352 GLU A C 1
ATOM 2795 O O . GLU A 1 352 ? 19.547 37.156 -26.766 1 19.83 352 GLU A O 1
ATOM 2800 N N . PRO A 1 353 ? 18.625 39.219 -27.031 1 20.39 353 PRO A N 1
ATOM 2801 C CA . PRO A 1 353 ? 17.25 38.875 -27.375 1 20.39 353 PRO A CA 1
ATOM 2802 C C . PRO A 1 353 ? 17.125 38.094 -28.688 1 20.39 353 PRO A C 1
ATOM 2804 O O . PRO A 1 353 ? 17.656 38.531 -29.719 1 20.39 353 PRO A O 1
ATOM 2807 N N . ILE A 1 354 ? 17.609 36.906 -28.828 1 21.36 354 ILE A N 1
ATOM 2808 C CA . ILE A 1 354 ? 17.469 36.438 -30.203 1 21.36 354 ILE A CA 1
ATOM 2809 C C . ILE A 1 354 ? 16.094 36.812 -30.75 1 21.36 354 ILE A C 1
ATOM 2811 O O . ILE A 1 354 ? 15.07 36.5 -30.141 1 21.36 354 ILE A O 1
ATOM 2815 N N . ASN A 1 355 ? 16 37.906 -31.484 1 19.8 355 ASN A N 1
ATOM 2816 C CA . ASN A 1 355 ? 14.906 38.438 -32.281 1 19.8 355 ASN A CA 1
ATOM 2817 C C . ASN A 1 355 ? 14.227 37.375 -33.125 1 19.8 355 ASN A C 1
ATOM 2819 O O . ASN A 1 355 ? 14.711 37 -34.188 1 19.8 355 ASN A O 1
ATOM 2823 N N . ILE A 1 356 ? 14.008 36.219 -32.625 1 20.66 356 ILE A N 1
ATOM 2824 C CA . ILE A 1 356 ? 13.43 35.406 -33.656 1 20.66 356 ILE A CA 1
ATOM 2825 C C . ILE A 1 356 ? 12.234 36.094 -34.281 1 20.66 356 ILE A C 1
ATOM 2827 O O . ILE A 1 356 ? 11.297 36.5 -33.594 1 20.66 356 ILE A O 1
ATOM 2831 N N . SER A 1 357 ? 12.438 36.719 -35.438 1 18.47 357 SER A N 1
ATOM 2832 C CA . SER A 1 357 ? 11.57 37.406 -36.375 1 18.47 357 SER A CA 1
ATOM 2833 C C . SER A 1 357 ? 10.203 36.75 -36.469 1 18.47 357 SER A C 1
ATOM 2835 O O . SER A 1 357 ? 10.047 35.594 -36.094 1 18.47 357 SER A O 1
ATOM 2837 N N . SER A 1 358 ? 9.125 37.594 -36.812 1 19.44 358 SER A N 1
ATOM 2838 C CA . SER A 1 358 ? 7.672 37.656 -36.906 1 19.44 358 SER A CA 1
ATOM 2839 C C . SER A 1 358 ? 7.117 36.469 -37.656 1 19.44 358 SER A C 1
ATOM 2841 O O . SER A 1 358 ? 6.047 35.969 -37.312 1 19.44 358 SER A O 1
ATOM 2843 N N . GLY A 1 359 ? 7.742 36.344 -38.906 1 18.27 359 GLY A N 1
ATOM 2844 C CA . GLY A 1 359 ? 6.918 36.094 -40.094 1 18.27 359 GLY A CA 1
ATOM 2845 C C . GLY A 1 359 ? 6.254 34.75 -40.062 1 18.27 359 GLY A C 1
ATOM 2846 O O . GLY A 1 359 ? 5.031 34.625 -40.188 1 18.27 359 GLY A O 1
ATOM 2847 N N . ASP A 1 360 ? 7.059 33.844 -40.75 1 19.19 360 ASP A N 1
ATOM 2848 C CA . ASP A 1 360 ? 6.48 32.906 -41.719 1 19.19 360 ASP A CA 1
ATOM 2849 C C . ASP A 1 360 ? 5.887 31.672 -41 1 19.19 360 ASP A C 1
ATOM 2851 O O . ASP A 1 360 ? 6.418 30.578 -41.125 1 19.19 360 ASP A O 1
ATOM 2855 N N . LEU A 1 361 ? 5.746 31.688 -39.75 1 18.44 361 LEU A N 1
ATOM 2856 C CA . LEU A 1 361 ? 5.242 30.391 -39.312 1 18.44 361 LEU A CA 1
ATOM 2857 C C . LEU A 1 361 ? 3.959 30.031 -40.062 1 18.44 361 LEU A C 1
ATOM 2859 O O . LEU A 1 361 ? 2.865 30.422 -39.656 1 18.44 361 LEU A O 1
ATOM 2863 N N . GLU A 1 362 ? 3.977 30.234 -41.406 1 18.3 362 GLU A N 1
ATOM 2864 C CA . GLU A 1 362 ? 2.883 29.875 -42.312 1 18.3 362 GLU A CA 1
ATOM 2865 C C . GLU A 1 362 ? 2.449 28.438 -42.125 1 18.3 362 GLU A C 1
ATOM 2867 O O . GLU A 1 362 ? 1.526 27.953 -42.781 1 18.3 362 GLU A O 1
ATOM 2872 N N . MET A 1 363 ? 3.332 27.609 -41.438 1 18.06 363 MET A N 1
ATOM 2873 C CA . MET A 1 363 ? 3.08 26.328 -42.062 1 18.06 363 MET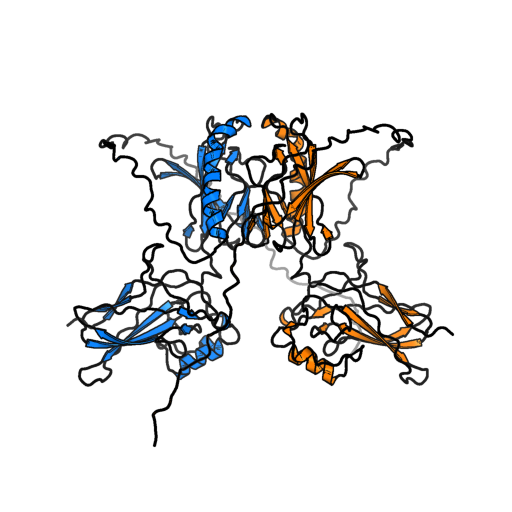 A CA 1
ATOM 2874 C C . MET A 1 363 ? 1.585 26.078 -42.219 1 18.06 363 MET A C 1
ATOM 2876 O O . MET A 1 363 ? 0.77 26.734 -41.594 1 18.06 363 MET A O 1
ATOM 2880 N N . PHE A 1 364 ? 1.283 24.688 -42.125 1 18.38 364 PHE A N 1
ATOM 2881 C CA . PHE A 1 364 ? 0.576 23.703 -42.938 1 18.38 364 PHE A CA 1
ATOM 2882 C C . PHE A 1 364 ? -0.916 23.719 -42.625 1 18.38 364 PHE A C 1
ATOM 2884 O O . PHE A 1 364 ? -1.312 23.875 -41.469 1 18.38 364 PHE A O 1
ATOM 2891 N N . ASP A 1 365 ? -1.65 24 -43.562 1 18.19 365 ASP A N 1
ATOM 2892 C CA . ASP A 1 365 ? -3.031 24.047 -44.062 1 18.19 365 ASP A CA 1
ATOM 2893 C C . ASP A 1 365 ? -3.773 22.766 -43.688 1 18.19 365 ASP A C 1
ATOM 2895 O O . ASP A 1 365 ? -4.59 22.266 -44.469 1 18.19 365 ASP A O 1
ATOM 2899 N N . VAL A 1 366 ? -3.324 21.906 -42.844 1 19.19 366 VAL A N 1
ATOM 2900 C CA . VAL A 1 366 ? -3.881 20.609 -43.188 1 19.19 366 VAL A CA 1
ATOM 2901 C C . VAL A 1 366 ? -5.402 20.641 -43.062 1 19.19 366 VAL A C 1
ATOM 2903 O O . VAL A 1 366 ? -6.051 19.594 -43 1 19.19 366 VAL A O 1
ATOM 2906 N N . ASN A 1 367 ? -6.055 21.625 -42.469 1 15.7 367 ASN A N 1
ATOM 2907 C CA . ASN A 1 367 ? -7.48 21.422 -42.719 1 15.7 367 ASN A CA 1
ATOM 2908 C C . ASN A 1 367 ? -7.754 21.062 -44.188 1 15.7 367 ASN A C 1
ATOM 2910 O O . ASN A 1 367 ? -8.477 20.094 -44.469 1 15.7 367 ASN A O 1
ATOM 2914 N N . ARG A 1 368 ? -8.164 22 -45.125 1 18.95 368 ARG A N 1
ATOM 2915 C CA . ARG A 1 368 ? -9.578 21.891 -45.438 1 18.95 368 ARG A CA 1
ATOM 2916 C C . ARG A 1 368 ? -9.852 20.688 -46.344 1 18.95 368 ARG A C 1
ATOM 2918 O O . ARG A 1 368 ? -9.625 20.719 -47.531 1 18.95 368 ARG A O 1
ATOM 2925 N N . LEU A 1 369 ? -9.094 19.516 -45.969 1 17.23 369 LEU A N 1
ATOM 2926 C CA . LEU A 1 369 ? -9.484 18.234 -46.562 1 17.23 369 LEU A CA 1
ATOM 2927 C C . LEU A 1 369 ? -10.984 18.203 -46.844 1 17.23 369 LEU A C 1
ATOM 2929 O O . LEU A 1 369 ? -11.781 18.188 -45.906 1 17.23 369 LEU A O 1
ATOM 2933 N N . SER A 1 370 ? -11.398 18.672 -47.969 1 17.27 370 SER A N 1
ATOM 2934 C CA . SER A 1 370 ? -12.469 18.969 -48.938 1 17.27 370 SER A CA 1
ATOM 2935 C C . SER A 1 370 ? -13.461 17.812 -49.031 1 17.27 370 SER A C 1
ATOM 2937 O O . SER A 1 370 ? -14.656 18 -48.781 1 17.27 370 SER A O 1
ATOM 2939 N N . GLY A 1 371 ? -13.609 17.406 -50.312 1 17.72 371 GLY A N 1
ATOM 2940 C CA . GLY A 1 371 ? -14.516 17.094 -51.406 1 17.72 371 GLY A CA 1
ATOM 2941 C C . GLY A 1 371 ? -14.961 15.633 -51.406 1 17.72 371 GLY A C 1
ATOM 2942 O O . GLY A 1 371 ? -16.156 15.344 -51.375 1 17.72 371 GLY A O 1
ATOM 2943 N N . SER A 1 372 ? -14.297 14.898 -52.438 1 17.66 372 SER A N 1
ATOM 2944 C CA . SER A 1 372 ? -14.734 13.914 -53.438 1 17.66 372 SER A CA 1
ATOM 2945 C C . SER A 1 372 ? -14.75 12.508 -52.844 1 17.66 372 SER A C 1
ATOM 2947 O O . SER A 1 372 ? -14.805 11.523 -53.594 1 17.66 372 SER A O 1
ATOM 2949 N N . LEU A 1 373 ? -14.289 12.25 -51.719 1 16.38 373 LEU A N 1
ATOM 2950 C CA . LEU A 1 373 ? -14.203 10.789 -51.781 1 16.38 373 LEU A CA 1
ATOM 2951 C C . LEU A 1 373 ? -15.5 10.195 -52.312 1 16.38 373 LEU A C 1
ATOM 2953 O O . LEU A 1 373 ? -16.562 10.344 -51.688 1 16.38 373 LEU A O 1
ATOM 2957 N N . GLN A 1 374 ? -15.406 9.617 -53.656 1 16.59 374 GLN A N 1
ATOM 2958 C CA . GLN A 1 374 ? -15.977 8.938 -54.812 1 16.59 374 GLN A CA 1
ATOM 2959 C C . GLN A 1 374 ? -16.812 7.73 -54.375 1 16.59 374 GLN A C 1
ATOM 2961 O O . GLN A 1 374 ? -16.766 7.316 -53.219 1 16.59 374 GLN A O 1
ATOM 2966 N N . GLU A 1 375 ? -16.391 6.641 -55.219 1 17.34 375 GLU A N 1
ATOM 2967 C CA . GLU A 1 375 ? -17.031 5.754 -56.188 1 17.34 375 GLU A CA 1
ATOM 2968 C C . GLU A 1 375 ? -17.75 4.602 -55.5 1 17.34 375 GLU A C 1
ATOM 2970 O O . GLU A 1 375 ? -17.703 4.492 -54.281 1 17.34 375 GLU A O 1
ATOM 2975 N N . ASN A 1 376 ? -17.281 3.369 -56.031 1 17.34 376 ASN A N 1
ATOM 2976 C CA . ASN A 1 376 ? -17.906 2.275 -56.781 1 17.34 376 ASN A CA 1
ATOM 2977 C C . ASN A 1 376 ? -18.391 1.171 -55.812 1 17.34 376 ASN A C 1
ATOM 2979 O O . ASN A 1 376 ? -18.969 0.181 -56.281 1 17.34 376 ASN A O 1
ATOM 2983 N N . LEU A 1 377 ? -17.578 0.677 -54.938 1 17.3 377 LEU A N 1
ATOM 2984 C CA . LEU A 1 377 ? -17.969 -0.704 -55.219 1 17.3 377 LEU A CA 1
ATOM 2985 C C . LEU A 1 377 ? -19.469 -0.882 -55.125 1 17.3 377 LEU A C 1
ATOM 2987 O O . LEU A 1 377 ? -20.078 -0.543 -54.125 1 17.3 377 LEU A O 1
ATOM 2991 N N . SER A 1 378 ? -20.094 -1.182 -56.344 1 16.8 378 SER A N 1
ATOM 2992 C CA . SER A 1 378 ? -21.422 -1.425 -56.906 1 16.8 378 SER A CA 1
ATOM 2993 C C . SER A 1 378 ? -22.281 -2.271 -55.969 1 16.8 378 SER A C 1
ATOM 2995 O O . SER A 1 378 ? -23.422 -1.919 -55.656 1 16.8 378 SER A O 1
ATOM 2997 N N . LEU A 1 379 ? -22.344 -2.48 -56.844 1 22.5 379 LEU A N 1
ATOM 2998 C CA . LEU A 1 379 ? -21.844 -1.539 -57.844 1 22.5 379 LEU A CA 1
ATOM 2999 C C . LEU A 1 379 ? -22.594 -0.214 -57.75 1 22.5 379 LEU A C 1
ATOM 3001 O O . LEU A 1 379 ? -22.016 0.848 -58 1 22.5 379 LEU A O 1
ATOM 3005 N N . SER A 1 380 ? -23.953 -0.147 -58.25 1 19.91 380 SER A N 1
ATOM 3006 C CA . SER A 1 380 ? -25.391 0.102 -58.25 1 19.91 380 SER A CA 1
ATOM 3007 C C . SER A 1 380 ? -25.969 0.13 -56.844 1 19.91 380 SER A C 1
ATOM 3009 O O . SER A 1 380 ? -26.922 0.849 -56.562 1 19.91 380 SER A O 1
ATOM 3011 N N . ASP A 1 381 ? -25.75 -1.13 -56.188 1 16.97 381 ASP A N 1
ATOM 3012 C CA . ASP A 1 381 ? -25.875 -2.574 -56.344 1 16.97 381 ASP A CA 1
ATOM 3013 C C . ASP A 1 381 ? -26.484 -3.211 -55.094 1 16.97 381 ASP A C 1
ATOM 3015 O O . ASP A 1 381 ? -26.547 -4.438 -55 1 16.97 381 ASP A O 1
ATOM 3019 N N . VAL A 1 382 ? -27.016 -4.152 -54.156 1 21.62 382 VAL A N 1
ATOM 3020 C CA . VAL A 1 382 ? -28.219 -4.977 -54.25 1 21.62 382 VAL A CA 1
ATOM 3021 C C . VAL A 1 382 ? -29.438 -4.168 -53.812 1 21.62 382 VAL A C 1
ATOM 3023 O O . VAL A 1 382 ? -29.328 -3.324 -52.906 1 21.62 382 VAL A O 1
ATOM 3026 N N . LEU A 1 383 ? -30.766 -4.387 -54.312 1 17.66 383 LEU A N 1
ATOM 3027 C CA . LEU A 1 383 ? -31.922 -3.646 -54.781 1 17.66 383 LEU A CA 1
ATOM 3028 C C . LEU A 1 383 ? -32.312 -2.555 -53.812 1 17.66 383 LEU A C 1
ATOM 3030 O O . LEU A 1 383 ? -31.844 -1.42 -53.906 1 17.66 383 LEU A O 1
ATOM 3034 N N . VAL A 1 384 ? -33.562 -2.664 -54 1 18.59 384 VAL A N 1
ATOM 3035 C CA . VAL A 1 384 ? -34.906 -2.201 -53.625 1 18.59 384 VAL A CA 1
ATOM 3036 C C . VAL A 1 384 ? -35.156 -2.504 -52.156 1 18.59 384 VAL A C 1
ATOM 3038 O O . VAL A 1 384 ? -34.844 -3.598 -51.656 1 18.59 384 VAL A O 1
ATOM 3041 N N . MET B 1 1 ? -14.672 -53.438 -17.766 1 45.38 1 MET B N 1
ATOM 3042 C CA . MET B 1 1 ? -14.445 -52.156 -18.453 1 45.38 1 MET B CA 1
ATOM 3043 C C . MET B 1 1 ? -14.156 -51.031 -17.453 1 45.38 1 MET B C 1
ATOM 3045 O O . MET B 1 1 ? -14.891 -50.875 -16.484 1 45.38 1 MET B O 1
ATOM 3049 N N . ASN B 1 2 ? -12.969 -50.531 -17.375 1 72.88 2 ASN B N 1
ATOM 3050 C CA . ASN B 1 2 ? -12.484 -49.625 -16.344 1 72.88 2 ASN B CA 1
ATOM 3051 C C . ASN B 1 2 ? -13.344 -48.375 -16.266 1 72.88 2 ASN B C 1
ATOM 3053 O O . ASN B 1 2 ? -13.812 -47.875 -17.281 1 72.88 2 ASN B O 1
ATOM 3057 N N . ARG B 1 3 ? -14.023 -48.031 -15.141 1 88 3 ARG B N 1
ATOM 3058 C CA . ARG B 1 3 ? -14.922 -46.906 -14.906 1 88 3 ARG B CA 1
ATOM 3059 C C . ARG B 1 3 ? -14.297 -45.594 -15.375 1 88 3 ARG B C 1
ATOM 3061 O O . ARG B 1 3 ? -13.109 -45.344 -15.133 1 88 3 ARG B O 1
ATOM 3068 N N . PRO B 1 4 ? -15.07 -45 -16.219 1 92.5 4 PRO B N 1
ATOM 3069 C CA . PRO B 1 4 ? -14.555 -43.688 -16.688 1 92.5 4 PRO B CA 1
ATOM 3070 C C . PRO B 1 4 ? -14.164 -42.781 -15.547 1 92.5 4 PRO B C 1
ATOM 3072 O O . PRO B 1 4 ? -14.734 -42.844 -14.453 1 92.5 4 PRO B O 1
ATOM 3075 N N . TYR B 1 5 ? -13.164 -42.031 -15.719 1 96.12 5 TYR B N 1
ATOM 3076 C CA . TYR B 1 5 ? -12.719 -41.062 -14.695 1 96.12 5 TYR B CA 1
ATOM 3077 C C . TYR B 1 5 ? -12.164 -39.812 -15.328 1 96.12 5 TYR B C 1
ATOM 3079 O O . TYR B 1 5 ? -11.844 -39.781 -16.516 1 96.12 5 TYR B O 1
ATOM 3087 N N . ILE B 1 6 ? -12.023 -38.719 -14.562 1 97.19 6 ILE B N 1
ATOM 3088 C CA . ILE B 1 6 ? -11.555 -37.438 -15.016 1 97.19 6 ILE B CA 1
ATOM 3089 C C . ILE B 1 6 ? -10.047 -37.312 -14.812 1 97.19 6 ILE B C 1
ATOM 3091 O O . ILE B 1 6 ? -9.531 -37.688 -13.75 1 97.19 6 ILE B O 1
ATOM 3095 N N . ARG B 1 7 ? -9.367 -36.875 -15.789 1 97.88 7 ARG B N 1
ATOM 3096 C CA . ARG B 1 7 ? -7.934 -36.594 -15.711 1 97.88 7 ARG B CA 1
ATOM 3097 C C . ARG B 1 7 ? -7.625 -35.156 -16.125 1 97.88 7 ARG B C 1
ATOM 3099 O O . ARG B 1 7 ? -8.039 -34.719 -17.188 1 97.88 7 ARG B O 1
ATOM 3106 N N . ILE B 1 8 ? -6.914 -34.469 -15.234 1 98.19 8 ILE B N 1
ATOM 3107 C CA . ILE B 1 8 ? -6.5 -33.125 -15.594 1 98.19 8 ILE B CA 1
ATOM 3108 C C . ILE B 1 8 ? -5.266 -33.156 -16.5 1 98.19 8 ILE B C 1
ATOM 3110 O O . ILE B 1 8 ? -4.234 -33.719 -16.109 1 98.19 8 ILE B O 1
ATOM 3114 N N . ILE B 1 9 ? -5.324 -32.625 -17.672 1 97.25 9 ILE B N 1
ATOM 3115 C CA . ILE B 1 9 ? -4.215 -32.688 -18.609 1 97.25 9 ILE B CA 1
ATOM 3116 C C . ILE B 1 9 ? -3.406 -31.391 -18.547 1 97.25 9 ILE B C 1
ATOM 3118 O O . ILE B 1 9 ? -2.227 -31.359 -18.906 1 97.25 9 ILE B O 1
ATOM 3122 N N . GLU B 1 10 ? -4.07 -30.281 -18.203 1 97.69 10 GLU B N 1
ATOM 3123 C CA . GLU B 1 10 ? -3.406 -29 -18 1 97.69 10 GLU B CA 1
ATOM 3124 C C . GLU B 1 10 ? -3.898 -28.312 -16.734 1 97.69 10 GLU B C 1
ATOM 3126 O O . GLU B 1 10 ? -5.059 -27.906 -16.656 1 97.69 10 GLU B O 1
ATOM 3131 N N . GLN B 1 11 ? -2.955 -28.188 -15.789 1 97.75 11 GLN B N 1
ATOM 3132 C CA . GLN B 1 11 ? -3.277 -27.531 -14.531 1 97.75 11 GLN B CA 1
ATOM 3133 C C . GLN B 1 11 ? -3.359 -26.016 -14.703 1 97.75 11 GLN B C 1
ATOM 3135 O O . GLN B 1 11 ? -2.785 -25.469 -15.648 1 97.75 11 GLN B O 1
ATOM 3140 N N . PRO B 1 12 ? -4.172 -25.406 -13.828 1 96.62 12 PRO B N 1
ATOM 3141 C CA . PRO B 1 12 ? -4.129 -23.938 -13.836 1 96.62 12 PRO B CA 1
ATOM 3142 C C . PRO B 1 12 ? -2.812 -23.391 -13.305 1 96.62 12 PRO B C 1
ATOM 3144 O O . PRO B 1 12 ? -2.09 -24.078 -12.586 1 96.62 12 PRO B O 1
ATOM 3147 N N . GLN B 1 13 ? -2.566 -22.141 -13.656 1 92.56 13 GLN B N 1
ATOM 3148 C CA . GLN B 1 13 ? -1.396 -21.453 -13.117 1 92.56 13 GLN B CA 1
ATOM 3149 C C . GLN B 1 13 ? -1.479 -21.344 -11.594 1 92.56 13 GLN B C 1
ATOM 3151 O O . GLN B 1 13 ? -2.562 -21.141 -11.047 1 92.56 13 GLN B O 1
ATOM 3156 N N . LYS B 1 14 ? -0.335 -21.406 -11 1 88.44 14 LYS B N 1
ATOM 3157 C CA . LYS B 1 14 ? -0.263 -21.453 -9.547 1 88.44 14 LYS B CA 1
ATOM 3158 C C . LYS B 1 14 ? -0.657 -20.109 -8.922 1 88.44 14 LYS B C 1
ATOM 3160 O O . LYS B 1 14 ? -1.091 -20.062 -7.773 1 88.44 14 LYS B O 1
ATOM 3165 N N . SER B 1 15 ? -0.448 -19.094 -9.633 1 89.12 15 SER B N 1
ATOM 3166 C CA . SER B 1 15 ? -0.714 -17.75 -9.094 1 89.12 15 SER B CA 1
ATOM 3167 C C . SER B 1 15 ? -1.39 -16.859 -10.133 1 89.12 15 SER B C 1
ATOM 3169 O O . SER B 1 15 ? -0.97 -16.828 -11.289 1 89.12 15 SER B O 1
ATOM 3171 N N . LEU B 1 16 ? -2.479 -16.281 -9.664 1 90.31 16 LEU B N 1
ATOM 3172 C CA . LEU B 1 16 ? -3.205 -15.359 -10.539 1 90.31 16 LEU B CA 1
ATOM 3173 C C . LEU B 1 16 ? -3.869 -14.25 -9.727 1 90.31 16 LEU B C 1
ATOM 3175 O O . LEU B 1 16 ? -4.082 -14.398 -8.523 1 90.31 16 LEU B O 1
ATOM 3179 N N . ARG B 1 17 ? -4.086 -13.086 -10.422 1 90.88 17 ARG B N 1
ATOM 3180 C CA . ARG B 1 17 ? -4.789 -11.992 -9.758 1 90.88 17 ARG B CA 1
ATOM 3181 C C . ARG B 1 17 ? -6.289 -12.25 -9.719 1 90.88 17 ARG B C 1
ATOM 3183 O O . ARG B 1 17 ? -6.934 -12.367 -10.766 1 90.88 17 ARG B O 1
ATOM 3190 N N . PHE B 1 18 ? -6.82 -12.328 -8.453 1 93.12 18 PHE B N 1
ATOM 3191 C CA . PHE B 1 18 ? -8.266 -12.383 -8.289 1 93.12 18 PHE B CA 1
ATOM 3192 C C . PHE B 1 18 ? -8.867 -10.984 -8.352 1 93.12 18 PHE B C 1
ATOM 3194 O O . PHE B 1 18 ? -8.531 -10.117 -7.543 1 93.12 18 PHE B O 1
ATOM 3201 N N . ARG B 1 19 ? -9.773 -10.766 -9.266 1 92.94 19 ARG B N 1
ATOM 3202 C CA . ARG B 1 19 ? -10.297 -9.422 -9.461 1 92.94 19 ARG B CA 1
ATOM 3203 C C . ARG B 1 19 ? -11.688 -9.273 -8.852 1 92.94 19 ARG B C 1
ATOM 3205 O O . ARG B 1 19 ? -12.492 -10.211 -8.891 1 92.94 19 ARG B O 1
ATOM 3212 N N . TYR B 1 20 ? -11.961 -8.023 -8.328 1 94 20 TYR B N 1
ATOM 3213 C CA . TYR B 1 20 ? -13.305 -7.711 -7.859 1 94 20 TYR B CA 1
ATOM 3214 C C . TYR B 1 20 ? -14.242 -7.441 -9.031 1 94 20 TYR B C 1
ATOM 3216 O O . TYR B 1 20 ? -13.797 -7.039 -10.109 1 94 20 TYR B O 1
ATOM 3224 N N . GLN B 1 21 ? -15.477 -7.621 -8.773 1 92.06 21 GLN B N 1
ATOM 3225 C CA . GLN B 1 21 ? -16.484 -7.367 -9.797 1 92.06 21 GLN B CA 1
ATOM 3226 C C . GLN B 1 21 ? -16.453 -5.914 -10.258 1 92.06 21 GLN B C 1
ATOM 3228 O O . GLN B 1 21 ? -16.656 -5.633 -11.445 1 92.06 21 GLN B O 1
ATOM 3233 N N . CYS B 1 22 ? -16.141 -5.02 -9.352 1 89.75 22 CYS B N 1
ATOM 3234 C CA . CYS B 1 22 ? -16.156 -3.592 -9.641 1 89.75 22 CYS B CA 1
ATOM 3235 C C . CYS B 1 22 ? -15.07 -3.229 -10.648 1 89.75 22 CYS B C 1
ATOM 3237 O O . CYS B 1 22 ? -15.156 -2.197 -11.32 1 89.75 22 CYS B O 1
ATOM 3239 N N . GLU B 1 23 ? -14.016 -4.055 -10.797 1 90.06 23 GLU B N 1
ATOM 3240 C CA . GLU B 1 23 ? -12.922 -3.789 -11.727 1 90.06 23 GLU B CA 1
ATOM 3241 C C . GLU B 1 23 ? -13.352 -4.066 -13.164 1 90.06 23 GLU B C 1
ATOM 3243 O O . GLU B 1 23 ? -12.688 -3.635 -14.109 1 90.06 23 GLU B O 1
ATOM 3248 N N . LYS B 1 24 ? -14.43 -4.715 -13.367 1 87.31 24 LYS B N 1
ATOM 3249 C CA . LYS B 1 24 ? -15.031 -4.984 -14.672 1 87.31 24 LYS B CA 1
ATOM 3250 C C . LYS B 1 24 ? -14.055 -5.707 -15.586 1 87.31 24 LYS B C 1
ATOM 3252 O O . LYS B 1 24 ? -13.898 -5.34 -16.75 1 87.31 24 LYS B O 1
ATOM 3257 N N . ARG B 1 25 ? -13.281 -6.586 -14.984 1 82.62 25 ARG B N 1
ATOM 3258 C CA . ARG B 1 25 ? -12.359 -7.445 -15.727 1 82.62 25 ARG B CA 1
ATOM 3259 C C . ARG B 1 25 ? -12.68 -8.914 -15.5 1 82.62 25 ARG B C 1
ATOM 3261 O O . ARG B 1 25 ? -12.992 -9.32 -14.375 1 82.62 25 ARG B O 1
ATOM 3268 N N . THR B 1 26 ? -12.945 -9.703 -16.453 1 75.5 26 THR B N 1
ATOM 3269 C CA . THR B 1 26 ? -13.273 -11.117 -16.312 1 75.5 26 THR B CA 1
ATOM 3270 C C . THR B 1 26 ? -12.023 -11.93 -15.984 1 75.5 26 THR B C 1
ATOM 3272 O O . THR B 1 26 ? -12.07 -12.867 -15.188 1 75.5 26 THR B O 1
ATOM 3275 N N . GLY B 1 27 ? -10.875 -11.477 -16.203 1 78.06 27 GLY B N 1
ATOM 3276 C CA . GLY B 1 27 ? -9.648 -12.219 -16 1 78.06 27 GLY B CA 1
ATOM 3277 C C . GLY B 1 27 ? -9.594 -13.531 -16.766 1 78.06 27 GLY B C 1
ATOM 3278 O O . GLY B 1 27 ? -10.562 -13.898 -17.438 1 78.06 27 GLY B O 1
ATOM 3279 N N . ASN B 1 28 ? -8.492 -14.242 -16.828 1 88.44 28 ASN B N 1
ATOM 3280 C CA . ASN B 1 28 ? -8.242 -15.547 -17.438 1 88.44 28 ASN B CA 1
ATOM 3281 C C . ASN B 1 28 ? -7.359 -16.422 -16.547 1 88.44 28 ASN B C 1
ATOM 3283 O O . ASN B 1 28 ? -6.441 -15.914 -15.898 1 88.44 28 ASN B O 1
ATOM 3287 N N . ILE B 1 29 ? -7.77 -17.656 -16.484 1 93.94 29 ILE B N 1
ATOM 3288 C CA . ILE B 1 29 ? -6.918 -18.609 -15.789 1 93.94 29 ILE B CA 1
ATOM 3289 C C . ILE B 1 29 ? -6.008 -19.328 -16.781 1 93.94 29 ILE B C 1
ATOM 3291 O O . ILE B 1 29 ? -6.43 -20.281 -17.438 1 93.94 29 ILE B O 1
ATOM 3295 N N . PRO B 1 30 ? -4.828 -18.859 -16.859 1 94.12 30 PRO B N 1
ATOM 3296 C CA . PRO B 1 30 ? -3.91 -19.547 -17.781 1 94.12 30 PRO B CA 1
ATOM 3297 C C . PRO B 1 30 ? -3.518 -20.938 -17.297 1 94.12 30 PRO B C 1
ATOM 3299 O O . PRO B 1 30 ? -3.676 -21.25 -16.109 1 94.12 30 PRO B O 1
ATOM 3302 N N . GLY B 1 31 ? -3.074 -21.734 -18.25 1 95.69 31 GLY B N 1
ATOM 3303 C CA . GLY B 1 31 ? -2.545 -23.047 -17.906 1 95.69 31 GLY B CA 1
ATOM 3304 C C . GLY B 1 31 ? -1.174 -22.984 -17.25 1 95.69 31 GLY B C 1
ATOM 3305 O O . GLY B 1 31 ? -0.453 -22 -17.422 1 95.69 31 GLY B O 1
ATOM 3306 N N . ALA B 1 32 ? -0.825 -23.922 -16.516 1 93.88 32 ALA B N 1
ATOM 3307 C CA . ALA B 1 32 ? 0.453 -24.016 -15.82 1 93.88 32 ALA B CA 1
ATOM 3308 C C . ALA B 1 32 ? 1.621 -23.984 -16.797 1 93.88 32 ALA B C 1
ATOM 3310 O O . ALA B 1 32 ? 2.707 -23.5 -16.469 1 93.88 32 ALA B O 1
ATOM 3311 N N . SER B 1 33 ? 1.407 -24.438 -18.016 1 92.44 33 SER B N 1
ATOM 3312 C CA . SER B 1 33 ? 2.473 -24.547 -19 1 92.44 33 SER B CA 1
ATOM 3313 C C . SER B 1 33 ? 2.57 -23.281 -19.844 1 92.44 33 SER B C 1
ATOM 3315 O O . SER B 1 33 ? 3.346 -23.219 -20.797 1 92.44 33 SER B O 1
ATOM 3317 N N . SER B 1 34 ? 1.787 -22.328 -19.453 1 92.38 34 SER B N 1
ATOM 3318 C CA . SER B 1 34 ? 1.793 -21.078 -20.203 1 92.38 34 SER B CA 1
ATOM 3319 C C . SER B 1 34 ? 3.137 -20.375 -20.094 1 92.38 34 SER B C 1
ATOM 3321 O O . SER B 1 34 ? 3.744 -20.359 -19.016 1 92.38 34 SER B O 1
ATOM 3323 N N . THR B 1 35 ? 3.662 -19.953 -21.141 1 86.44 35 THR B N 1
ATOM 3324 C CA . THR B 1 35 ? 4.855 -19.125 -21.203 1 86.44 35 THR B CA 1
ATOM 3325 C C . THR B 1 35 ? 4.531 -17.75 -21.797 1 86.44 35 THR B C 1
ATOM 3327 O O . THR B 1 35 ? 3.381 -17.484 -22.141 1 86.44 35 THR B O 1
ATOM 3330 N N . SER B 1 36 ? 5.5 -16.859 -21.781 1 82.69 36 SER B N 1
ATOM 3331 C CA . SER B 1 36 ? 5.289 -15.523 -22.344 1 82.69 36 SER B CA 1
ATOM 3332 C C . SER B 1 36 ? 4.902 -15.602 -23.812 1 82.69 36 SER B C 1
ATOM 3334 O O . SER B 1 36 ? 4.176 -14.742 -24.312 1 82.69 36 SER B O 1
ATOM 3336 N N . THR B 1 37 ? 5.25 -16.656 -24.438 1 87.38 37 THR B N 1
ATOM 3337 C CA . THR B 1 37 ? 5.023 -16.766 -25.875 1 87.38 37 THR B CA 1
ATOM 3338 C C . THR B 1 37 ? 3.873 -17.719 -26.188 1 87.38 37 THR B C 1
ATOM 3340 O O . THR B 1 37 ? 3.223 -17.609 -27.219 1 87.38 37 THR B O 1
ATOM 3343 N N . LEU B 1 38 ? 3.691 -18.641 -25.281 1 89.81 38 LEU B N 1
ATOM 3344 C CA . LEU B 1 38 ? 2.666 -19.656 -25.484 1 89.81 38 LEU B CA 1
ATOM 3345 C C . LEU B 1 38 ? 1.645 -19.641 -24.359 1 89.81 38 LEU B C 1
ATOM 3347 O O . LEU B 1 38 ? 1.977 -19.969 -23.219 1 89.81 38 LEU B O 1
ATOM 3351 N N . LYS B 1 39 ? 0.483 -19.25 -24.75 1 89.56 39 LYS B N 1
ATOM 3352 C CA . LYS B 1 39 ? -0.58 -19.234 -23.75 1 89.56 39 LYS B CA 1
ATOM 3353 C C . LYS B 1 39 ? -1.417 -20.5 -23.812 1 89.56 39 LYS B C 1
ATOM 3355 O O . LYS B 1 39 ? -1.89 -20.891 -24.891 1 89.56 39 LYS B O 1
ATOM 3360 N N . THR B 1 40 ? -1.395 -21.266 -22.781 1 93.88 40 THR B N 1
ATOM 3361 C CA . THR B 1 40 ? -2.234 -22.453 -22.656 1 93.88 40 THR B CA 1
ATOM 3362 C C . THR B 1 40 ? -3.355 -22.219 -21.641 1 93.88 40 THR B C 1
ATOM 3364 O O . THR B 1 40 ? -3.359 -21.203 -20.938 1 93.88 40 THR B O 1
ATOM 3367 N N . VAL B 1 41 ? -4.367 -23.094 -21.672 1 94.06 41 VAL B N 1
ATOM 3368 C CA . VAL B 1 41 ? -5.492 -22.984 -20.75 1 94.06 41 VAL B CA 1
ATOM 3369 C C . VAL B 1 41 ? -5.715 -24.312 -20.047 1 94.06 41 VAL B C 1
ATOM 3371 O O . VAL B 1 41 ? -5.211 -25.344 -20.469 1 94.06 41 VAL B O 1
ATOM 3374 N N . CYS B 1 42 ? -6.441 -24.234 -18.984 1 95.31 42 CYS B N 1
ATOM 3375 C CA . CYS B 1 42 ? -6.781 -25.438 -18.234 1 95.31 42 CYS B CA 1
ATOM 3376 C C . CYS B 1 42 ? -7.605 -26.406 -19.078 1 95.31 42 CYS B C 1
ATOM 3378 O O . CYS B 1 42 ? -8.43 -25.969 -19.891 1 95.31 42 CYS B O 1
ATOM 3380 N N . ALA B 1 43 ? -7.324 -27.719 -18.875 1 97.12 43 ALA B N 1
ATOM 3381 C CA . ALA B 1 43 ? -8.031 -28.719 -19.672 1 97.12 43 ALA B CA 1
ATOM 3382 C C . ALA B 1 43 ? -8.133 -30.047 -18.922 1 97.12 43 ALA B C 1
ATOM 3384 O O . ALA B 1 43 ? -7.27 -30.375 -18.109 1 97.12 43 ALA B O 1
ATOM 3385 N N . ILE B 1 44 ? -9.195 -30.734 -19.188 1 97.75 44 ILE B N 1
ATOM 3386 C CA . ILE B 1 44 ? -9.383 -32.062 -18.625 1 97.75 44 ILE B CA 1
ATOM 3387 C C . ILE B 1 44 ? -9.773 -33.031 -19.734 1 97.75 44 ILE B C 1
ATOM 3389 O O . ILE B 1 44 ? -10.102 -32.625 -20.844 1 97.75 44 ILE B O 1
ATOM 3393 N N . GLN B 1 45 ? -9.633 -34.281 -19.391 1 97.5 45 GLN B N 1
ATOM 3394 C CA . GLN B 1 45 ? -10.078 -35.375 -20.25 1 97.5 45 GLN B CA 1
ATOM 3395 C C . GLN B 1 45 ? -10.883 -36.406 -19.469 1 97.5 45 GLN B C 1
ATOM 3397 O O . GLN B 1 45 ? -10.633 -36.625 -18.281 1 97.5 45 GLN B O 1
ATOM 3402 N N . ILE B 1 46 ? -11.812 -36.938 -20.109 1 95.31 46 ILE B N 1
ATOM 3403 C CA . ILE B 1 46 ? -12.539 -38.062 -19.547 1 95.31 46 ILE B CA 1
ATOM 3404 C C . ILE B 1 46 ? -11.992 -39.375 -20.125 1 95.31 46 ILE B C 1
ATOM 3406 O O . ILE B 1 46 ? -12.281 -39.719 -21.266 1 95.31 46 ILE B O 1
ATOM 3410 N N . VAL B 1 47 ? -11.258 -40.062 -19.281 1 94.75 47 VAL B N 1
ATOM 3411 C CA . VAL B 1 47 ? -10.617 -41.281 -19.719 1 94.75 47 VAL B CA 1
ATOM 3412 C C . VAL B 1 47 ? -11.641 -42.438 -19.719 1 94.75 47 VAL B C 1
ATOM 3414 O O . VAL B 1 47 ? -12.344 -42.625 -18.734 1 94.75 47 VAL B O 1
ATOM 3417 N N . GLY B 1 48 ? -11.781 -43.125 -20.812 1 92.12 48 GLY B N 1
ATOM 3418 C CA . GLY B 1 48 ? -12.641 -44.281 -20.891 1 92.12 48 GLY B CA 1
ATOM 3419 C C . GLY B 1 48 ? -14.062 -43.969 -21.312 1 92.12 48 GLY B C 1
ATOM 3420 O O . GLY B 1 48 ? -14.992 -44.719 -21.016 1 92.12 48 GLY B O 1
ATOM 3421 N N . TYR B 1 49 ? -14.25 -42.812 -21.812 1 91.75 49 TYR B N 1
ATOM 3422 C CA . TYR B 1 49 ? -15.609 -42.438 -22.203 1 91.75 49 TYR B CA 1
ATOM 3423 C C . TYR B 1 49 ? -15.602 -41.594 -23.469 1 91.75 49 TYR B C 1
ATOM 3425 O O . TYR B 1 49 ? -14.703 -40.75 -23.672 1 91.75 49 TYR B O 1
ATOM 3433 N N . GLN B 1 50 ? -16.562 -41.812 -24.328 1 91.75 50 GLN B N 1
ATOM 3434 C CA . GLN B 1 50 ? -16.859 -41 -25.516 1 91.75 50 GLN B CA 1
ATOM 3435 C C . GLN B 1 50 ? -18.344 -40.719 -25.594 1 91.75 50 GLN B C 1
ATOM 3437 O O . GLN B 1 50 ? -19.188 -41.562 -25.344 1 91.75 50 GLN B O 1
ATOM 3442 N N . GLY B 1 51 ? -18.609 -39.531 -25.828 1 91.69 51 GLY B N 1
ATOM 3443 C CA . GLY B 1 51 ? -20 -39.125 -25.906 1 91.69 51 GLY B CA 1
ATOM 3444 C C . GLY B 1 51 ? -20.266 -37.75 -25.281 1 91.69 51 GLY B C 1
ATOM 3445 O O . GLY B 1 51 ? -19.344 -36.938 -25.141 1 91.69 51 GLY B O 1
ATOM 3446 N N . ARG B 1 52 ? -21.5 -37.562 -25.016 1 92.75 52 ARG B N 1
ATOM 3447 C CA . ARG B 1 52 ? -21.906 -36.281 -24.453 1 92.75 52 ARG B CA 1
ATOM 3448 C C . ARG B 1 52 ? -21.75 -36.281 -22.938 1 92.75 52 ARG B C 1
ATOM 3450 O O . ARG B 1 52 ? -22.047 -37.281 -22.266 1 92.75 52 ARG B O 1
ATOM 3457 N N . ALA B 1 53 ? -21.266 -35.188 -22.469 1 94.38 53 ALA B N 1
ATOM 3458 C CA . ALA B 1 53 ? -21.094 -35.031 -21.016 1 94.38 53 ALA B CA 1
ATOM 3459 C C . ALA B 1 53 ? -21.344 -33.594 -20.578 1 94.38 53 ALA B C 1
ATOM 3461 O O . ALA B 1 53 ? -21.094 -32.656 -21.344 1 94.38 53 ALA B O 1
ATOM 3462 N N . ALA B 1 54 ? -21.891 -33.438 -19.406 1 94.75 54 ALA B N 1
ATOM 3463 C CA . ALA B 1 54 ? -22.047 -32.125 -18.781 1 94.75 54 ALA B CA 1
ATOM 3464 C C . ALA B 1 54 ? -20.922 -31.844 -17.781 1 94.75 54 ALA B C 1
ATOM 3466 O O . ALA B 1 54 ? -20.609 -32.688 -16.938 1 94.75 54 ALA B O 1
ATOM 3467 N N . VAL B 1 55 ? -20.312 -30.734 -17.953 1 95.5 55 VAL B N 1
ATOM 3468 C CA . VAL B 1 55 ? -19.172 -30.375 -17.109 1 95.5 55 VAL B CA 1
ATOM 3469 C C . VAL B 1 55 ? -19.547 -29.219 -16.203 1 95.5 55 VAL B C 1
ATOM 3471 O O . VAL B 1 55 ? -20.141 -28.234 -16.656 1 95.5 55 VAL B O 1
ATOM 3474 N N . VAL B 1 56 ? -19.234 -29.391 -14.914 1 95.38 56 VAL B N 1
ATOM 3475 C CA . VAL B 1 56 ? -19.453 -28.344 -13.922 1 95.38 56 VAL B CA 1
ATOM 3476 C C . VAL B 1 56 ? -18.141 -28.016 -13.211 1 95.38 56 VAL B C 1
ATOM 3478 O O . VAL B 1 56 ? -17.469 -28.922 -12.695 1 95.38 56 VAL B O 1
ATOM 3481 N N . VAL B 1 57 ? -17.766 -26.766 -13.25 1 97.69 57 VAL B N 1
ATOM 3482 C CA . VAL B 1 57 ? -16.547 -26.328 -12.562 1 97.69 57 VAL B CA 1
ATOM 3483 C C . VAL B 1 57 ? -16.906 -25.312 -11.484 1 97.69 57 VAL B C 1
ATOM 3485 O O . VAL B 1 57 ? -17.688 -24.375 -11.734 1 97.69 57 VAL B O 1
ATOM 3488 N N . SER B 1 58 ? -16.422 -25.484 -10.297 1 97.62 58 SER B N 1
ATOM 3489 C CA . SER B 1 58 ? -16.641 -24.562 -9.195 1 97.62 58 SER B CA 1
ATOM 3490 C C . SER B 1 58 ? -15.383 -24.375 -8.359 1 97.62 58 SER B C 1
ATOM 3492 O O . SER B 1 58 ? -14.438 -25.156 -8.477 1 97.62 58 SER B O 1
ATOM 3494 N N . CYS B 1 59 ? -15.32 -23.344 -7.574 1 98 59 CYS B N 1
ATOM 3495 C CA . CYS B 1 59 ? -14.195 -23.078 -6.684 1 98 59 CYS B CA 1
ATOM 3496 C C . CYS B 1 59 ? -14.383 -23.797 -5.344 1 98 59 CYS B C 1
ATOM 3498 O O . CYS B 1 59 ? -15.477 -23.766 -4.781 1 98 59 CYS B O 1
ATOM 3500 N N . VAL B 1 60 ? -13.305 -24.406 -4.844 1 98.25 60 VAL B N 1
ATOM 3501 C CA . VAL B 1 60 ? -13.344 -25.047 -3.541 1 98.25 60 VAL B CA 1
ATOM 3502 C C . VAL B 1 60 ? -12.125 -24.641 -2.721 1 98.25 60 VAL B C 1
ATOM 3504 O O . VAL B 1 60 ? -11.188 -24.031 -3.248 1 98.25 60 VAL B O 1
ATOM 3507 N N . THR B 1 61 ? -12.133 -24.938 -1.43 1 97.31 61 THR B N 1
ATOM 3508 C CA . THR B 1 61 ? -11.062 -24.547 -0.515 1 97.31 61 THR B CA 1
ATOM 3509 C C . THR B 1 61 ? -9.805 -25.375 -0.786 1 97.31 61 THR B C 1
ATOM 3511 O O . THR B 1 61 ? -9.875 -26.438 -1.399 1 97.31 61 THR B O 1
ATOM 3514 N N . LYS B 1 62 ? -8.742 -24.906 -0.317 1 95.38 62 LYS B N 1
ATOM 3515 C CA . LYS B 1 62 ? -7.426 -25.484 -0.562 1 95.38 62 LYS B CA 1
ATOM 3516 C C . LYS B 1 62 ? -7.293 -26.859 0.091 1 95.38 62 LYS B C 1
ATOM 3518 O O . LYS B 1 62 ? -6.859 -27.812 -0.552 1 95.38 62 LYS B O 1
ATOM 3523 N N . ASP B 1 63 ? -7.781 -26.953 1.328 1 94 63 ASP B N 1
ATOM 3524 C CA . ASP B 1 63 ? -7.535 -28.156 2.117 1 94 63 ASP B CA 1
ATOM 3525 C C . ASP B 1 63 ? -8.742 -29.094 2.088 1 94 63 ASP B C 1
ATOM 3527 O O . ASP B 1 63 ? -9.883 -28.641 1.952 1 94 63 ASP B O 1
ATOM 3531 N N . GLU B 1 64 ? -8.484 -30.438 2.195 1 94.12 64 GLU B N 1
ATOM 3532 C CA . GLU B 1 64 ? -9.547 -31.438 2.293 1 94.12 64 GLU B CA 1
ATOM 3533 C C . GLU B 1 64 ? -10.156 -31.453 3.689 1 94.12 64 GLU B C 1
ATOM 3535 O O . GLU B 1 64 ? -9.461 -31.25 4.684 1 94.12 64 GLU B O 1
ATOM 3540 N N . PRO B 1 65 ? -11.336 -31.875 3.865 1 95.25 65 PRO B N 1
ATOM 3541 C CA . PRO B 1 65 ? -12.289 -31.984 2.762 1 95.25 65 PRO B CA 1
ATOM 3542 C C . PRO B 1 65 ? -12.57 -30.641 2.076 1 95.25 65 PRO B C 1
ATOM 3544 O O . PRO B 1 65 ? -12.734 -29.625 2.75 1 95.25 65 PRO B O 1
ATOM 3547 N N . HIS B 1 66 ? -12.547 -30.609 0.822 1 97.31 66 HIS B N 1
ATOM 3548 C CA . HIS B 1 66 ? -12.742 -29.391 0.035 1 97.31 66 HIS B CA 1
ATOM 3549 C C . HIS B 1 66 ? -14.164 -28.875 0.177 1 97.31 66 HIS B C 1
ATOM 3551 O O . HIS B 1 66 ? -15.125 -29.547 -0.199 1 97.31 66 HIS B O 1
ATOM 3557 N N . LYS B 1 67 ? -14.25 -27.703 0.672 1 97.19 67 LYS B N 1
ATOM 3558 C CA . LYS B 1 67 ? -15.547 -27.047 0.839 1 97.19 67 LYS B CA 1
ATOM 3559 C C . LYS B 1 67 ? -15.773 -25.984 -0.244 1 97.19 67 LYS B C 1
ATOM 3561 O O . LYS B 1 67 ? -14.82 -25.469 -0.827 1 97.19 67 LYS B O 1
ATOM 3566 N N . PRO B 1 68 ? -17.047 -25.75 -0.481 1 97.19 68 PRO B N 1
ATOM 3567 C CA . PRO B 1 68 ? -17.312 -24.688 -1.448 1 97.19 68 PRO B CA 1
ATOM 3568 C C . PRO B 1 68 ? -16.672 -23.359 -1.056 1 97.19 68 PRO B C 1
ATOM 3570 O O . PRO B 1 68 ? -16.719 -22.969 0.115 1 97.19 68 PRO B O 1
ATOM 3573 N N . HIS B 1 69 ? -16 -22.719 -1.953 1 97.75 69 HIS B N 1
ATOM 3574 C CA . HIS B 1 69 ? -15.344 -21.438 -1.731 1 97.75 69 HIS B CA 1
ATOM 3575 C C . HIS B 1 69 ? -16.266 -20.281 -2.1 1 97.75 69 HIS B C 1
ATOM 3577 O O . HIS B 1 69 ? -17.031 -20.359 -3.068 1 97.75 69 HIS B O 1
ATOM 3583 N N . PRO B 1 70 ? -16.25 -19.25 -1.431 1 97.12 70 PRO B N 1
ATOM 3584 C CA . PRO B 1 70 ? -17.156 -18.141 -1.708 1 97.12 70 PRO B CA 1
ATOM 3585 C C . PRO B 1 70 ? -16.812 -17.391 -2.996 1 97.12 70 PRO B C 1
ATOM 3587 O O . PRO B 1 70 ? -17.688 -16.75 -3.596 1 97.12 70 PRO B O 1
ATOM 3590 N N . HIS B 1 71 ? -15.547 -17.391 -3.426 1 97.44 71 HIS B N 1
ATOM 3591 C CA . HIS B 1 71 ? -15.188 -16.734 -4.68 1 97.44 71 HIS B CA 1
ATOM 3592 C C . HIS B 1 71 ? -15.914 -17.375 -5.859 1 97.44 71 HIS B C 1
ATOM 3594 O O . HIS B 1 71 ? -16.375 -18.516 -5.77 1 97.44 71 HIS B O 1
ATOM 3600 N N . LYS B 1 72 ? -16.031 -16.578 -6.926 1 96.31 72 LYS B N 1
ATOM 3601 C CA . LYS B 1 72 ? -16.859 -16.984 -8.055 1 96.31 72 LYS B CA 1
ATOM 3602 C C . LYS B 1 72 ? -16.031 -17.172 -9.312 1 96.31 72 LYS B C 1
ATOM 3604 O O . LYS B 1 72 ? -14.969 -16.562 -9.461 1 96.31 72 LYS B O 1
ATOM 3609 N N . LEU B 1 73 ? -16.5 -18.047 -10.109 1 96.5 73 LEU B N 1
ATOM 3610 C CA . LEU B 1 73 ? -15.969 -18.125 -11.461 1 96.5 73 LEU B CA 1
ATOM 3611 C C . LEU B 1 73 ? -16.75 -17.219 -12.414 1 96.5 73 LEU B C 1
ATOM 3613 O O . LEU B 1 73 ? -17.984 -17.125 -12.305 1 96.5 73 LEU B O 1
ATOM 3617 N N . VAL B 1 74 ? -16.031 -16.578 -13.281 1 95.88 74 VAL B N 1
ATOM 3618 C CA . VAL B 1 74 ? -16.656 -15.68 -14.25 1 95.88 74 VAL B CA 1
ATOM 3619 C C . VAL B 1 74 ? -16.156 -16.016 -15.656 1 95.88 74 VAL B C 1
ATOM 3621 O O . VAL B 1 74 ? -15.055 -16.547 -15.812 1 95.88 74 VAL B O 1
ATOM 3624 N N . GLY B 1 75 ? -17.016 -15.734 -16.719 1 91.94 75 GLY B N 1
ATOM 3625 C CA . GLY B 1 75 ? -16.719 -16.031 -18.109 1 91.94 75 GLY B CA 1
ATOM 3626 C C . GLY B 1 75 ? -17.953 -16.406 -18.906 1 91.94 75 GLY B C 1
ATOM 3627 O O . GLY B 1 75 ? -19.078 -16.234 -18.453 1 91.94 75 GLY B O 1
ATOM 3628 N N . GLU B 1 76 ? -17.781 -16.875 -20.141 1 88.44 76 GLU B N 1
ATOM 3629 C CA . GLU B 1 76 ? -18.859 -17.141 -21.094 1 88.44 76 GLU B CA 1
ATOM 3630 C C . GLU B 1 76 ? -19.812 -18.219 -20.578 1 88.44 76 GLU B C 1
ATOM 3632 O O . GLU B 1 76 ? -21.031 -18.078 -20.672 1 88.44 76 GLU B O 1
ATOM 3637 N N . HIS B 1 77 ? -19.391 -19.25 -19.938 1 91.81 77 HIS B N 1
ATOM 3638 C CA . HIS B 1 77 ? -20.219 -20.375 -19.484 1 91.81 77 HIS B CA 1
ATOM 3639 C C . HIS B 1 77 ? -20.406 -20.344 -17.969 1 91.81 77 HIS B C 1
ATOM 3641 O O . HIS B 1 77 ? -20.672 -21.375 -17.359 1 91.81 77 HIS B O 1
ATOM 3647 N N . CYS B 1 78 ? -20.297 -19.078 -17.484 1 94.12 78 CYS B N 1
ATOM 3648 C CA . CYS B 1 78 ? -20.406 -18.984 -16.031 1 94.12 78 CYS B CA 1
ATOM 3649 C C . CYS B 1 78 ? -21.719 -18.312 -15.641 1 94.12 78 CYS B C 1
ATOM 3651 O O . CYS B 1 78 ? -22.094 -17.281 -16.219 1 94.12 78 CYS B O 1
ATOM 3653 N N . LYS B 1 79 ? -22.406 -18.969 -14.781 1 92.81 79 LYS B N 1
ATOM 3654 C CA . LYS B 1 79 ? -23.625 -18.422 -14.18 1 92.81 79 LYS B CA 1
ATOM 3655 C C . LYS B 1 79 ? -23.578 -18.547 -12.664 1 92.81 79 LYS B C 1
ATOM 3657 O O . LYS B 1 79 ? -23.312 -19.625 -12.133 1 92.81 79 LYS B O 1
ATOM 3662 N N . LYS B 1 80 ? -23.797 -17.469 -11.953 1 92.06 80 LYS B N 1
ATOM 3663 C CA . LYS B 1 80 ? -23.828 -17.406 -10.492 1 92.06 80 LYS B CA 1
ATOM 3664 C C . LYS B 1 80 ? -22.547 -17.984 -9.891 1 92.06 80 LYS B C 1
ATOM 3666 O O . LYS B 1 80 ? -22.609 -18.734 -8.906 1 92.06 80 LYS B O 1
ATOM 3671 N N . GLY B 1 81 ? -21.484 -17.875 -10.516 1 94.25 81 GLY B N 1
ATOM 3672 C CA . GLY B 1 81 ? -20.172 -18.219 -9.969 1 94.25 81 GLY B CA 1
ATOM 3673 C C . GLY B 1 81 ? -19.734 -19.625 -10.312 1 94.25 81 GLY B C 1
ATOM 3674 O O . GLY B 1 81 ? -18.719 -20.109 -9.805 1 94.25 81 GLY B O 1
ATOM 3675 N N . VAL B 1 82 ? -20.484 -20.297 -11.172 1 96.19 82 VAL B N 1
ATOM 3676 C CA . VAL B 1 82 ? -20.188 -21.688 -11.523 1 96.19 82 VAL B CA 1
ATOM 3677 C C . VAL B 1 82 ? -20.094 -21.828 -13.047 1 96.19 82 VAL B C 1
ATOM 3679 O O . VAL B 1 82 ? -20.906 -21.234 -13.773 1 96.19 82 VAL B O 1
ATOM 3682 N N . TYR B 1 83 ? -19.156 -22.516 -13.477 1 96 83 TYR B N 1
ATOM 3683 C CA . TYR B 1 83 ? -18.969 -22.812 -14.891 1 96 83 TYR B CA 1
ATOM 3684 C C . TYR B 1 83 ? -19.703 -24.094 -15.281 1 96 83 TYR B C 1
ATOM 3686 O O . TYR B 1 83 ? -19.484 -25.156 -14.672 1 96 83 TYR B O 1
ATOM 3694 N N . THR B 1 84 ? -20.641 -24 -16.25 1 94.94 84 THR B N 1
ATOM 3695 C CA . THR B 1 84 ? -21.391 -25.156 -16.719 1 94.94 84 THR B CA 1
ATOM 3696 C C . THR B 1 84 ? -21.453 -25.188 -18.234 1 94.94 84 THR B C 1
ATOM 3698 O O . THR B 1 84 ? -21.766 -24.188 -18.875 1 94.94 84 THR B O 1
ATOM 3701 N N . PHE B 1 85 ? -21.141 -26.328 -18.734 1 93.12 85 PHE B N 1
ATOM 3702 C CA . PHE B 1 85 ? -21.25 -26.453 -20.188 1 93.12 85 PHE B CA 1
ATOM 3703 C C . PHE B 1 85 ? -21.328 -27.922 -20.594 1 93.12 85 PHE B C 1
ATOM 3705 O O . PHE B 1 85 ? -20.938 -28.812 -19.828 1 93.12 85 PHE B O 1
ATOM 3712 N N . GLU B 1 86 ? -21.938 -28.188 -21.766 1 93.06 86 GLU B N 1
ATOM 3713 C CA . GLU B 1 86 ? -22.016 -29.531 -22.328 1 93.06 86 GLU B CA 1
ATOM 3714 C C . GLU B 1 86 ? -21 -29.719 -23.438 1 93.06 86 GLU B C 1
ATOM 3716 O O . GLU B 1 86 ? -20.875 -28.875 -24.328 1 93.06 86 GLU B O 1
ATOM 3721 N N . ALA B 1 87 ? -20.312 -30.766 -23.281 1 92.19 87 ALA B N 1
ATOM 3722 C CA . ALA B 1 87 ? -19.281 -31.047 -24.266 1 92.19 87 ALA B CA 1
ATOM 3723 C C . ALA B 1 87 ? -19.5 -32.406 -24.922 1 92.19 87 ALA B C 1
ATOM 3725 O O . ALA B 1 87 ? -20.094 -33.312 -24.312 1 92.19 87 ALA B O 1
ATOM 3726 N N . GLU B 1 88 ? -19.109 -32.438 -26.141 1 92.94 88 GLU B N 1
ATOM 3727 C CA . GLU B 1 88 ? -19.062 -33.719 -26.859 1 92.94 88 GLU B CA 1
ATOM 3728 C C . GLU B 1 88 ? -17.641 -34.25 -26.953 1 92.94 88 GLU B C 1
ATOM 3730 O O . GLU B 1 88 ? -16.766 -33.625 -27.562 1 92.94 88 GLU B O 1
ATOM 3735 N N . ILE B 1 89 ? -17.484 -35.375 -26.328 1 93.56 89 ILE B N 1
ATOM 3736 C CA . ILE B 1 89 ? -16.156 -35.969 -26.281 1 93.56 89 ILE B CA 1
ATOM 3737 C C . ILE B 1 89 ? -16 -36.969 -27.422 1 93.56 89 ILE B C 1
ATOM 3739 O O . ILE B 1 89 ? -16.75 -37.969 -27.5 1 93.56 89 ILE B O 1
ATOM 3743 N N . THR B 1 90 ? -15.078 -36.719 -28.328 1 93.94 90 THR B N 1
ATOM 3744 C CA . THR B 1 90 ? -14.781 -37.594 -29.453 1 93.94 90 THR B CA 1
ATOM 3745 C C . THR B 1 90 ? -13.297 -37.969 -29.484 1 93.94 90 THR B C 1
ATOM 3747 O O . THR B 1 90 ? -12.484 -37.312 -28.828 1 93.94 90 THR B O 1
ATOM 3750 N N . PRO B 1 91 ? -12.961 -39.062 -30.141 1 91.88 91 PRO B N 1
ATOM 3751 C CA . PRO B 1 91 ? -11.547 -39.438 -30.234 1 91.88 91 PRO B CA 1
ATOM 3752 C C . PRO B 1 91 ? -10.688 -38.344 -30.859 1 91.88 91 PRO B C 1
ATOM 3754 O O . PRO B 1 91 ? -9.508 -38.219 -30.531 1 91.88 91 PRO B O 1
ATOM 3757 N N . ASN B 1 92 ? -11.242 -37.531 -31.719 1 92.56 92 ASN B N 1
ATOM 3758 C CA . ASN B 1 92 ? -10.516 -36.438 -32.375 1 92.56 92 ASN B CA 1
ATOM 3759 C C . ASN B 1 92 ? -10.414 -35.219 -31.469 1 92.56 92 ASN B C 1
ATOM 3761 O O . ASN B 1 92 ? -9.547 -34.375 -31.672 1 92.56 92 ASN B O 1
ATOM 3765 N N . ASN B 1 93 ? -11.375 -35.156 -30.562 1 92.38 93 ASN B N 1
ATOM 3766 C CA . ASN B 1 93 ? -11.422 -34.062 -29.625 1 92.38 93 ASN B CA 1
ATOM 3767 C C . ASN B 1 93 ? -11.672 -34.531 -28.188 1 92.38 93 ASN B C 1
ATOM 3769 O O . ASN B 1 93 ? -12.727 -34.25 -27.609 1 92.38 93 ASN B O 1
ATOM 3773 N N . PRO B 1 94 ? -10.656 -35.125 -27.594 1 93.5 94 PRO B N 1
ATOM 3774 C CA . PRO B 1 94 ? -10.844 -35.719 -26.281 1 93.5 94 PRO B CA 1
ATOM 3775 C C . PRO B 1 94 ? -10.734 -34.719 -25.141 1 93.5 94 PRO B C 1
ATOM 3777 O O . PRO B 1 94 ? -11.195 -34.969 -24.031 1 93.5 94 PRO B O 1
ATOM 3780 N N . ASP B 1 95 ? -10.148 -33.531 -25.438 1 95.38 95 ASP B N 1
ATOM 3781 C CA . ASP B 1 95 ? -9.844 -32.594 -24.359 1 95.38 95 ASP B CA 1
ATOM 3782 C C . ASP B 1 95 ? -10.992 -31.609 -24.156 1 95.38 95 ASP B C 1
ATOM 3784 O O . ASP B 1 95 ? -11.602 -31.156 -25.125 1 95.38 95 ASP B O 1
ATOM 3788 N N . ILE B 1 96 ? -11.352 -31.406 -23 1 95.5 96 ILE B N 1
ATOM 3789 C CA . ILE B 1 96 ? -12.25 -30.328 -22.625 1 95.5 96 ILE B CA 1
ATOM 3790 C C . ILE B 1 96 ? -11.445 -29.125 -22.141 1 95.5 96 ILE B C 1
ATOM 3792 O O . ILE B 1 96 ? -10.781 -29.188 -21.109 1 95.5 96 ILE B O 1
ATOM 3796 N N . VAL B 1 97 ? -11.508 -28.031 -22.875 1 93.88 97 VAL B N 1
ATOM 3797 C CA . VAL B 1 97 ? -10.68 -26.859 -22.594 1 93.88 97 VAL B CA 1
ATOM 3798 C C . VAL B 1 97 ? -11.547 -25.75 -22 1 93.88 97 VAL B C 1
ATOM 3800 O O . VAL B 1 97 ? -12.664 -25.516 -22.453 1 93.88 97 VAL B O 1
ATOM 3803 N N . PHE B 1 98 ? -11.031 -25.141 -21.047 1 94.25 98 PHE B N 1
ATOM 3804 C CA . PHE B 1 98 ? -11.75 -24.062 -20.359 1 94.25 98 PHE B CA 1
ATOM 3805 C C . PHE B 1 98 ? -11.172 -22.703 -20.734 1 94.25 98 PHE B C 1
ATOM 3807 O O . PHE B 1 98 ? -10.203 -22.25 -20.125 1 94.25 98 PHE B O 1
ATOM 3814 N N . ARG B 1 99 ? -11.852 -22.094 -21.625 1 89.69 99 ARG B N 1
ATOM 3815 C CA . ARG B 1 99 ? -11.375 -20.812 -22.125 1 89.69 99 ARG B CA 1
ATOM 3816 C C . ARG B 1 99 ? -12.117 -19.656 -21.469 1 89.69 99 ARG B C 1
ATOM 3818 O O . ARG B 1 99 ? -13.266 -19.797 -21.062 1 89.69 99 ARG B O 1
ATOM 3825 N N . LYS B 1 100 ? -11.461 -18.5 -21.344 1 89.06 100 LYS B N 1
ATOM 3826 C CA . LYS B 1 100 ? -12.047 -17.25 -20.859 1 89.06 100 LYS B CA 1
ATOM 3827 C C . LYS B 1 100 ? -12.695 -17.438 -19.484 1 89.06 100 LYS B C 1
ATOM 3829 O O . LYS B 1 100 ? -13.828 -17 -19.266 1 89.06 100 LYS B O 1
ATOM 3834 N N . LEU B 1 101 ? -12.016 -18.141 -18.688 1 92.69 101 LEU B N 1
ATOM 3835 C CA . LEU B 1 101 ? -12.438 -18.422 -17.312 1 92.69 101 LEU B CA 1
ATOM 3836 C C . LEU B 1 101 ? -11.609 -17.609 -16.328 1 92.69 101 LEU B C 1
ATOM 3838 O O . LEU B 1 101 ? -10.383 -17.547 -16.438 1 92.69 101 LEU B O 1
ATOM 3842 N N . GLY B 1 102 ? -12.242 -16.891 -15.43 1 94.69 102 GLY B N 1
ATOM 3843 C CA . GLY B 1 102 ? -11.555 -16.109 -14.414 1 94.69 102 GLY B CA 1
ATOM 3844 C C . GLY B 1 102 ? -12.133 -16.297 -13.023 1 94.69 102 GLY B C 1
ATOM 3845 O O . GLY B 1 102 ? -13.219 -16.859 -12.867 1 94.69 102 GLY B O 1
ATOM 3846 N N . VAL B 1 103 ? -11.336 -15.961 -12.031 1 95.69 103 VAL B N 1
ATOM 3847 C CA . VAL B 1 103 ? -11.789 -16 -10.641 1 95.69 103 VAL B CA 1
ATOM 3848 C C . VAL B 1 103 ? -12.164 -14.594 -10.18 1 95.69 103 VAL B C 1
ATOM 3850 O O . VAL B 1 103 ? -11.383 -13.648 -10.336 1 95.69 103 VAL B O 1
ATOM 3853 N N . GLN B 1 104 ? -13.328 -14.453 -9.656 1 95.5 104 GLN B N 1
ATOM 3854 C CA . GLN B 1 104 ? -13.812 -13.18 -9.133 1 95.5 104 GLN B CA 1
ATOM 3855 C C . GLN B 1 104 ? -13.836 -13.188 -7.609 1 95.5 104 GLN B C 1
ATOM 3857 O O . GLN B 1 104 ? -14.484 -14.039 -6.996 1 95.5 104 GLN B O 1
ATOM 3862 N N . CYS B 1 105 ? -13.18 -12.219 -7.023 1 94.19 105 CYS B N 1
ATOM 3863 C CA . CYS B 1 105 ? -13.125 -12.094 -5.57 1 94.19 105 CYS B CA 1
ATOM 3864 C C . CYS B 1 105 ? -14.438 -11.547 -5.023 1 94.19 105 CYS B C 1
ATOM 3866 O O . CYS B 1 105 ? -15.055 -10.672 -5.625 1 94.19 105 CYS B O 1
ATOM 3868 N N . VAL B 1 106 ? -14.797 -12.156 -3.922 1 96.06 106 VAL B N 1
ATOM 3869 C CA . VAL B 1 106 ? -15.977 -11.695 -3.199 1 96.06 106 VAL B CA 1
ATOM 3870 C C . VAL B 1 106 ? -15.555 -10.906 -1.963 1 96.06 106 VAL B C 1
ATOM 3872 O O . VAL B 1 106 ? -14.625 -11.305 -1.257 1 96.06 106 VAL B O 1
ATOM 3875 N N . LYS B 1 107 ? -16.188 -9.742 -1.771 1 92.69 107 LYS B N 1
ATOM 3876 C CA . LYS B 1 107 ? -15.891 -8.922 -0.599 1 92.69 107 LYS B CA 1
ATOM 3877 C C . LYS B 1 107 ? -16.219 -9.672 0.69 1 92.69 107 LYS B C 1
ATOM 3879 O O . LYS B 1 107 ? -17.141 -10.492 0.718 1 92.69 107 LYS B O 1
ATOM 3884 N N . ARG B 1 108 ? -15.555 -9.312 1.772 1 90.81 108 ARG B N 1
ATOM 3885 C CA . ARG B 1 108 ? -15.695 -9.992 3.053 1 90.81 108 ARG B CA 1
ATOM 3886 C C . ARG B 1 108 ? -17.125 -9.93 3.559 1 90.81 108 ARG B C 1
ATOM 3888 O O . ARG B 1 108 ? -17.656 -10.914 4.086 1 90.81 108 ARG B O 1
ATOM 3895 N N . ASN B 1 109 ? -17.766 -8.812 3.359 1 88.75 109 ASN B N 1
ATOM 3896 C CA . ASN B 1 109 ? -19.125 -8.625 3.859 1 88.75 109 ASN B CA 1
ATOM 3897 C C . ASN B 1 109 ? -20.141 -9.359 2.992 1 88.75 109 ASN B C 1
ATOM 3899 O O . ASN B 1 109 ? -21.328 -9.461 3.355 1 88.75 109 ASN B O 1
ATOM 3903 N N . GLU B 1 110 ? -19.75 -9.906 1.891 1 94.31 110 GLU B N 1
ATOM 3904 C CA . GLU B 1 110 ? -20.656 -10.594 0.973 1 94.31 110 GLU B CA 1
ATOM 3905 C C . GLU B 1 110 ? -20.375 -12.094 0.928 1 94.31 110 GLU B C 1
ATOM 3907 O O . GLU B 1 110 ? -21 -12.828 0.162 1 94.31 110 GLU B O 1
ATOM 3912 N N . LEU B 1 111 ? -19.469 -12.539 1.715 1 96.12 111 LEU B N 1
ATOM 3913 C CA . LEU B 1 111 ? -19.031 -13.93 1.679 1 96.12 111 LEU B CA 1
ATOM 3914 C C . LEU B 1 111 ? -20.172 -14.875 2.02 1 96.12 111 LEU B C 1
ATOM 3916 O O . LEU B 1 111 ? -20.391 -15.867 1.328 1 96.12 111 LEU B O 1
ATOM 3920 N N . LYS B 1 112 ? -20.922 -14.508 3.053 1 95.31 112 LYS B N 1
ATOM 3921 C CA . LYS B 1 112 ? -22.016 -15.352 3.5 1 95.31 112 LYS B CA 1
ATOM 3922 C C . LYS B 1 112 ? -23.094 -15.484 2.418 1 95.31 112 LYS B C 1
ATOM 3924 O O . LYS B 1 112 ? -23.594 -16.578 2.164 1 95.31 112 LYS B O 1
ATOM 3929 N N . GLU B 1 113 ? -23.422 -14.414 1.819 1 95.5 113 GLU B N 1
ATOM 3930 C CA . GLU B 1 113 ? -24.406 -14.406 0.75 1 95.5 113 GLU B CA 1
ATOM 3931 C C . GLU B 1 113 ? -23.969 -15.281 -0.42 1 95.5 113 GLU B C 1
ATOM 3933 O O . GLU B 1 113 ? -24.766 -16.016 -0.997 1 95.5 113 GLU B O 1
ATOM 3938 N N . SER B 1 114 ? -22.734 -15.195 -0.75 1 96.38 114 SER B N 1
ATOM 3939 C CA . SER B 1 114 ? -22.203 -15.992 -1.852 1 96.38 114 SER B CA 1
ATOM 3940 C C . SER B 1 114 ? -22.312 -17.484 -1.564 1 96.38 114 SER B C 1
ATOM 3942 O O . SER B 1 114 ? -22.703 -18.266 -2.438 1 96.38 114 SER B O 1
ATOM 3944 N N . LEU B 1 115 ? -22.016 -17.875 -0.365 1 96.75 115 LEU B N 1
ATOM 3945 C CA . LEU B 1 115 ? -22.109 -19.281 0.027 1 96.75 115 LEU B CA 1
ATOM 3946 C C . LEU B 1 115 ? -23.562 -19.734 0.077 1 96.75 115 LEU B C 1
ATOM 3948 O O . LEU B 1 115 ? -23.859 -20.891 -0.223 1 96.75 115 LEU B O 1
ATOM 3952 N N . ASN B 1 116 ? -24.453 -18.812 0.433 1 96.38 116 ASN B N 1
ATOM 3953 C CA . ASN B 1 116 ? -25.875 -19.141 0.413 1 96.38 116 ASN B CA 1
ATOM 3954 C C . ASN B 1 116 ? -26.359 -19.453 -1 1 96.38 116 ASN B C 1
ATOM 3956 O O . ASN B 1 116 ? -27.156 -20.359 -1.198 1 96.38 116 ASN B O 1
ATOM 3960 N N . VAL B 1 117 ? -25.875 -18.688 -1.874 1 95.25 117 VAL B N 1
ATOM 3961 C CA . VAL B 1 117 ? -26.234 -18.922 -3.27 1 95.25 117 VAL B CA 1
ATOM 3962 C C . VAL B 1 117 ? -25.766 -20.312 -3.703 1 95.25 117 VAL B C 1
ATOM 3964 O O . VAL B 1 117 ? -26.5 -21.031 -4.375 1 95.25 117 VAL B O 1
ATOM 3967 N N . ARG B 1 118 ? -24.562 -20.703 -3.297 1 94.75 118 ARG B N 1
ATOM 3968 C CA . ARG B 1 118 ? -24.047 -22.031 -3.611 1 94.75 118 ARG B CA 1
ATOM 3969 C C . ARG B 1 118 ? -24.891 -23.109 -2.975 1 94.75 118 ARG B C 1
ATOM 3971 O O . ARG B 1 118 ? -25.156 -24.156 -3.594 1 94.75 118 ARG B O 1
ATOM 3978 N N . GLU B 1 119 ? -25.297 -22.859 -1.811 1 95.81 119 GLU B N 1
ATOM 3979 C CA . GLU B 1 119 ? -26.125 -23.812 -1.081 1 95.81 119 GLU B CA 1
ATOM 3980 C C . GLU B 1 119 ? -27.484 -23.984 -1.749 1 95.81 119 GLU B C 1
ATOM 3982 O O . GLU B 1 119 ? -27.969 -25.109 -1.905 1 95.81 119 GLU B O 1
ATOM 3987 N N . GLU B 1 120 ? -28.062 -22.891 -2.104 1 95.19 120 GLU B N 1
ATOM 3988 C CA . GLU B 1 120 ? -29.359 -22.922 -2.779 1 95.19 120 GLU B CA 1
ATOM 3989 C C . GLU B 1 120 ? -29.281 -23.719 -4.074 1 95.19 120 GLU B C 1
ATOM 3991 O O . GLU B 1 120 ? -30.234 -24.438 -4.426 1 95.19 120 GLU B O 1
ATOM 3996 N N . LYS B 1 121 ? -28.188 -23.656 -4.742 1 92.62 121 LYS B N 1
ATOM 3997 C CA . LYS B 1 121 ? -28.016 -24.359 -6.012 1 92.62 121 LYS B CA 1
ATOM 3998 C C . LYS B 1 121 ? -27.422 -25.75 -5.797 1 92.62 121 LYS B C 1
ATOM 4000 O O . LYS B 1 121 ? -27.188 -26.484 -6.758 1 92.62 121 LYS B O 1
ATOM 4005 N N . ASN B 1 122 ? -27.125 -26.094 -4.602 1 92.44 122 ASN B N 1
ATOM 4006 C CA . ASN B 1 122 ? -26.594 -27.391 -4.199 1 92.44 122 ASN B CA 1
ATOM 4007 C C . ASN B 1 122 ? -25.266 -27.688 -4.891 1 92.44 122 ASN B C 1
ATOM 4009 O O . ASN B 1 122 ? -25.062 -28.781 -5.422 1 92.44 122 ASN B O 1
ATOM 4013 N N . ILE B 1 123 ? -24.453 -26.641 -4.953 1 93.56 123 ILE B N 1
ATOM 4014 C CA . ILE B 1 123 ? -23.109 -26.797 -5.523 1 93.56 123 ILE B CA 1
ATOM 4015 C C . ILE B 1 123 ? -22.125 -27.188 -4.422 1 93.56 123 ILE B C 1
ATOM 4017 O O . ILE B 1 123 ? -21.516 -26.328 -3.803 1 93.56 123 ILE B O 1
ATOM 4021 N N . ASP B 1 124 ? -22.031 -28.406 -4.156 1 95.25 124 ASP B N 1
ATOM 4022 C CA . ASP B 1 124 ? -21.156 -29 -3.146 1 95.25 124 ASP B CA 1
ATOM 4023 C C . ASP B 1 124 ? -20.594 -30.328 -3.631 1 95.25 124 ASP B C 1
ATOM 4025 O O . ASP B 1 124 ? -21.047 -31.406 -3.219 1 95.25 124 ASP B O 1
ATOM 4029 N N . PRO B 1 125 ? -19.562 -30.203 -4.406 1 94.5 125 PRO B N 1
ATOM 4030 C CA . PRO B 1 125 ? -19.047 -31.391 -5.09 1 94.5 125 PRO B CA 1
ATOM 4031 C C . PRO B 1 125 ? -18.641 -32.5 -4.121 1 94.5 125 PRO B C 1
ATOM 4033 O O . PRO B 1 125 ? -18.688 -33.688 -4.477 1 94.5 125 PRO B O 1
ATOM 4036 N N . PHE B 1 126 ? -18.328 -32.219 -2.875 1 96.25 126 PHE B N 1
ATOM 4037 C CA . PHE B 1 126 ? -17.859 -33.25 -1.948 1 96.25 126 PHE B CA 1
ATOM 4038 C C . PHE B 1 126 ? -18.844 -33.438 -0.806 1 96.25 126 PHE B C 1
ATOM 4040 O O . PHE B 1 126 ? -18.516 -34.094 0.195 1 96.25 126 PHE B O 1
ATOM 4047 N N . LYS B 1 127 ? -19.969 -32.844 -0.924 1 94.12 127 LYS B N 1
ATOM 4048 C CA . LYS B 1 127 ? -21.062 -33.031 0.029 1 94.12 127 LYS B CA 1
ATOM 4049 C C . LYS B 1 127 ? -20.594 -32.719 1.453 1 94.12 127 LYS B C 1
ATOM 4051 O O . LYS B 1 127 ? -20.875 -33.5 2.373 1 94.12 127 LYS B O 1
ATOM 4056 N N . THR B 1 128 ? -19.828 -31.703 1.594 1 95.06 128 THR B N 1
ATOM 4057 C CA . THR B 1 128 ? -19.297 -31.297 2.887 1 95.06 128 THR B CA 1
ATOM 4058 C C . THR B 1 128 ? -20.297 -30.453 3.662 1 95.06 128 THR B C 1
ATOM 4060 O O . THR B 1 128 ? -20.156 -30.25 4.867 1 95.06 128 THR B O 1
ATOM 4063 N N . GLY B 1 129 ? -21.281 -29.984 2.93 1 94.19 129 GLY B N 1
ATOM 4064 C CA . GLY B 1 129 ? -22.234 -29.062 3.553 1 94.19 129 GLY B CA 1
ATOM 4065 C C . GLY B 1 129 ? -21.734 -27.625 3.578 1 94.19 129 GLY B C 1
ATOM 4066 O O . GLY B 1 129 ? -20.734 -27.297 2.943 1 94.19 129 GLY B O 1
ATOM 4067 N N . PHE B 1 130 ? -22.516 -26.734 4.223 1 95.38 130 PHE B N 1
ATOM 4068 C CA . PHE B 1 130 ? -22.203 -25.312 4.207 1 95.38 130 PHE B CA 1
ATOM 4069 C C . PHE B 1 130 ? -22.141 -24.766 5.625 1 95.38 130 PHE B C 1
ATOM 4071 O O . PHE B 1 130 ? -22.469 -23.594 5.852 1 95.38 130 PHE B O 1
ATOM 4078 N N . SER B 1 131 ? -21.703 -25.578 6.559 1 92.75 131 SER B N 1
ATOM 4079 C CA . SER B 1 131 ? -21.609 -25.156 7.953 1 92.75 131 SER B CA 1
ATOM 4080 C C . SER B 1 131 ? -20.547 -24.078 8.133 1 92.75 131 SER B C 1
ATOM 4082 O O . SER B 1 131 ? -20.625 -23.266 9.062 1 92.75 131 SER B O 1
ATOM 4084 N N . HIS B 1 132 ? -19.594 -24.031 7.227 1 93.38 132 HIS B N 1
ATOM 4085 C CA . HIS B 1 132 ? -18.484 -23.094 7.316 1 93.38 132 HIS B CA 1
ATOM 4086 C C . HIS B 1 132 ? -18.953 -21.672 7.02 1 93.38 132 HIS B C 1
ATOM 4088 O O . HIS B 1 132 ? -18.219 -20.703 7.246 1 93.38 132 HIS B O 1
ATOM 4094 N N . LYS B 1 133 ? -20.219 -21.438 6.629 1 92.19 133 LYS B N 1
ATOM 4095 C CA . LYS B 1 133 ? -20.812 -20.125 6.422 1 92.19 133 LYS B CA 1
ATOM 4096 C C . LYS B 1 133 ? -20.812 -19.312 7.715 1 92.19 133 LYS B C 1
ATOM 4098 O O . LYS B 1 133 ? -20.812 -18.078 7.68 1 92.19 133 LYS B O 1
ATOM 4103 N N . ASP B 1 134 ? -20.875 -20.062 8.727 1 90.88 134 ASP B N 1
ATOM 4104 C CA . ASP B 1 134 ? -20.953 -19.406 10.023 1 90.88 134 ASP B CA 1
ATOM 4105 C C . ASP B 1 134 ? -19.547 -19.125 10.578 1 90.88 134 ASP B C 1
ATOM 4107 O O . ASP B 1 134 ? -19.406 -18.484 11.617 1 90.88 134 ASP B O 1
ATOM 4111 N N . HIS B 1 135 ? -18.547 -19.688 9.969 1 91.69 135 HIS B N 1
ATOM 4112 C CA . HIS B 1 135 ? -17.156 -19.484 10.359 1 91.69 135 HIS B CA 1
ATOM 4113 C C . HIS B 1 135 ? -16.312 -18.984 9.188 1 91.69 135 HIS B C 1
ATOM 4115 O O . HIS B 1 135 ? -15.344 -19.641 8.797 1 91.69 135 HIS B O 1
ATOM 4121 N N . LEU B 1 136 ? -16.609 -17.781 8.773 1 90.94 136 LEU B N 1
ATOM 4122 C CA . LEU B 1 136 ? -16.047 -17.234 7.543 1 90.94 136 LEU B CA 1
ATOM 4123 C C . LEU B 1 136 ? -14.547 -16.969 7.711 1 90.94 136 LEU B C 1
ATOM 4125 O O . LEU B 1 136 ? -13.797 -17 6.734 1 90.94 136 LEU B O 1
ATOM 4129 N N . ASN B 1 137 ? -14.102 -16.703 8.961 1 89.44 137 ASN B N 1
ATOM 4130 C CA . ASN B 1 137 ? -12.711 -16.375 9.242 1 89.44 137 ASN B CA 1
ATOM 4131 C C . ASN B 1 137 ? -11.789 -17.562 8.992 1 89.44 137 ASN B C 1
ATOM 4133 O O . ASN B 1 137 ? -10.578 -17.406 8.859 1 89.44 137 ASN B O 1
ATOM 4137 N N . CYS B 1 138 ? -12.375 -18.703 8.844 1 89.88 138 CYS B N 1
ATOM 4138 C CA . CYS B 1 138 ? -11.57 -19.906 8.68 1 89.88 138 CYS B CA 1
ATOM 4139 C C . CYS B 1 138 ? -11.32 -20.203 7.207 1 89.88 138 CYS B C 1
ATOM 4141 O O . CYS B 1 138 ? -10.539 -21.094 6.867 1 89.88 138 CYS B O 1
ATOM 4143 N N . ILE B 1 139 ? -11.953 -19.484 6.367 1 93.19 139 ILE B N 1
ATOM 4144 C CA . ILE B 1 139 ? -11.789 -19.719 4.934 1 93.19 139 ILE B CA 1
ATOM 4145 C C . ILE B 1 139 ? -10.633 -18.875 4.406 1 93.19 139 ILE B C 1
ATOM 4147 O O . ILE B 1 139 ? -10.602 -17.656 4.605 1 93.19 139 ILE B O 1
ATOM 4151 N N . ASP B 1 140 ? -9.664 -19.484 3.855 1 93.81 140 ASP B N 1
ATOM 4152 C CA . ASP B 1 140 ? -8.578 -18.766 3.209 1 93.81 140 ASP B CA 1
ATOM 4153 C C . ASP B 1 140 ? -9.039 -18.156 1.885 1 93.81 140 ASP B C 1
ATOM 4155 O O . ASP B 1 140 ? -9.203 -18.859 0.892 1 93.81 140 ASP B O 1
ATOM 4159 N N . LEU B 1 141 ? -9.164 -16.969 1.858 1 94.56 141 LEU B N 1
ATOM 4160 C CA . LEU B 1 141 ? -9.688 -16.266 0.692 1 94.56 141 LEU B CA 1
ATOM 4161 C C . LEU B 1 141 ? -8.586 -16 -0.33 1 94.56 141 LEU B C 1
ATOM 4163 O O . LEU B 1 141 ? -8.867 -15.562 -1.447 1 94.56 141 LEU B O 1
ATOM 4167 N N . ASN B 1 142 ? -7.395 -16.375 -0.026 1 92.44 142 ASN B N 1
ATOM 4168 C CA . ASN B 1 142 ? -6.273 -16.062 -0.905 1 92.44 142 ASN B CA 1
ATOM 4169 C C . ASN B 1 142 ? -5.906 -17.25 -1.788 1 92.44 142 ASN B C 1
ATOM 4171 O O . ASN B 1 142 ? -5.008 -17.156 -2.625 1 92.44 142 ASN B O 1
ATOM 4175 N N . VAL B 1 143 ? -6.582 -18.297 -1.607 1 95.19 143 VAL B N 1
ATOM 4176 C CA . VAL B 1 143 ? -6.258 -19.5 -2.359 1 95.19 143 VAL B CA 1
ATOM 4177 C C . VAL B 1 143 ? -7.543 -20.234 -2.736 1 95.19 143 VAL B C 1
ATOM 4179 O O . VAL B 1 143 ? -8.461 -20.359 -1.919 1 95.19 143 VAL B O 1
ATOM 4182 N N . VAL B 1 144 ? -7.645 -20.688 -3.98 1 97.12 144 VAL B N 1
ATOM 4183 C CA . VAL B 1 144 ? -8.781 -21.484 -4.434 1 97.12 144 VAL B CA 1
ATOM 4184 C C . VAL B 1 144 ? -8.281 -22.688 -5.223 1 97.12 144 VAL B C 1
ATOM 4186 O O . VAL B 1 144 ? -7.129 -22.719 -5.652 1 97.12 144 VAL B O 1
ATOM 4189 N N . ARG B 1 145 ? -9.117 -23.734 -5.309 1 97.94 145 ARG B N 1
ATOM 4190 C CA . ARG B 1 145 ? -8.945 -24.844 -6.234 1 97.94 145 ARG B CA 1
ATOM 4191 C C . ARG B 1 145 ? -10.156 -24.984 -7.152 1 97.94 145 ARG B C 1
ATOM 4193 O O . ARG B 1 145 ? -11.281 -24.656 -6.762 1 97.94 145 ARG B O 1
ATOM 4200 N N . LEU B 1 146 ? -9.922 -25.359 -8.336 1 98.12 146 LEU B N 1
ATOM 4201 C CA . LEU B 1 146 ? -11.016 -25.688 -9.25 1 98.12 146 LEU B CA 1
ATOM 4202 C C . LEU B 1 146 ? -11.461 -27.125 -9.062 1 98.12 146 LEU B C 1
ATOM 4204 O O . LEU B 1 146 ? -10.633 -28.047 -9.039 1 98.12 146 LEU B O 1
ATOM 4208 N N . CYS B 1 147 ? -12.68 -27.312 -8.906 1 98.56 147 CYS B N 1
ATOM 4209 C CA . CYS B 1 147 ? -13.25 -28.656 -8.852 1 98.56 147 CYS B CA 1
ATOM 4210 C C . CYS B 1 147 ? -14 -28.984 -10.133 1 98.56 147 CYS B C 1
ATOM 4212 O O . CYS B 1 147 ? -14.898 -28.25 -10.539 1 98.56 147 CYS B O 1
ATOM 4214 N N . PHE B 1 148 ? -13.633 -30.078 -10.719 1 98.06 148 PHE B N 1
ATOM 4215 C CA . PHE B 1 148 ? -14.242 -30.516 -11.969 1 98.06 148 PHE B CA 1
ATOM 4216 C C . PHE B 1 148 ? -15.211 -31.672 -11.719 1 98.06 148 PHE B C 1
ATOM 4218 O O . PHE B 1 148 ? -14.828 -32.719 -11.188 1 98.06 148 PHE B O 1
ATOM 4225 N N . GLN B 1 149 ? -16.406 -31.406 -12.07 1 96.19 149 GLN B N 1
ATOM 4226 C CA . GLN B 1 149 ? -17.422 -32.438 -12.047 1 96.19 149 GLN B CA 1
ATOM 4227 C C . GLN B 1 149 ? -17.938 -32.75 -13.445 1 96.19 149 GLN B C 1
ATOM 4229 O O . GLN B 1 149 ? -18.125 -31.828 -14.258 1 96.19 149 GLN B O 1
ATOM 4234 N N . VAL B 1 150 ? -18.078 -34.031 -13.703 1 95.69 150 VAL B N 1
ATOM 4235 C CA . VAL B 1 150 ? -18.562 -34.438 -15.023 1 95.69 150 VAL B CA 1
ATOM 4236 C C . VAL B 1 150 ? -19.719 -35.406 -14.875 1 95.69 150 VAL B C 1
ATOM 4238 O O . VAL B 1 150 ? -19.656 -36.344 -14.086 1 95.69 150 VAL B O 1
ATOM 4241 N N . PHE B 1 151 ? -20.766 -35.094 -15.578 1 94.06 151 PHE B N 1
ATOM 4242 C CA . PHE B 1 151 ? -21.953 -35.969 -15.633 1 94.06 151 PHE B CA 1
ATOM 4243 C C . PHE B 1 151 ? -22.156 -36.5 -17.047 1 94.06 151 PHE B C 1
ATOM 4245 O O . PHE B 1 151 ? -22.328 -35.719 -17.984 1 94.06 151 PHE B O 1
ATOM 4252 N N . LEU B 1 152 ? -22.078 -37.781 -17.109 1 93.5 152 LEU B N 1
ATOM 4253 C CA . LEU B 1 152 ? -22.203 -38.406 -18.422 1 93.5 152 LEU B CA 1
ATOM 4254 C C . LEU B 1 152 ? -23.656 -38.406 -18.891 1 93.5 152 LEU B C 1
ATOM 4256 O O . LEU B 1 152 ? -24.578 -38.562 -18.078 1 93.5 152 LEU B O 1
ATOM 4260 N N . ILE B 1 153 ? -23.828 -38.094 -20.141 1 90.25 153 ILE B N 1
ATOM 4261 C CA . ILE B 1 153 ? -25.172 -38.062 -20.719 1 90.25 153 ILE B CA 1
ATOM 4262 C C . ILE B 1 153 ? -25.375 -39.25 -21.656 1 90.25 1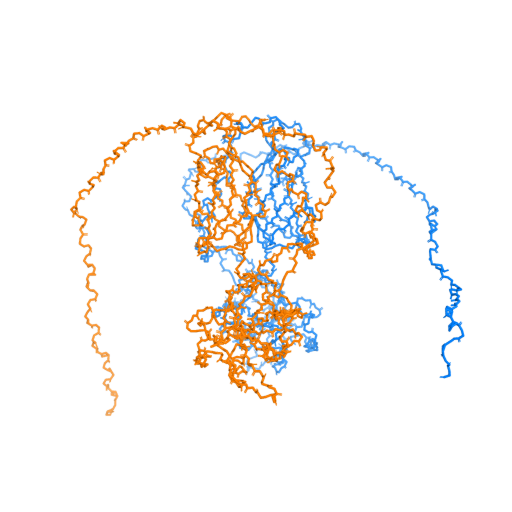53 ILE B C 1
ATOM 4264 O O . ILE B 1 153 ? -24.562 -39.469 -22.562 1 90.25 153 ILE B O 1
ATOM 4268 N N . ASP B 1 154 ? -26.359 -40.031 -21.422 1 84.25 154 ASP B N 1
ATOM 4269 C CA . ASP B 1 154 ? -26.609 -41.219 -22.234 1 84.25 154 ASP B CA 1
ATOM 4270 C C . ASP B 1 154 ? -27.266 -40.844 -23.562 1 84.25 154 ASP B C 1
ATOM 4272 O O . ASP B 1 154 ? -27.469 -39.656 -23.844 1 84.25 154 ASP B O 1
ATOM 4276 N N . GLU B 1 155 ? -27.469 -41.844 -24.406 1 79.88 155 GLU B N 1
ATOM 4277 C CA . GLU B 1 155 ? -28.016 -41.688 -25.75 1 79.88 155 GLU B CA 1
ATOM 4278 C C . GLU B 1 155 ? -29.406 -41.031 -25.719 1 79.88 155 GLU B C 1
ATOM 4280 O O . GLU B 1 155 ? -29.812 -40.375 -26.656 1 79.88 155 GLU B O 1
ATOM 4285 N N . ASN B 1 156 ? -30.047 -41.219 -24.531 1 83.75 156 ASN B N 1
ATOM 4286 C CA . ASN B 1 156 ? -31.406 -40.688 -24.391 1 83.75 156 ASN B CA 1
ATOM 4287 C C . ASN B 1 156 ? -31.375 -39.281 -23.797 1 83.75 156 ASN B C 1
ATOM 4289 O O . ASN B 1 156 ? -32.438 -38.688 -23.547 1 83.75 156 ASN B O 1
ATOM 4293 N N . GLY B 1 157 ? -30.203 -38.781 -23.516 1 79.5 157 GLY B N 1
ATOM 4294 C CA . GLY B 1 157 ? -30.062 -37.438 -23 1 79.5 157 GLY B CA 1
ATOM 4295 C C . GLY B 1 157 ? -30.141 -37.375 -21.484 1 79.5 157 GLY B C 1
ATOM 4296 O O . GLY B 1 157 ? -30.219 -36.281 -20.906 1 79.5 157 GLY B O 1
ATOM 4297 N N . ARG B 1 158 ? -30.281 -38.594 -20.828 1 80.62 158 ARG B N 1
ATOM 4298 C CA . ARG B 1 158 ? -30.391 -38.625 -19.375 1 80.62 158 ARG B CA 1
ATOM 4299 C C . ARG B 1 158 ? -29.016 -38.656 -18.719 1 80.62 158 ARG B C 1
ATOM 4301 O O . ARG B 1 158 ? -28.109 -39.344 -19.219 1 80.62 158 ARG B O 1
ATOM 4308 N N . PHE B 1 159 ? -28.984 -37.812 -17.719 1 80.75 159 PHE B N 1
ATOM 4309 C CA . PHE B 1 159 ? -27.766 -37.781 -16.938 1 80.75 159 PHE B CA 1
ATOM 4310 C C . PHE B 1 159 ? -27.578 -39.125 -16.219 1 80.75 159 PHE B C 1
ATOM 4312 O O . PHE B 1 159 ? -28.516 -39.656 -15.633 1 80.75 159 PHE B O 1
ATOM 4319 N N . THR B 1 160 ? -26.531 -39.812 -16.562 1 75.44 160 THR B N 1
ATOM 4320 C CA . THR B 1 160 ? -26.266 -41.031 -15.836 1 75.44 160 THR B CA 1
ATOM 4321 C C . THR B 1 160 ? -25.5 -40.75 -14.547 1 75.44 160 THR B C 1
ATOM 4323 O O . THR B 1 160 ? -25.609 -39.688 -13.969 1 75.44 160 THR B O 1
ATOM 4326 N N . SER B 1 161 ? -24.375 -41.5 -14.344 1 76.19 161 SER B N 1
ATOM 4327 C CA . SER B 1 161 ? -23.578 -41.469 -13.125 1 76.19 161 SER B CA 1
ATOM 4328 C C . SER B 1 161 ? -22.531 -40.344 -13.172 1 76.19 161 SER B C 1
ATOM 4330 O O . SER B 1 161 ? -21.922 -40.125 -14.219 1 76.19 161 SER B O 1
ATOM 4332 N N . GLY B 1 162 ? -22.609 -39.438 -12.156 1 88.06 162 GLY B N 1
ATOM 4333 C CA . GLY B 1 162 ? -21.516 -38.469 -12 1 88.06 162 GLY B CA 1
ATOM 4334 C C . GLY B 1 162 ? -20.188 -39.125 -11.688 1 88.06 162 GLY B C 1
ATOM 4335 O O . GLY B 1 162 ? -20.141 -40.125 -10.953 1 88.06 162 GLY B O 1
ATOM 4336 N N . LEU B 1 163 ? -19.156 -38.688 -12.453 1 93.75 163 LEU B N 1
ATOM 4337 C CA . LEU B 1 163 ? -17.812 -39.188 -12.148 1 93.75 163 LEU B CA 1
ATOM 4338 C C . LEU B 1 163 ? -17.297 -38.562 -10.844 1 93.75 163 LEU B C 1
ATOM 4340 O O . LEU B 1 163 ? -17.844 -37.562 -10.359 1 93.75 163 LEU B O 1
ATOM 4344 N N . ALA B 1 164 ? -16.359 -39.25 -10.203 1 95.12 164 ALA B N 1
ATOM 4345 C CA . ALA B 1 164 ? -15.734 -38.688 -9 1 95.12 164 ALA B CA 1
ATOM 4346 C C . ALA B 1 164 ? -15.117 -37.344 -9.281 1 95.12 164 ALA B C 1
ATOM 4348 O O . ALA B 1 164 ? -14.352 -37.188 -10.242 1 95.12 164 ALA B O 1
ATOM 4349 N N . PRO B 1 165 ? -15.453 -36.375 -8.492 1 96.69 165 PRO B N 1
ATOM 4350 C CA . PRO B 1 165 ? -14.891 -35.031 -8.719 1 96.69 165 PRO B CA 1
ATOM 4351 C C . PRO B 1 165 ? -13.375 -35 -8.562 1 96.69 165 PRO B C 1
ATOM 4353 O O . PRO B 1 165 ? -12.812 -35.75 -7.762 1 96.69 165 PRO B O 1
ATOM 4356 N N . VAL B 1 166 ? -12.727 -34.156 -9.359 1 98.12 166 VAL B N 1
ATOM 4357 C CA . VAL B 1 166 ? -11.281 -33.969 -9.305 1 98.12 166 VAL B CA 1
ATOM 4358 C C . VAL B 1 166 ? -10.953 -32.5 -9.055 1 98.12 166 VAL B C 1
ATOM 4360 O O . VAL B 1 166 ? -11.594 -31.625 -9.617 1 98.12 166 VAL B O 1
ATOM 4363 N N . VAL B 1 167 ? -9.945 -32.281 -8.219 1 98.38 167 VAL B N 1
ATOM 4364 C CA . VAL B 1 167 ? -9.586 -30.938 -7.816 1 98.38 167 VAL B CA 1
ATOM 4365 C C . VAL B 1 167 ? -8.227 -30.562 -8.398 1 98.38 167 VAL B C 1
ATOM 4367 O O . VAL B 1 167 ? -7.305 -31.391 -8.414 1 98.38 167 VAL B O 1
ATOM 4370 N N . SER B 1 168 ? -8.125 -29.375 -8.836 1 98.25 168 SER B N 1
ATOM 4371 C CA . SER B 1 168 ? -6.871 -28.891 -9.391 1 98.25 168 SER B CA 1
ATOM 4372 C C . SER B 1 168 ? -5.863 -28.578 -8.281 1 98.25 168 SER B C 1
ATOM 4374 O O . SER B 1 168 ? -6.188 -28.672 -7.098 1 98.25 168 SER B O 1
ATOM 4376 N N . GLU B 1 169 ? -4.629 -28.234 -8.742 1 96.81 169 GLU B N 1
ATOM 4377 C CA . GLU B 1 169 ? -3.67 -27.609 -7.836 1 96.81 169 GLU B CA 1
ATOM 4378 C C . GLU B 1 169 ? -4.168 -26.234 -7.371 1 96.81 169 GLU B C 1
ATOM 4380 O O . GLU B 1 169 ? -4.977 -25.609 -8.055 1 96.81 169 GLU B O 1
ATOM 4385 N N . PRO B 1 170 ? -3.678 -25.875 -6.215 1 95.81 170 PRO B N 1
ATOM 4386 C CA . PRO B 1 170 ? -4.156 -24.594 -5.68 1 95.81 170 PRO B CA 1
ATOM 4387 C C . PRO B 1 170 ? -3.73 -23.406 -6.531 1 95.81 170 PRO B C 1
ATOM 4389 O O . PRO B 1 170 ? -2.639 -23.406 -7.105 1 95.81 170 PRO B O 1
ATOM 4392 N N . ILE B 1 171 ? -4.633 -22.469 -6.668 1 95 171 ILE B N 1
ATOM 4393 C CA . ILE B 1 171 ? -4.387 -21.188 -7.316 1 95 171 ILE B CA 1
ATOM 4394 C C . ILE B 1 171 ? -4.312 -20.078 -6.266 1 95 171 ILE B C 1
ATOM 4396 O O . ILE B 1 171 ? -5.301 -19.797 -5.582 1 95 171 ILE B O 1
ATOM 4400 N N . TYR B 1 172 ? -3.217 -19.391 -6.203 1 91.88 172 TYR B N 1
ATOM 4401 C CA . TYR B 1 172 ? -3.016 -18.344 -5.199 1 91.88 172 TYR B CA 1
ATOM 4402 C C . TYR B 1 172 ? -3.264 -16.969 -5.785 1 91.88 172 TYR B C 1
ATOM 4404 O O . TYR B 1 172 ? -2.904 -16.703 -6.934 1 91.88 172 TYR B O 1
ATOM 4412 N N . ASN B 1 173 ? -3.834 -16.125 -4.969 1 92.88 173 ASN B N 1
ATOM 4413 C CA . ASN B 1 173 ? -4.02 -14.727 -5.371 1 92.88 173 ASN B CA 1
ATOM 4414 C C . ASN B 1 173 ? -2.693 -13.977 -5.406 1 92.88 173 ASN B C 1
ATOM 4416 O O . ASN B 1 173 ? -2.082 -13.734 -4.363 1 92.88 173 ASN B O 1
ATOM 4420 N N . ARG B 1 174 ? -2.367 -13.516 -6.531 1 88.75 174 ARG B N 1
ATOM 4421 C CA . ARG B 1 174 ? -1.081 -12.859 -6.746 1 88.75 174 ARG B CA 1
ATOM 4422 C C . ARG B 1 174 ? -0.996 -11.555 -5.965 1 88.75 174 ARG B C 1
ATOM 4424 O O . ARG B 1 174 ? 0.088 -11.141 -5.543 1 88.75 174 ARG B O 1
ATOM 4431 N N . LYS B 1 175 ? -2.082 -10.867 -5.758 1 86.38 175 LYS B N 1
ATOM 4432 C CA . LYS B 1 175 ? -2.09 -9.594 -5.039 1 86.38 175 LYS B CA 1
ATOM 4433 C C . LYS B 1 175 ? -1.599 -9.773 -3.605 1 86.38 175 LYS B C 1
ATOM 4435 O O . LYS B 1 175 ? -0.823 -8.953 -3.104 1 86.38 175 LYS B O 1
ATOM 4440 N N . THR B 1 176 ? -1.998 -10.734 -2.955 1 82.44 176 THR B N 1
ATOM 4441 C CA . THR B 1 176 ? -1.709 -10.93 -1.539 1 82.44 176 THR B CA 1
ATOM 4442 C C . THR B 1 176 ? -0.418 -11.727 -1.358 1 82.44 176 THR B C 1
ATOM 4444 O O . THR B 1 176 ? 0.25 -11.609 -0.329 1 82.44 176 THR B O 1
ATOM 4447 N N . PHE B 1 177 ? -0.13 -12.477 -2.318 1 77.94 177 PHE B N 1
ATOM 4448 C CA . PHE B 1 177 ? 1.047 -13.328 -2.223 1 77.94 177 PHE B CA 1
ATOM 4449 C C . PHE B 1 177 ? 1.945 -13.156 -3.441 1 77.94 177 PHE B C 1
ATOM 4451 O O . PHE B 1 177 ? 2.129 -14.086 -4.223 1 77.94 177 PHE B O 1
ATOM 4458 N N . PRO B 1 178 ? 2.547 -12.07 -3.51 1 86.31 178 PRO B N 1
ATOM 4459 C CA . PRO B 1 178 ? 3.396 -11.891 -4.691 1 86.31 178 PRO B CA 1
ATOM 4460 C C . PRO B 1 178 ? 4.656 -12.75 -4.645 1 86.31 178 PRO B C 1
ATOM 4462 O O . PRO B 1 178 ? 5.16 -13.062 -3.562 1 86.31 178 PRO B O 1
ATOM 4465 N N . ASP B 1 179 ? 5.066 -13.258 -5.781 1 88.31 179 ASP B N 1
ATOM 4466 C CA . ASP B 1 179 ? 6.336 -13.977 -5.875 1 88.31 179 ASP B CA 1
ATOM 4467 C C . ASP B 1 179 ? 7.512 -13.055 -5.559 1 88.31 179 ASP B C 1
ATOM 4469 O O . ASP B 1 179 ? 7.5 -11.875 -5.914 1 88.31 179 ASP B O 1
ATOM 4473 N N . PRO B 1 180 ? 8.438 -13.688 -4.848 1 93.81 180 PRO B N 1
ATOM 4474 C CA . PRO B 1 180 ? 9.617 -12.867 -4.59 1 93.81 180 PRO B CA 1
ATOM 4475 C C . PRO B 1 180 ? 10.344 -12.453 -5.871 1 93.81 180 PRO B C 1
ATOM 4477 O O . PRO B 1 180 ? 10.398 -13.234 -6.824 1 93.81 180 PRO B O 1
ATOM 4480 N N . ASP B 1 181 ? 10.836 -11.297 -5.91 1 95.62 181 ASP B N 1
ATOM 4481 C CA . ASP B 1 181 ? 11.57 -10.734 -7.039 1 95.62 181 ASP B CA 1
ATOM 4482 C C . ASP B 1 181 ? 12.445 -9.562 -6.598 1 95.62 181 ASP B C 1
ATOM 4484 O O . ASP B 1 181 ? 12.203 -8.969 -5.547 1 95.62 181 ASP B O 1
ATOM 4488 N N . ILE B 1 182 ? 13.484 -9.391 -7.293 1 97 182 ILE B N 1
ATOM 4489 C CA . ILE B 1 182 ? 14.359 -8.258 -7.016 1 97 182 ILE B CA 1
ATOM 4490 C C . ILE B 1 182 ? 14.242 -7.223 -8.133 1 97 182 ILE B C 1
ATOM 4492 O O . ILE B 1 182 ? 14.586 -7.504 -9.289 1 97 182 ILE B O 1
ATOM 4496 N N . PHE B 1 183 ? 13.75 -6.117 -7.801 1 95.94 183 PHE B N 1
ATOM 4497 C CA . PHE B 1 183 ? 13.57 -5.051 -8.781 1 95.94 183 PHE B CA 1
ATOM 4498 C C . PHE B 1 183 ? 14.867 -4.277 -8.977 1 95.94 183 PHE B C 1
ATOM 4500 O O . PHE B 1 183 ? 15.25 -3.967 -10.109 1 95.94 183 PHE B O 1
ATOM 4507 N N . ARG B 1 184 ? 15.5 -3.953 -7.777 1 95.5 184 ARG B N 1
ATOM 4508 C CA . ARG B 1 184 ? 16.703 -3.137 -7.863 1 95.5 184 ARG B CA 1
ATOM 4509 C C . ARG B 1 184 ? 17.547 -3.268 -6.598 1 95.5 184 ARG B C 1
ATOM 4511 O O . ARG B 1 184 ? 17.016 -3.373 -5.496 1 95.5 184 ARG B O 1
ATOM 4518 N N . LEU B 1 185 ? 18.844 -3.266 -6.852 1 96.06 185 LEU B N 1
ATOM 4519 C CA . LEU B 1 185 ? 19.812 -3.199 -5.754 1 96.06 185 LEU B CA 1
ATOM 4520 C C . LEU B 1 185 ? 20.516 -1.845 -5.73 1 96.06 185 LEU B C 1
ATOM 4522 O O . LEU B 1 185 ? 20.859 -1.304 -6.781 1 96.06 185 LEU B O 1
ATOM 4526 N N . SER B 1 186 ? 20.719 -1.404 -4.578 1 94.94 186 SER B N 1
ATOM 4527 C CA . SER B 1 186 ? 21.422 -0.128 -4.469 1 94.94 186 SER B CA 1
ATOM 4528 C C . SER B 1 186 ? 22.891 -0.273 -4.84 1 94.94 186 SER B C 1
ATOM 4530 O O . SER B 1 186 ? 23.516 0.679 -5.316 1 94.94 186 SER B O 1
ATOM 4532 N N . HIS B 1 187 ? 23.484 -1.396 -4.488 1 93.19 187 HIS B N 1
ATOM 4533 C CA . HIS B 1 187 ? 24.891 -1.692 -4.734 1 93.19 187 HIS B CA 1
ATOM 4534 C C . HIS B 1 187 ? 25.062 -3.002 -5.504 1 93.19 187 HIS B C 1
ATOM 4536 O O . HIS B 1 187 ? 24.297 -3.945 -5.293 1 93.19 187 HIS B O 1
ATOM 4542 N N . CYS B 1 188 ? 26.047 -3.012 -6.328 1 91.88 188 CYS B N 1
ATOM 4543 C CA . CYS B 1 188 ? 26.312 -4.25 -7.051 1 91.88 188 CYS B CA 1
ATOM 4544 C C . CYS B 1 188 ? 27.531 -4.961 -6.484 1 91.88 188 CYS B C 1
ATOM 4546 O O . CYS B 1 188 ? 27.906 -6.035 -6.961 1 91.88 188 CYS B O 1
ATOM 4548 N N . ASN B 1 189 ? 28.125 -4.363 -5.586 1 92.19 189 ASN B N 1
ATOM 4549 C CA . ASN B 1 189 ? 29.297 -4.969 -4.957 1 92.19 189 ASN B CA 1
ATOM 4550 C C . ASN B 1 189 ? 29.453 -4.508 -3.512 1 92.19 189 ASN B C 1
ATOM 4552 O O . ASN B 1 189 ? 28.812 -3.553 -3.084 1 92.19 189 ASN B O 1
ATOM 4556 N N . ALA B 1 190 ? 30.203 -5.242 -2.809 1 93.25 190 ALA B N 1
ATOM 4557 C CA . ALA B 1 190 ? 30.578 -4.918 -1.434 1 93.25 190 ALA B CA 1
ATOM 4558 C C . ALA B 1 190 ? 31.969 -5.449 -1.101 1 93.25 190 ALA B C 1
ATOM 4560 O O . ALA B 1 190 ? 32.469 -6.359 -1.769 1 93.25 190 ALA B O 1
ATOM 4561 N N . SER B 1 191 ? 32.531 -4.75 -0.161 1 93.5 191 SER B N 1
ATOM 4562 C CA . SER B 1 191 ? 33.812 -5.266 0.327 1 93.5 191 SER B CA 1
ATOM 4563 C C . SER B 1 191 ? 33.656 -6.68 0.88 1 93.5 191 SER B C 1
ATOM 4565 O O . SER B 1 191 ? 32.594 -7.035 1.417 1 93.5 191 SER B O 1
ATOM 4567 N N . VAL B 1 192 ? 34.656 -7.445 0.775 1 94.81 192 VAL B N 1
ATOM 4568 C CA . VAL B 1 192 ? 34.656 -8.859 1.131 1 94.81 192 VAL B CA 1
ATOM 4569 C C . VAL B 1 192 ? 34.281 -9.016 2.604 1 94.81 192 VAL B C 1
ATOM 4571 O O . VAL B 1 192 ? 33.781 -10.07 3.016 1 94.81 192 VAL B O 1
ATOM 4574 N N . ASP B 1 193 ? 34.438 -7.988 3.404 1 93.69 193 ASP B N 1
ATOM 4575 C CA . ASP B 1 193 ? 34.094 -8.055 4.82 1 93.69 193 ASP B CA 1
ATOM 4576 C C . ASP B 1 193 ? 32.656 -7.617 5.051 1 93.69 193 ASP B C 1
ATOM 4578 O O . ASP B 1 193 ? 32.219 -7.543 6.195 1 93.69 193 ASP B O 1
ATOM 4582 N N . GLY B 1 194 ? 31.906 -7.328 4.09 1 91.62 194 GLY B N 1
ATOM 4583 C CA . GLY B 1 194 ? 30.531 -6.879 4.184 1 91.62 194 GLY B CA 1
ATOM 4584 C C . GLY B 1 194 ? 30.375 -5.379 3.998 1 91.62 194 GLY B C 1
ATOM 4585 O O . GLY B 1 194 ? 29.266 -4.891 3.754 1 91.62 194 GLY B O 1
ATOM 4586 N N . GLY B 1 195 ? 31.406 -4.75 4.086 1 85.69 195 GLY B N 1
ATOM 4587 C CA . GLY B 1 195 ? 31.375 -3.312 3.871 1 85.69 195 GLY B CA 1
ATOM 4588 C C . GLY B 1 195 ? 30.734 -2.551 5.02 1 85.69 195 GLY B C 1
ATOM 4589 O O . GLY B 1 195 ? 30.281 -3.152 5.988 1 85.69 195 GLY B O 1
ATOM 4590 N N . LYS B 1 196 ? 30.688 -1.27 4.887 1 80.88 196 LYS B N 1
ATOM 4591 C CA . LYS B 1 196 ? 30.156 -0.412 5.945 1 80.88 196 LYS B CA 1
ATOM 4592 C C . LYS B 1 196 ? 28.719 0.017 5.641 1 80.88 196 LYS B C 1
ATOM 4594 O O . LYS B 1 196 ? 27.953 0.33 6.551 1 80.88 196 LYS B O 1
ATOM 4599 N N . ASN B 1 197 ? 28.438 -0.071 4.434 1 83.44 197 ASN B N 1
ATOM 4600 C CA . ASN B 1 197 ? 27.141 0.462 4.027 1 83.44 197 ASN B CA 1
ATOM 4601 C C . ASN B 1 197 ? 26.109 -0.649 3.848 1 83.44 197 ASN B C 1
ATOM 4603 O O . ASN B 1 197 ? 26.438 -1.729 3.354 1 83.44 197 ASN B O 1
ATOM 4607 N N . ASP B 1 198 ? 24.922 -0.357 4.316 1 92 198 ASP B N 1
ATOM 4608 C CA . ASP B 1 198 ? 23.812 -1.261 4.047 1 92 198 ASP B CA 1
ATOM 4609 C C . ASP B 1 198 ? 23.375 -1.176 2.586 1 92 198 ASP B C 1
ATOM 4611 O O . ASP B 1 198 ? 23.516 -0.129 1.95 1 92 198 ASP B O 1
ATOM 4615 N N . ILE B 1 199 ? 22.953 -2.277 2.162 1 95.44 199 ILE B N 1
ATOM 4616 C CA . ILE B 1 199 ? 22.406 -2.359 0.812 1 95.44 199 ILE B CA 1
ATOM 4617 C C . ILE B 1 199 ? 20.875 -2.266 0.866 1 95.44 199 ILE B C 1
ATOM 4619 O O . ILE B 1 199 ? 20.25 -2.83 1.762 1 95.44 199 ILE B O 1
ATOM 4623 N N . ILE B 1 200 ? 20.312 -1.525 -0.034 1 97.56 200 ILE B N 1
ATOM 4624 C CA . ILE B 1 200 ? 18.859 -1.454 -0.171 1 97.56 200 ILE B CA 1
ATOM 4625 C C . ILE B 1 200 ? 18.422 -2.271 -1.381 1 97.56 200 ILE B C 1
ATOM 4627 O O . ILE B 1 200 ? 18.938 -2.09 -2.486 1 97.56 200 ILE B O 1
ATOM 4631 N N . LEU B 1 201 ? 17.547 -3.162 -1.13 1 97.75 201 LEU B N 1
ATOM 4632 C CA . LEU B 1 201 ? 16.969 -4.023 -2.154 1 97.75 201 LEU B CA 1
ATOM 4633 C C . LEU B 1 201 ? 15.477 -3.738 -2.324 1 97.75 201 LEU B C 1
ATOM 4635 O O . LEU B 1 201 ? 14.703 -3.861 -1.372 1 97.75 201 LEU B O 1
ATOM 4639 N N . LEU B 1 202 ? 15.062 -3.277 -3.523 1 97.75 202 LEU B N 1
ATOM 4640 C CA . LEU B 1 202 ? 13.656 -3.029 -3.818 1 97.75 202 LEU B CA 1
ATOM 4641 C C . LEU B 1 202 ? 12.992 -4.281 -4.375 1 97.75 202 LEU B C 1
ATOM 4643 O O . LEU B 1 202 ? 13.539 -4.941 -5.262 1 97.75 202 LEU B O 1
ATOM 4647 N N . CYS B 1 203 ? 11.82 -4.57 -3.824 1 97.19 203 CYS B N 1
ATOM 4648 C CA . CYS B 1 203 ? 11.148 -5.816 -4.168 1 97.19 203 CYS B CA 1
ATOM 4649 C C . CYS B 1 203 ? 9.641 -5.684 -3.984 1 97.19 203 CYS B C 1
ATOM 4651 O O . CYS B 1 203 ? 9.164 -4.707 -3.404 1 97.19 203 CYS B O 1
ATOM 4653 N N . PRO B 1 204 ? 8.867 -6.586 -4.609 1 94.38 204 PRO B N 1
ATOM 4654 C CA . PRO B 1 204 ? 7.441 -6.621 -4.277 1 94.38 204 PRO B CA 1
ATOM 4655 C C . PRO B 1 204 ? 7.188 -6.895 -2.797 1 94.38 204 PRO B C 1
ATOM 4657 O O . PRO B 1 204 ? 8.125 -7.191 -2.049 1 94.38 204 PRO B O 1
ATOM 4660 N N . LYS B 1 205 ? 5.969 -6.676 -2.422 1 93.19 205 LYS B N 1
ATOM 4661 C CA . LYS B 1 205 ? 5.594 -6.789 -1.017 1 93.19 205 LYS B CA 1
ATOM 4662 C C . LYS B 1 205 ? 6.074 -8.109 -0.42 1 93.19 205 LYS B C 1
ATOM 4664 O O . LYS B 1 205 ? 5.879 -9.172 -1.013 1 93.19 205 LYS B O 1
ATOM 4669 N N . VAL B 1 206 ? 6.715 -8.016 0.688 1 93.25 206 VAL B N 1
ATOM 4670 C CA . VAL B 1 206 ? 7.246 -9.203 1.349 1 93.25 206 VAL B CA 1
ATOM 4671 C C . VAL B 1 206 ? 6.816 -9.219 2.814 1 93.25 206 VAL B C 1
ATOM 4673 O O . VAL B 1 206 ? 6.445 -8.18 3.367 1 93.25 206 VAL B O 1
ATOM 4676 N N . ASP B 1 207 ? 6.812 -10.406 3.342 1 91.56 207 ASP B N 1
ATOM 4677 C CA . ASP B 1 207 ? 6.578 -10.625 4.766 1 91.56 207 ASP B CA 1
ATOM 4678 C C . ASP B 1 207 ? 7.891 -10.859 5.512 1 91.56 207 ASP B C 1
ATOM 4680 O O . ASP B 1 207 ? 8.664 -11.758 5.156 1 91.56 207 ASP B O 1
ATOM 4684 N N . LYS B 1 208 ? 8.062 -10.094 6.492 1 92.69 208 LYS B N 1
ATOM 4685 C CA . LYS B 1 208 ? 9.305 -10.148 7.266 1 92.69 208 LYS B CA 1
ATOM 4686 C C . LYS B 1 208 ? 9.562 -11.555 7.797 1 92.69 208 LYS B C 1
ATOM 4688 O O . LYS B 1 208 ? 10.711 -12 7.852 1 92.69 208 LYS B O 1
ATOM 4693 N N . ASP B 1 209 ? 8.547 -12.258 8.125 1 93.38 209 ASP B N 1
ATOM 4694 C CA . ASP B 1 209 ? 8.672 -13.57 8.758 1 93.38 209 ASP B CA 1
ATOM 4695 C C . ASP B 1 209 ? 8.82 -14.664 7.703 1 93.38 209 ASP B C 1
ATOM 4697 O O . ASP B 1 209 ? 9.047 -15.828 8.047 1 93.38 209 ASP B O 1
ATOM 4701 N N . ASP B 1 210 ? 8.68 -14.312 6.488 1 94.06 210 ASP B N 1
ATOM 4702 C CA . ASP B 1 210 ? 8.711 -15.32 5.434 1 94.06 210 ASP B CA 1
ATOM 4703 C C . ASP B 1 210 ? 9.555 -14.844 4.25 1 94.06 210 ASP B C 1
ATOM 4705 O O . ASP B 1 210 ? 9.117 -14.922 3.1 1 94.06 210 ASP B O 1
ATOM 4709 N N . ILE B 1 211 ? 10.68 -14.289 4.52 1 96.19 211 ILE B N 1
ATOM 4710 C CA . ILE B 1 211 ? 11.578 -13.859 3.453 1 96.19 211 ILE B CA 1
ATOM 4711 C C . ILE B 1 211 ? 13.031 -14.023 3.9 1 96.19 211 ILE B C 1
ATOM 4713 O O . ILE B 1 211 ? 13.352 -13.82 5.074 1 96.19 211 ILE B O 1
ATOM 4717 N N . ARG B 1 212 ? 13.867 -14.398 2.975 1 97.25 212 ARG B N 1
ATOM 4718 C CA . ARG B 1 212 ? 15.305 -14.484 3.209 1 97.25 212 ARG B CA 1
ATOM 4719 C C . ARG B 1 212 ? 16.094 -14.047 1.975 1 97.25 212 ARG B C 1
ATOM 4721 O O . ARG B 1 212 ? 15.594 -14.156 0.851 1 97.25 212 ARG B O 1
ATOM 4728 N N . ILE B 1 213 ? 17.234 -13.547 2.256 1 98.06 213 ILE B N 1
ATOM 4729 C CA . ILE B 1 213 ? 18.172 -13.211 1.188 1 98.06 213 ILE B CA 1
ATOM 4730 C C . ILE B 1 213 ? 19.25 -14.281 1.088 1 98.06 213 ILE B C 1
ATOM 4732 O O . ILE B 1 213 ? 19.875 -14.648 2.092 1 98.06 213 ILE B O 1
ATOM 4736 N N . ARG B 1 214 ? 19.391 -14.766 -0.055 1 98.12 214 ARG B N 1
ATOM 4737 C CA . ARG B 1 214 ? 20.438 -15.75 -0.311 1 98.12 214 ARG B CA 1
ATOM 4738 C C . ARG B 1 214 ? 21.562 -15.156 -1.156 1 98.12 214 ARG B C 1
ATOM 4740 O O . ARG B 1 214 ? 21.312 -14.609 -2.232 1 98.12 214 ARG B O 1
ATOM 4747 N N . ILE B 1 215 ? 22.781 -15.172 -0.658 1 98 215 ILE B N 1
ATOM 4748 C CA . ILE B 1 215 ? 23.969 -14.82 -1.413 1 98 215 ILE B CA 1
ATOM 4749 C C . ILE B 1 215 ? 24.812 -16.062 -1.656 1 98 215 ILE B C 1
ATOM 4751 O O . ILE B 1 215 ? 25.141 -16.812 -0.718 1 98 215 ILE B O 1
ATOM 4755 N N . TYR B 1 216 ? 25.188 -16.297 -2.961 1 97.69 216 TYR B N 1
ATOM 4756 C CA . TYR B 1 216 ? 25.828 -17.594 -3.209 1 97.69 216 TYR B CA 1
ATOM 4757 C C . TYR B 1 216 ? 26.781 -17.5 -4.391 1 97.69 216 TYR B C 1
ATOM 4759 O O . TYR B 1 216 ? 26.625 -16.641 -5.262 1 97.69 216 TYR B O 1
ATOM 4767 N N . GLU B 1 217 ? 27.719 -18.297 -4.316 1 97.25 217 GLU B N 1
ATOM 4768 C CA . GLU B 1 217 ? 28.719 -18.469 -5.371 1 97.25 217 GLU B CA 1
ATOM 4769 C C . GLU B 1 217 ? 28.531 -19.781 -6.102 1 97.25 217 GLU B C 1
ATOM 4771 O O . GLU B 1 217 ? 28.281 -20.812 -5.473 1 97.25 217 GLU B O 1
ATOM 4776 N N . THR B 1 218 ? 28.547 -19.688 -7.387 1 94.5 218 THR B N 1
ATOM 4777 C CA . THR B 1 218 ? 28.375 -20.906 -8.164 1 94.5 218 THR B CA 1
ATOM 4778 C C . THR B 1 218 ? 29.562 -21.109 -9.109 1 94.5 218 THR B C 1
ATOM 4780 O O . THR B 1 218 ? 30.156 -20.141 -9.594 1 94.5 218 THR B O 1
ATOM 4783 N N . ALA B 1 219 ? 30.016 -22.297 -9.164 1 89.5 219 ALA B N 1
ATOM 4784 C CA . ALA B 1 219 ? 31.016 -22.719 -10.156 1 89.5 219 ALA B CA 1
ATOM 4785 C C . ALA B 1 219 ? 30.609 -24.031 -10.828 1 89.5 219 ALA B C 1
ATOM 4787 O O . ALA B 1 219 ? 30.328 -25.016 -10.148 1 89.5 219 ALA B O 1
ATOM 4788 N N . ASN B 1 220 ? 30.562 -24.062 -12.141 1 89.81 220 ASN B N 1
ATOM 4789 C CA . ASN B 1 220 ? 30.203 -25.25 -12.914 1 89.81 220 ASN B CA 1
ATOM 4790 C C . ASN B 1 220 ? 28.859 -25.812 -12.484 1 89.81 220 ASN B C 1
ATOM 4792 O O . ASN B 1 220 ? 28.719 -27.016 -12.273 1 89.81 220 ASN B O 1
ATOM 4796 N N . GLY B 1 221 ? 27.906 -24.953 -12.102 1 86.62 221 GLY B N 1
ATOM 4797 C CA . GLY B 1 221 ? 26.547 -25.375 -11.773 1 86.62 221 GLY B CA 1
ATOM 4798 C C . GLY B 1 221 ? 26.391 -25.781 -10.32 1 86.62 221 GLY B C 1
ATOM 4799 O O . GLY B 1 221 ? 25.297 -26.141 -9.891 1 86.62 221 GLY B O 1
ATOM 4800 N N . GLN B 1 222 ? 27.484 -25.781 -9.594 1 92.06 222 GLN B N 1
ATOM 4801 C CA . GLN B 1 222 ? 27.438 -26.156 -8.188 1 92.06 222 GLN B CA 1
ATOM 4802 C C . GLN B 1 222 ? 27.656 -24.953 -7.281 1 92.06 222 GLN B C 1
ATOM 4804 O O . GLN B 1 222 ? 28.453 -24.062 -7.609 1 92.06 222 GLN B O 1
ATOM 4809 N N . THR B 1 223 ? 26.938 -24.984 -6.207 1 94.19 223 THR B N 1
ATOM 4810 C CA . THR B 1 223 ? 27.094 -23.922 -5.219 1 94.19 223 THR B CA 1
ATOM 4811 C C . THR B 1 223 ? 28.359 -24.141 -4.391 1 94.19 223 THR B C 1
ATOM 4813 O O . THR B 1 223 ? 28.5 -25.172 -3.721 1 94.19 223 THR B O 1
ATOM 4816 N N . LEU B 1 224 ? 29.266 -23.25 -4.492 1 95 224 LEU B N 1
ATOM 4817 C CA . LEU B 1 224 ? 30.547 -23.328 -3.783 1 95 224 LEU B CA 1
ATOM 4818 C C . LEU B 1 224 ? 30.422 -22.703 -2.393 1 95 224 LEU B C 1
ATOM 4820 O O . LEU B 1 224 ? 31.141 -23.109 -1.473 1 95 224 LEU B O 1
ATOM 4824 N N . TRP B 1 225 ? 29.594 -21.734 -2.318 1 96.75 225 TRP B N 1
ATOM 4825 C CA . TRP B 1 225 ? 29.406 -20.984 -1.083 1 96.75 225 TRP B CA 1
ATOM 4826 C C . TRP B 1 225 ? 28.047 -20.297 -1.076 1 96.75 225 TRP B C 1
ATOM 4828 O O . TRP B 1 225 ? 27.562 -19.844 -2.117 1 96.75 225 TRP B O 1
ATOM 4838 N N . GLN B 1 226 ? 27.375 -20.344 0.07 1 97.38 226 GLN B N 1
ATOM 4839 C CA . GLN B 1 226 ? 26.125 -19.594 0.178 1 97.38 226 GLN B CA 1
ATOM 4840 C C . GLN B 1 226 ? 25.891 -19.109 1.608 1 97.38 226 GLN B C 1
ATOM 4842 O O . GLN B 1 226 ? 26.422 -19.688 2.557 1 97.38 226 GLN B O 1
ATOM 4847 N N . TYR B 1 227 ? 25.266 -18.078 1.793 1 97.5 227 TYR B N 1
ATOM 4848 C CA . TYR B 1 227 ? 24.859 -17.484 3.061 1 97.5 227 TYR B CA 1
ATOM 4849 C C . TYR B 1 227 ? 23.422 -16.969 2.992 1 97.5 227 TYR B C 1
ATOM 4851 O O . TYR B 1 227 ? 23.016 -16.406 1.981 1 97.5 227 TYR B O 1
ATOM 4859 N N . PHE B 1 228 ? 22.688 -17.234 4.09 1 97.56 228 PHE B N 1
ATOM 4860 C CA . PHE B 1 228 ? 21.297 -16.781 4.164 1 97.56 228 PHE B CA 1
ATOM 4861 C C . PHE B 1 228 ? 21.156 -15.68 5.215 1 97.56 228 PHE B C 1
ATOM 4863 O O . PHE B 1 228 ? 21.703 -15.789 6.316 1 97.56 228 PHE B O 1
ATOM 4870 N N . ILE B 1 229 ? 20.547 -14.609 4.812 1 97.25 229 ILE B N 1
ATOM 4871 C CA . ILE B 1 229 ? 20.172 -13.547 5.734 1 97.25 229 ILE B CA 1
ATOM 4872 C C . ILE B 1 229 ? 18.656 -13.578 5.961 1 97.25 229 ILE B C 1
ATOM 4874 O O . ILE B 1 229 ? 17.875 -13.336 5.035 1 97.25 229 ILE B O 1
ATOM 4878 N N . ASN B 1 230 ? 18.234 -13.781 7.16 1 94.69 230 ASN B N 1
ATOM 4879 C CA . ASN B 1 230 ? 16.812 -13.875 7.465 1 94.69 230 ASN B CA 1
ATOM 4880 C C . ASN B 1 230 ? 16.172 -12.492 7.59 1 94.69 230 ASN B C 1
ATOM 4882 O O . ASN B 1 230 ? 16.859 -11.508 7.848 1 94.69 230 ASN B O 1
ATOM 4886 N N . GLY B 1 231 ? 14.875 -12.516 7.438 1 92.69 231 GLY B N 1
ATOM 4887 C CA . GLY B 1 231 ? 14.133 -11.266 7.488 1 92.69 231 GLY B CA 1
ATOM 4888 C C . GLY B 1 231 ? 14.312 -10.516 8.797 1 92.69 231 GLY B C 1
ATOM 4889 O O . GLY B 1 231 ? 14.305 -9.281 8.828 1 92.69 231 GLY B O 1
ATOM 4890 N N . ASP B 1 232 ? 14.469 -11.25 9.82 1 90.31 232 ASP B N 1
ATOM 4891 C CA . ASP B 1 232 ? 14.602 -10.633 11.133 1 90.31 232 ASP B CA 1
ATOM 4892 C C . ASP B 1 232 ? 15.953 -9.945 11.281 1 90.31 232 ASP B C 1
ATOM 4894 O O . ASP B 1 232 ? 16.141 -9.125 12.188 1 90.31 232 ASP B O 1
ATOM 4898 N N . GLN B 1 233 ? 16.891 -10.242 10.398 1 90.94 233 GLN B N 1
ATOM 4899 C CA . GLN B 1 233 ? 18.219 -9.633 10.414 1 90.94 233 GLN B CA 1
ATOM 4900 C C . GLN B 1 233 ? 18.266 -8.414 9.492 1 90.94 233 GLN B C 1
ATOM 4902 O O . GLN B 1 233 ? 19.328 -7.81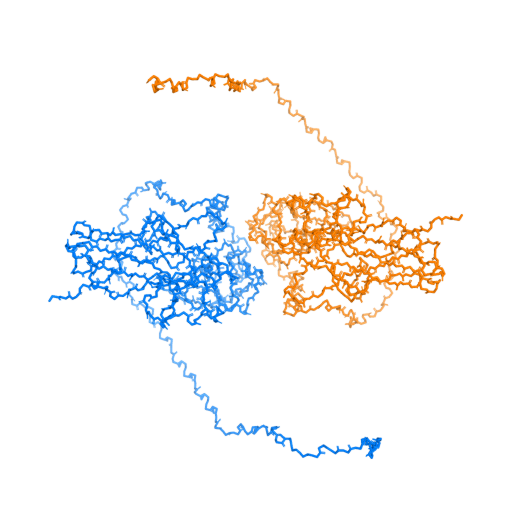2 9.312 1 90.94 233 GLN B O 1
ATOM 4907 N N . THR B 1 234 ? 17.156 -8.203 8.914 1 92.75 234 THR B N 1
ATOM 4908 C CA . THR B 1 234 ? 17.078 -7.113 7.941 1 92.75 234 THR B CA 1
ATOM 4909 C C . THR B 1 234 ? 16.078 -6.051 8.398 1 92.75 234 THR B C 1
ATOM 4911 O O . THR B 1 234 ? 15.359 -6.25 9.383 1 92.75 234 THR B O 1
ATOM 4914 N N . GLN B 1 235 ? 16.188 -4.949 7.832 1 93.94 235 GLN B N 1
ATOM 4915 C CA . GLN B 1 235 ? 15.18 -3.906 8 1 93.94 235 GLN B CA 1
ATOM 4916 C C . GLN B 1 235 ? 14.297 -3.795 6.766 1 93.94 235 GLN B C 1
ATOM 4918 O O . GLN B 1 235 ? 14.766 -3.426 5.688 1 93.94 235 GLN B O 1
ATOM 4923 N N . ILE B 1 236 ? 13.086 -4.152 7.027 1 95.88 236 ILE B N 1
ATOM 4924 C CA . ILE B 1 236 ? 12.125 -4.074 5.926 1 95.88 236 ILE B CA 1
ATOM 4925 C C . ILE B 1 236 ? 11.352 -2.76 6.008 1 95.88 236 ILE B C 1
ATOM 4927 O O . ILE B 1 236 ? 10.805 -2.418 7.059 1 95.88 236 ILE B O 1
ATOM 4931 N N . TYR B 1 237 ? 11.359 -2.018 4.934 1 95.5 237 TYR B N 1
ATOM 4932 C CA . TYR B 1 237 ? 10.68 -0.733 4.863 1 95.5 237 TYR B CA 1
ATOM 4933 C C . TYR B 1 237 ? 9.453 -0.815 3.951 1 95.5 237 TYR B C 1
ATOM 4935 O O . TYR B 1 237 ? 9.57 -1.191 2.783 1 95.5 237 TYR B O 1
ATOM 4943 N N . SER B 1 238 ? 8.297 -0.459 4.438 1 94.06 238 SER B N 1
ATOM 4944 C CA . SER B 1 238 ? 7.023 -0.407 3.725 1 94.06 238 SER B CA 1
ATOM 4945 C C . SER B 1 238 ? 6.754 -1.712 2.982 1 94.06 238 SER B C 1
ATOM 4947 O O . SER B 1 238 ? 6.176 -1.705 1.894 1 94.06 238 SER B O 1
ATOM 4949 N N . SER B 1 239 ? 7.387 -2.787 3.385 1 94.25 239 SER B N 1
ATOM 4950 C CA . SER B 1 239 ? 7.223 -4.152 2.898 1 94.25 239 SER B CA 1
ATOM 4951 C C . SER B 1 239 ? 7.734 -4.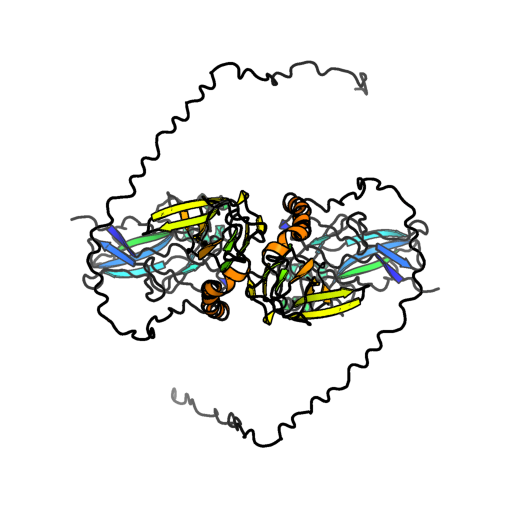297 1.47 1 94.25 239 SER B C 1
ATOM 4953 O O . SER B 1 239 ? 7.527 -5.328 0.831 1 94.25 239 SER B O 1
ATOM 4955 N N . THR B 1 240 ? 8.328 -3.264 0.93 1 96.06 240 THR B N 1
ATOM 4956 C CA . THR B 1 240 ? 8.75 -3.342 -0.463 1 96.06 240 THR B CA 1
ATOM 4957 C C . THR B 1 240 ? 10.242 -3.043 -0.591 1 96.06 240 THR B C 1
ATOM 4959 O O . THR B 1 240 ? 10.781 -3.02 -1.699 1 96.06 240 THR B O 1
ATOM 4962 N N . ALA B 1 241 ? 10.914 -2.754 0.464 1 97.56 241 ALA B N 1
ATOM 4963 C CA . ALA B 1 241 ? 12.359 -2.516 0.47 1 97.56 241 ALA B CA 1
ATOM 4964 C C . ALA B 1 241 ? 13.023 -3.244 1.632 1 97.56 241 ALA B C 1
ATOM 4966 O O . ALA B 1 241 ? 12.508 -3.25 2.752 1 97.56 241 ALA B O 1
ATOM 4967 N N . ILE B 1 242 ? 14.109 -3.893 1.354 1 97.44 242 ILE B N 1
ATOM 4968 C CA . ILE B 1 242 ? 14.875 -4.602 2.377 1 97.44 242 ILE B CA 1
ATOM 4969 C C . ILE B 1 242 ? 16.266 -3.979 2.516 1 97.44 242 ILE B C 1
ATOM 4971 O O . ILE B 1 242 ? 17 -3.883 1.538 1 97.44 242 ILE B O 1
ATOM 4975 N N . CYS B 1 243 ? 16.562 -3.488 3.668 1 97.06 243 CYS B N 1
ATOM 4976 C CA . CYS B 1 243 ? 17.891 -2.996 3.986 1 97.06 243 CYS B CA 1
ATOM 4977 C C . CYS B 1 243 ? 18.703 -4.047 4.742 1 97.06 243 CYS B C 1
ATOM 4979 O O . CYS B 1 243 ? 18.25 -4.562 5.766 1 97.06 243 CYS B O 1
ATOM 4981 N N . PHE B 1 244 ? 19.875 -4.383 4.207 1 96.88 244 PHE B N 1
ATOM 4982 C CA . PHE B 1 244 ? 20.656 -5.418 4.859 1 96.88 244 PHE B CA 1
ATOM 4983 C C . PHE B 1 244 ? 22.141 -5.16 4.68 1 96.88 244 PHE B C 1
ATOM 4985 O O . PHE B 1 244 ? 22.547 -4.414 3.783 1 96.88 244 PHE B O 1
ATOM 4992 N N . LYS B 1 245 ? 22.891 -5.75 5.523 1 95.44 245 LYS B N 1
ATOM 4993 C CA . LYS B 1 245 ? 24.344 -5.773 5.414 1 95.44 245 LYS B CA 1
ATOM 4994 C C . LYS B 1 245 ? 24.844 -7.113 4.875 1 95.44 245 LYS B C 1
ATOM 4996 O O . LYS B 1 245 ? 24.516 -8.164 5.426 1 95.44 245 LYS B O 1
ATOM 5001 N N . PRO B 1 246 ? 25.547 -7.051 3.758 1 95.06 246 PRO B N 1
ATOM 5002 C CA . PRO B 1 246 ? 26.062 -8.328 3.256 1 95.06 246 PRO B CA 1
ATOM 5003 C C . PRO B 1 246 ? 26.984 -9.016 4.25 1 95.06 246 PRO B C 1
ATOM 5005 O O . PRO B 1 246 ? 27.766 -8.352 4.941 1 95.06 246 PRO B O 1
ATOM 5008 N N . PRO B 1 247 ? 26.844 -10.266 4.336 1 95.5 247 PRO B N 1
ATOM 5009 C CA . PRO B 1 247 ? 27.781 -11.008 5.195 1 95.5 247 PRO B CA 1
ATOM 5010 C C . PRO B 1 247 ? 29.203 -11.047 4.637 1 95.5 247 PRO B C 1
ATOM 5012 O O . PRO B 1 247 ? 29.391 -10.836 3.438 1 95.5 247 PRO B O 1
ATOM 5015 N N . PRO B 1 248 ? 30.172 -11.227 5.559 1 96.19 248 PRO B N 1
ATOM 5016 C CA . PRO B 1 248 ? 31.531 -11.422 5.047 1 96.19 248 PRO B CA 1
ATOM 5017 C C . PRO B 1 248 ? 31.656 -12.672 4.18 1 96.19 248 PRO B C 1
ATOM 5019 O O . PRO B 1 248 ? 30.984 -13.672 4.43 1 96.19 248 PRO B O 1
ATOM 5022 N N . TYR B 1 249 ? 32.469 -12.539 3.162 1 95.94 249 TYR B N 1
ATOM 5023 C CA . TYR B 1 249 ? 32.75 -13.688 2.303 1 95.94 249 TYR B CA 1
ATOM 5024 C C . TYR B 1 249 ? 33.594 -14.727 3.045 1 95.94 249 TYR B C 1
ATOM 5026 O O . TYR B 1 249 ? 34.188 -14.43 4.078 1 95.94 249 TYR B O 1
ATOM 5034 N N . LYS B 1 250 ? 33.625 -15.875 2.482 1 94.62 250 LYS B N 1
ATOM 5035 C CA . LYS B 1 250 ? 34.312 -16.984 3.137 1 94.62 250 LYS B CA 1
ATOM 5036 C C . LYS B 1 250 ? 35.781 -16.703 3.295 1 94.62 250 LYS B C 1
ATOM 5038 O O . LYS B 1 250 ? 36.406 -17.125 4.27 1 94.62 250 LYS B O 1
ATOM 5043 N N . ASN B 1 251 ? 36.406 -16.062 2.314 1 93.94 251 ASN B N 1
ATOM 5044 C CA . ASN B 1 251 ? 37.812 -15.688 2.326 1 93.94 251 ASN B CA 1
ATOM 5045 C C . ASN B 1 251 ? 37.969 -14.172 2.283 1 93.94 251 ASN B C 1
ATOM 5047 O O . ASN B 1 251 ? 37.688 -13.539 1.27 1 93.94 251 ASN B O 1
ATOM 5051 N N . LEU B 1 252 ? 38.562 -13.602 3.312 1 93.31 252 LEU B N 1
ATOM 5052 C CA . LEU B 1 252 ? 38.688 -12.148 3.398 1 93.31 252 LEU B CA 1
ATOM 5053 C C . LEU B 1 252 ? 39.938 -11.68 2.633 1 93.31 252 LEU B C 1
ATOM 5055 O O . LEU B 1 252 ? 40.094 -10.484 2.377 1 93.31 252 LEU B O 1
ATOM 5059 N N . ASN B 1 253 ? 40.781 -12.586 2.273 1 91.69 253 ASN B N 1
ATOM 5060 C CA . ASN B 1 253 ? 42.031 -12.234 1.623 1 91.69 253 ASN B CA 1
ATOM 5061 C C . ASN B 1 253 ? 41.969 -12.477 0.118 1 91.69 253 ASN B C 1
ATOM 5063 O O . ASN B 1 253 ? 42.906 -13.055 -0.46 1 91.69 253 ASN B O 1
ATOM 5067 N N . ILE B 1 254 ? 40.969 -12.023 -0.425 1 92.31 254 ILE B N 1
ATOM 5068 C CA . ILE B 1 254 ? 40.875 -12.203 -1.868 1 92.31 254 ILE B CA 1
ATOM 5069 C C . ILE B 1 254 ? 41.656 -11.109 -2.586 1 92.31 254 ILE B C 1
ATOM 5071 O O . ILE B 1 254 ? 41.75 -9.984 -2.094 1 92.31 254 ILE B O 1
ATOM 5075 N N . VAL B 1 255 ? 42.156 -11.406 -3.752 1 90.44 255 VAL B N 1
ATOM 5076 C CA . VAL B 1 255 ? 42.969 -10.461 -4.52 1 90.44 255 VAL B CA 1
ATOM 5077 C C . VAL B 1 255 ? 42.156 -9.961 -5.723 1 90.44 255 VAL B C 1
ATOM 5079 O O . VAL B 1 255 ? 42.406 -8.867 -6.234 1 90.44 255 VAL B O 1
ATOM 5082 N N . GLU B 1 256 ? 41.25 -10.797 -6.141 1 92.25 256 GLU B N 1
ATOM 5083 C CA . GLU B 1 256 ? 40.375 -10.445 -7.258 1 92.25 256 GLU B CA 1
ATOM 5084 C C . GLU B 1 256 ? 38.906 -10.469 -6.844 1 92.25 256 GLU B C 1
ATOM 5086 O O . GLU B 1 256 ? 38.531 -11.227 -5.945 1 92.25 256 GLU B O 1
ATOM 5091 N N . PRO B 1 257 ? 38.188 -9.609 -7.52 1 94.5 257 PRO B N 1
ATOM 5092 C CA . PRO B 1 257 ? 36.75 -9.648 -7.219 1 94.5 257 PRO B CA 1
ATOM 5093 C C . PRO B 1 257 ? 36.156 -11.031 -7.43 1 94.5 257 PRO B C 1
ATOM 5095 O O . PRO B 1 257 ? 36.531 -11.75 -8.359 1 94.5 257 PRO B O 1
ATOM 5098 N N . VAL B 1 258 ? 35.281 -11.375 -6.562 1 95.25 258 VAL B N 1
ATOM 5099 C CA . VAL B 1 258 ? 34.594 -12.672 -6.637 1 95.25 258 VAL B CA 1
ATOM 5100 C C . VAL B 1 258 ? 33.156 -12.492 -7.039 1 95.25 258 VAL B C 1
ATOM 5102 O O . VAL B 1 258 ? 32.375 -11.875 -6.305 1 95.25 258 VAL B O 1
ATOM 5105 N N . PRO B 1 259 ? 32.781 -13.023 -8.148 1 96.06 259 PRO B N 1
ATOM 5106 C CA . PRO B 1 259 ? 31.391 -12.938 -8.562 1 96.06 259 PRO B CA 1
ATOM 5107 C C . PRO B 1 259 ? 30.484 -13.859 -7.758 1 96.06 259 PRO B C 1
ATOM 5109 O O . PRO B 1 259 ? 30.797 -15.039 -7.578 1 96.06 259 PRO B O 1
ATOM 5112 N N . VAL B 1 260 ? 29.484 -13.289 -7.254 1 97.19 260 VAL B N 1
ATOM 5113 C CA . VAL B 1 260 ? 28.438 -14.047 -6.559 1 97.19 260 VAL B CA 1
ATOM 5114 C C . VAL B 1 260 ? 27.062 -13.625 -7.059 1 97.19 260 VAL B C 1
ATOM 5116 O O . VAL B 1 260 ? 26.953 -12.812 -7.984 1 97.19 260 VAL B O 1
ATOM 5119 N N . PHE B 1 261 ? 26 -14.273 -6.484 1 97.69 261 PHE B N 1
ATOM 5120 C CA . PHE B 1 261 ? 24.625 -13.953 -6.852 1 97.69 261 PHE B CA 1
ATOM 5121 C C . PHE B 1 261 ? 23.781 -13.672 -5.609 1 97.69 261 PHE B C 1
ATOM 5123 O O . PHE B 1 261 ? 24.094 -14.172 -4.523 1 97.69 261 PHE B O 1
ATOM 5130 N N . ILE B 1 262 ? 22.797 -12.797 -5.805 1 97.88 262 ILE B N 1
ATOM 5131 C CA . ILE B 1 262 ? 21.812 -12.531 -4.762 1 97.88 262 ILE B CA 1
ATOM 5132 C C . ILE B 1 262 ? 20.438 -12.969 -5.227 1 97.88 262 ILE B C 1
ATOM 5134 O O . ILE B 1 262 ? 20.062 -12.742 -6.383 1 97.88 262 ILE B O 1
ATOM 5138 N N . GLN B 1 263 ? 19.688 -13.594 -4.355 1 97.75 263 GLN B N 1
ATOM 5139 C CA . GLN B 1 263 ? 18.312 -13.984 -4.645 1 97.75 263 GLN B CA 1
ATOM 5140 C C . GLN B 1 263 ? 17.438 -13.922 -3.391 1 97.75 263 GLN B C 1
ATOM 5142 O O . GLN B 1 263 ? 17.953 -13.953 -2.271 1 97.75 263 GLN B O 1
ATOM 5147 N N . LEU B 1 264 ? 16.219 -13.68 -3.598 1 97.75 264 LEU B N 1
ATOM 5148 C CA . LEU B 1 264 ? 15.25 -13.75 -2.508 1 97.75 264 LEU B CA 1
ATOM 5149 C C . LEU B 1 264 ? 14.609 -15.133 -2.439 1 97.75 264 LEU B C 1
ATOM 5151 O O . LEU B 1 264 ? 14.32 -15.734 -3.473 1 97.75 264 LEU B O 1
ATOM 5155 N N . VAL B 1 265 ? 14.43 -15.586 -1.217 1 96.81 265 VAL B N 1
ATOM 5156 C CA . VAL B 1 265 ? 13.836 -16.891 -0.986 1 96.81 265 VAL B CA 1
ATOM 5157 C C . VAL B 1 265 ? 12.664 -16.766 -0.013 1 96.81 265 VAL B C 1
ATOM 5159 O O . VAL B 1 265 ? 12.781 -16.109 1.02 1 96.81 265 VAL B O 1
ATOM 5162 N N . ARG B 1 266 ? 11.602 -17.281 -0.352 1 93.56 266 ARG B N 1
ATOM 5163 C CA . ARG B 1 266 ? 10.477 -17.422 0.563 1 93.56 266 ARG B CA 1
ATOM 5164 C C . ARG B 1 266 ? 10.461 -18.812 1.188 1 93.56 266 ARG B C 1
ATOM 5166 O O . ARG B 1 266 ? 10.094 -19.797 0.531 1 93.56 266 ARG B O 1
ATOM 5173 N N . PRO B 1 267 ? 10.797 -18.891 2.414 1 92.5 267 PRO B N 1
ATOM 5174 C CA . PRO B 1 267 ? 11 -20.188 3.064 1 92.5 267 PRO B CA 1
ATOM 5175 C C . PRO B 1 267 ? 9.719 -21 3.16 1 92.5 267 PRO B C 1
ATOM 5177 O O . PRO B 1 267 ? 9.773 -22.234 3.143 1 92.5 267 PRO B O 1
ATOM 5180 N N . SER B 1 268 ? 8.562 -20.422 3.301 1 84.69 268 SER B N 1
ATOM 5181 C CA . SER B 1 268 ? 7.309 -21.141 3.514 1 84.69 268 SER B CA 1
ATOM 5182 C C . SER B 1 268 ? 7.004 -22.078 2.352 1 84.69 268 SER B C 1
ATOM 5184 O O . SER B 1 268 ? 6.52 -23.203 2.561 1 84.69 268 SER B O 1
ATOM 5186 N N . ASP B 1 269 ? 7.312 -21.75 1.136 1 81.38 269 ASP B N 1
ATOM 5187 C CA . ASP B 1 269 ? 7.012 -22.578 -0.027 1 81.38 269 ASP B CA 1
ATOM 5188 C C . ASP B 1 269 ? 8.25 -22.781 -0.894 1 81.38 269 ASP B C 1
ATOM 5190 O O . ASP B 1 269 ? 8.164 -23.328 -1.995 1 81.38 269 ASP B O 1
ATOM 5194 N N . GLU B 1 270 ? 9.328 -22.219 -0.516 1 87.88 270 GLU B N 1
ATOM 5195 C CA . GLU B 1 270 ? 10.641 -22.422 -1.129 1 87.88 270 GLU B CA 1
ATOM 5196 C C . GLU B 1 270 ? 10.703 -21.812 -2.521 1 87.88 270 GLU B C 1
ATOM 5198 O O . GLU B 1 270 ? 11.398 -22.312 -3.402 1 87.88 270 GLU B O 1
ATOM 5203 N N . VAL B 1 271 ? 9.859 -20.875 -2.703 1 88.44 271 VAL B N 1
ATOM 5204 C CA . VAL B 1 271 ? 9.906 -20.141 -3.963 1 88.44 271 VAL B CA 1
ATOM 5205 C C . VAL B 1 271 ? 11.078 -19.156 -3.947 1 88.44 271 VAL B C 1
ATOM 5207 O O . VAL B 1 271 ? 11.336 -18.5 -2.936 1 88.44 271 VAL B O 1
ATOM 5210 N N . VAL B 1 272 ? 11.812 -19.062 -5.098 1 94.62 272 VAL B N 1
ATOM 5211 C CA . VAL B 1 272 ? 13 -18.219 -5.164 1 94.62 272 VAL B CA 1
ATOM 5212 C C . VAL B 1 272 ? 12.859 -17.219 -6.305 1 94.62 272 VAL B C 1
ATOM 5214 O O . VAL B 1 272 ? 12.172 -17.484 -7.297 1 94.62 272 VAL B O 1
ATOM 5217 N N . SER B 1 273 ? 13.477 -16.109 -6.109 1 95.62 273 SER B N 1
ATOM 5218 C CA . SER B 1 273 ? 13.5 -15.086 -7.156 1 95.62 273 SER B CA 1
ATOM 5219 C C . SER B 1 273 ? 14.602 -15.375 -8.172 1 95.62 273 SER B C 1
ATOM 5221 O O . SER B 1 273 ? 15.406 -16.297 -7.988 1 95.62 273 SER B O 1
ATOM 5223 N N . LYS B 1 274 ? 14.547 -14.586 -9.227 1 94.06 274 LYS B N 1
ATOM 5224 C CA . LYS B 1 274 ? 15.664 -14.617 -10.164 1 94.06 274 LYS B CA 1
ATOM 5225 C C . LYS B 1 274 ? 16.969 -14.211 -9.469 1 94.06 274 LYS B C 1
ATOM 5227 O O . LYS B 1 274 ? 16.953 -13.438 -8.516 1 94.06 274 LYS B O 1
ATOM 5232 N N . SER B 1 275 ? 18.109 -14.766 -10 1 95.69 275 SER B N 1
ATOM 5233 C CA . SER B 1 275 ? 19.422 -14.445 -9.445 1 95.69 275 SER B CA 1
ATOM 5234 C C . SER B 1 275 ? 19.953 -13.133 -10.008 1 95.69 275 SER B C 1
ATOM 5236 O O . SER B 1 275 ? 19.891 -12.898 -11.219 1 95.69 275 SER B O 1
ATOM 5238 N N . VAL B 1 276 ? 20.375 -12.328 -9.148 1 97.06 276 VAL B N 1
ATOM 5239 C CA . VAL B 1 276 ? 20.969 -11.062 -9.555 1 97.06 276 VAL B CA 1
ATOM 5240 C C . VAL B 1 276 ? 22.484 -11.094 -9.297 1 97.06 276 VAL B C 1
ATOM 5242 O O . VAL B 1 276 ? 22.922 -11.555 -8.25 1 97.06 276 VAL B O 1
ATOM 5245 N N . GLN B 1 277 ? 23.172 -10.562 -10.188 1 96.12 277 GLN B N 1
ATOM 5246 C CA . GLN B 1 277 ? 24.625 -10.578 -10.086 1 96.12 277 GLN B CA 1
ATOM 5247 C C . GLN B 1 277 ? 25.109 -9.617 -9.008 1 96.12 277 GLN B C 1
ATOM 5249 O O . GLN B 1 277 ? 24.578 -8.516 -8.867 1 96.12 277 GLN B O 1
ATOM 5254 N N . PHE B 1 278 ? 26.172 -10.062 -8.297 1 96.38 278 PHE B N 1
ATOM 5255 C CA . PHE B 1 278 ? 26.828 -9.312 -7.223 1 96.38 278 PHE B CA 1
ATOM 5256 C C . PHE B 1 278 ? 28.297 -9.695 -7.117 1 96.38 278 PHE B C 1
ATOM 5258 O O . PHE B 1 278 ? 28.719 -10.727 -7.645 1 96.38 278 PHE B O 1
ATOM 5265 N N . GLU B 1 279 ? 29.078 -8.734 -6.465 1 96.06 279 GLU B N 1
ATOM 5266 C CA . GLU B 1 279 ? 30.5 -9.016 -6.379 1 96.06 279 GLU B CA 1
ATOM 5267 C C . GLU B 1 279 ? 31.062 -8.625 -5.012 1 96.06 279 GLU B C 1
ATOM 5269 O O . GLU B 1 279 ? 30.688 -7.594 -4.453 1 96.06 279 GLU B O 1
ATOM 5274 N N . TYR B 1 280 ? 31.875 -9.508 -4.531 1 95.94 280 TYR B N 1
ATOM 5275 C CA . TYR B 1 280 ? 32.719 -9.133 -3.396 1 95.94 280 TYR B CA 1
ATOM 5276 C C . TYR B 1 280 ? 34.062 -8.594 -3.865 1 95.94 280 TYR B C 1
ATOM 5278 O O . TYR B 1 280 ? 34.719 -9.195 -4.711 1 95.94 280 TYR B O 1
ATOM 5286 N N . LEU B 1 281 ? 34.406 -7.504 -3.285 1 94.62 281 LEU B N 1
ATOM 5287 C CA . LEU B 1 281 ? 35.656 -6.855 -3.656 1 94.62 281 LEU B CA 1
ATOM 5288 C C . LEU B 1 281 ? 36.719 -7.062 -2.578 1 94.62 281 LEU B C 1
ATOM 5290 O O . LEU B 1 281 ? 36.406 -7.141 -1.391 1 94.62 281 LEU B O 1
ATOM 5294 N N . PRO B 1 282 ? 38.031 -7.121 -3.055 1 92.94 282 PRO B N 1
ATOM 5295 C CA . PRO B 1 282 ? 39.094 -7.219 -2.062 1 92.94 282 PRO B CA 1
ATOM 5296 C C . PRO B 1 282 ? 39.125 -6.023 -1.113 1 92.94 282 PRO B C 1
ATOM 5298 O O . PRO B 1 282 ? 38.656 -4.941 -1.461 1 92.94 282 PRO B O 1
ATOM 5301 N N . LEU B 1 283 ? 39.688 -6.156 0.094 1 86.25 283 LEU B N 1
ATOM 5302 C CA . LEU B 1 283 ? 39.75 -5.121 1.119 1 86.25 283 LEU B CA 1
ATOM 5303 C C . LEU B 1 283 ? 40.531 -3.9 0.619 1 86.25 283 LEU B C 1
ATOM 5305 O O . LEU B 1 283 ? 40.188 -2.766 0.969 1 86.25 283 LEU B O 1
ATOM 5309 N N . ASP B 1 284 ? 41.656 -4.164 -0.154 1 73.5 284 ASP B N 1
ATOM 5310 C CA . ASP B 1 284 ? 42.5 -3.076 -0.633 1 73.5 284 ASP B CA 1
ATOM 5311 C C . ASP B 1 284 ? 42.031 -2.576 -1.999 1 73.5 284 ASP B C 1
ATOM 5313 O O . ASP B 1 284 ? 42.812 -1.947 -2.73 1 73.5 284 ASP B O 1
ATOM 5317 N N . ALA B 1 285 ? 41.031 -3.143 -2.459 1 63.34 285 ALA B N 1
ATOM 5318 C CA . ALA B 1 285 ? 40.562 -2.75 -3.791 1 63.34 285 ALA B CA 1
ATOM 5319 C C . ALA B 1 285 ? 40.438 -1.233 -3.9 1 63.34 285 ALA B C 1
ATOM 5321 O O . ALA B 1 285 ? 39.844 -0.594 -3.033 1 63.34 285 ALA B O 1
ATOM 5322 N N . GLU B 1 286 ? 41.5 -0.662 -4.609 1 49.62 286 GLU B N 1
ATOM 5323 C CA . GLU B 1 286 ? 41.531 0.77 -4.895 1 49.62 286 GLU B CA 1
ATOM 5324 C C . GLU B 1 286 ? 40.219 1.233 -5.527 1 49.62 286 GLU B C 1
ATOM 5326 O O . GLU B 1 286 ? 39.594 0.488 -6.277 1 49.62 286 GLU B O 1
ATOM 5331 N N . PRO B 1 287 ? 39.625 2.213 -5.129 1 46.41 287 PRO B N 1
ATOM 5332 C CA . PRO B 1 287 ? 38.406 2.738 -5.754 1 46.41 287 PRO B CA 1
ATOM 5333 C C . PRO B 1 287 ? 38.438 2.633 -7.277 1 46.41 287 PRO B C 1
ATOM 5335 O O . PRO B 1 287 ? 37.375 2.475 -7.906 1 46.41 287 PRO B O 1
ATOM 5338 N N . GLY B 1 288 ? 39.531 2.947 -8 1 41.56 288 GLY B N 1
ATOM 5339 C CA . GLY B 1 288 ? 39.656 2.961 -9.445 1 41.56 288 GLY B CA 1
ATOM 5340 C C . GLY B 1 288 ? 39.469 1.596 -10.078 1 41.56 288 GLY B C 1
ATOM 5341 O O . GLY B 1 288 ? 39.438 1.47 -11.305 1 41.56 288 GLY B O 1
ATOM 5342 N N . PHE B 1 289 ? 39.719 0.633 -9.492 1 40 289 PHE B N 1
ATOM 5343 C CA . PHE B 1 289 ? 39.594 -0.705 -10.062 1 40 289 PHE B CA 1
ATOM 5344 C C . PHE B 1 289 ? 38.188 -0.968 -10.531 1 40 289 PHE B C 1
ATOM 5346 O O . PHE B 1 289 ? 37.938 -1.885 -11.32 1 40 289 PHE B O 1
ATOM 5353 N N . LEU B 1 290 ? 37.188 -0.375 -10.078 1 42.72 290 LEU B N 1
ATOM 5354 C CA . LEU B 1 290 ? 35.781 -0.522 -10.383 1 42.72 290 LEU B CA 1
ATOM 5355 C C . LEU B 1 290 ? 35.438 0.143 -11.719 1 42.72 290 LEU B C 1
ATOM 5357 O O . LEU B 1 290 ? 34.281 0.085 -12.172 1 42.72 290 LEU B O 1
ATOM 5361 N N . LYS B 1 291 ? 36.281 0.941 -12.32 1 36.22 291 LYS B N 1
ATOM 5362 C CA . LYS B 1 291 ? 35.969 1.648 -13.562 1 36.22 291 LYS B CA 1
ATOM 5363 C C . LYS B 1 291 ? 35.594 0.674 -14.672 1 36.22 291 LYS B C 1
ATOM 5365 O O . LYS B 1 291 ? 34.688 0.943 -15.461 1 36.22 291 LYS B O 1
ATOM 5370 N N . GLU B 1 292 ? 36.406 -0.234 -15.039 1 34.47 292 GLU B N 1
ATOM 5371 C CA . GLU B 1 292 ? 36.25 -1.009 -16.266 1 34.47 292 GLU B CA 1
ATOM 5372 C C . GLU B 1 292 ? 35.094 -1.993 -16.141 1 34.47 292 GLU B C 1
ATOM 5374 O O . GLU B 1 292 ? 34.344 -2.229 -17.125 1 34.47 292 GLU B O 1
ATOM 5379 N N . LYS B 1 293 ? 34.875 -2.695 -15.125 1 34.59 293 LYS B N 1
ATOM 5380 C CA . LYS B 1 293 ? 33.969 -3.855 -15.094 1 34.59 293 LYS B CA 1
ATOM 5381 C C . LYS B 1 293 ? 32.562 -3.445 -14.727 1 34.59 293 LYS B C 1
ATOM 5383 O O . LYS B 1 293 ? 31.656 -4.293 -14.648 1 34.59 293 LYS B O 1
ATOM 5388 N N . ARG B 1 294 ? 32.156 -2.334 -14.273 1 40.59 294 ARG B N 1
ATOM 5389 C CA . ARG B 1 294 ? 30.906 -1.814 -13.766 1 40.59 294 ARG B CA 1
ATOM 5390 C C . ARG B 1 294 ? 29.891 -1.642 -14.898 1 40.59 294 ARG B C 1
ATOM 5392 O O . ARG B 1 294 ? 28.719 -1.312 -14.648 1 40.59 294 ARG B O 1
ATOM 5399 N N . LYS B 1 295 ? 30.312 -1.593 -16.203 1 36.06 295 LYS B N 1
ATOM 5400 C CA . LYS B 1 295 ? 29.375 -1.447 -17.312 1 36.06 295 LYS B CA 1
ATOM 5401 C C . LYS B 1 295 ? 28.359 -2.592 -17.328 1 36.06 295 LYS B C 1
ATOM 5403 O O . LYS B 1 295 ? 27.25 -2.436 -17.844 1 36.06 295 LYS B O 1
ATOM 5408 N N . LYS B 1 296 ? 28.672 -3.654 -16.781 1 34.72 296 LYS B N 1
ATOM 5409 C CA . LYS B 1 296 ? 27.812 -4.816 -17 1 34.72 296 LYS B CA 1
ATOM 5410 C C . LYS B 1 296 ? 26.594 -4.785 -16.078 1 34.72 296 LYS B C 1
ATOM 5412 O O . LYS B 1 296 ? 25.562 -5.375 -16.391 1 34.72 296 LYS B O 1
ATOM 5417 N N . CYS B 1 297 ? 26.672 -4.211 -14.914 1 36.06 297 CYS B N 1
ATOM 5418 C CA . CYS B 1 297 ? 25.547 -4.27 -13.992 1 36.06 297 CYS B CA 1
ATOM 5419 C C . CYS B 1 297 ? 24.422 -3.326 -14.43 1 36.06 297 CYS B C 1
ATOM 5421 O O . CYS B 1 297 ? 23.25 -3.574 -14.148 1 36.06 297 CYS B O 1
ATOM 5423 N N . GLN B 1 298 ? 24.75 -2.193 -15.039 1 38 298 GLN B N 1
ATOM 5424 C CA . GLN B 1 298 ? 23.781 -1.176 -15.453 1 38 298 GLN B CA 1
ATOM 5425 C C . GLN B 1 298 ? 23.016 -1.614 -16.688 1 38 298 GLN B C 1
ATOM 5427 O O . GLN B 1 298 ? 22 -1.01 -17.047 1 38 298 GLN B O 1
ATOM 5432 N N . ASP B 1 299 ? 23.578 -2.445 -17.484 1 36.56 299 ASP B N 1
ATOM 5433 C CA . ASP B 1 299 ? 22.953 -2.805 -18.75 1 36.56 299 ASP B CA 1
ATOM 5434 C C . ASP B 1 299 ? 21.609 -3.471 -18.531 1 36.56 299 ASP B C 1
ATOM 5436 O O . ASP B 1 299 ? 20.891 -3.781 -19.484 1 36.56 299 ASP B O 1
ATOM 5440 N N . MET B 1 300 ? 21.484 -3.854 -17.297 1 33.81 300 MET B N 1
ATOM 5441 C CA . MET B 1 300 ? 20.172 -4.449 -17.094 1 33.81 300 MET B CA 1
ATOM 5442 C C . MET B 1 300 ? 19.109 -3.369 -16.906 1 33.81 300 MET B C 1
ATOM 5444 O O . MET B 1 300 ? 17.922 -3.674 -16.766 1 33.81 300 MET B O 1
ATOM 5448 N N . LEU B 1 301 ? 19.562 -2.15 -16.875 1 35.19 301 LEU B N 1
ATOM 5449 C CA . LEU B 1 301 ? 18.656 -1.037 -16.594 1 35.19 301 LEU B CA 1
ATOM 5450 C C . LEU B 1 301 ? 17.766 -0.748 -17.797 1 35.19 301 LEU B C 1
ATOM 5452 O O . LEU B 1 301 ? 16.578 -0.467 -17.656 1 35.19 301 LEU B O 1
ATOM 5456 N N . PRO B 1 302 ? 18.375 -0.625 -18.984 1 35.97 302 PRO B N 1
ATOM 5457 C CA . PRO B 1 302 ? 17.531 -0.251 -20.109 1 35.97 302 PRO B CA 1
ATOM 5458 C C . PRO B 1 302 ? 16.375 -1.227 -20.328 1 35.97 302 PRO B C 1
ATOM 5460 O O . PRO B 1 302 ? 15.289 -0.818 -20.75 1 35.97 302 PRO B O 1
ATOM 5463 N N . LEU B 1 303 ? 16.719 -2.445 -20.172 1 34.91 303 LEU B N 1
ATOM 5464 C CA . LEU B 1 303 ? 15.656 -3.398 -20.469 1 34.91 303 LEU B CA 1
ATOM 5465 C C . LEU B 1 303 ? 14.461 -3.191 -19.547 1 34.91 303 LEU B C 1
ATOM 5467 O O . LEU B 1 303 ? 13.312 -3.273 -19.984 1 34.91 303 LEU B O 1
ATOM 5471 N N . PHE B 1 304 ? 14.758 -2.785 -18.344 1 34.59 304 PHE B N 1
ATOM 5472 C CA . PHE B 1 304 ? 13.695 -2.781 -17.359 1 34.59 304 PHE B CA 1
ATOM 5473 C C . PHE B 1 304 ? 12.906 -1.476 -17.406 1 34.59 304 PHE B C 1
ATOM 5475 O O . PHE B 1 304 ? 11.711 -1.453 -17.109 1 34.59 304 PHE B O 1
ATOM 5482 N N . ALA B 1 305 ? 13.547 -0.363 -17.734 1 35.91 305 ALA B N 1
ATOM 5483 C CA . ALA B 1 305 ? 12.789 0.877 -17.875 1 35.91 305 ALA B CA 1
ATOM 5484 C C . ALA B 1 305 ? 11.656 0.71 -18.891 1 35.91 305 ALA B C 1
ATOM 5486 O O . ALA B 1 305 ? 10.562 1.258 -18.703 1 35.91 305 ALA B O 1
ATOM 5487 N N . GLN B 1 306 ? 11.977 0.104 -20 1 34.81 306 GLN B N 1
ATOM 5488 C CA . GLN B 1 306 ? 10.953 -0.135 -21.016 1 34.81 306 GLN B CA 1
ATOM 5489 C C . GLN B 1 306 ? 9.797 -0.964 -20.453 1 34.81 306 GLN B C 1
ATOM 5491 O O . GLN B 1 306 ? 8.656 -0.813 -20.875 1 34.81 306 GLN B O 1
ATOM 5496 N N . LEU B 1 307 ? 10.156 -1.744 -19.469 1 34.56 307 LEU B N 1
ATOM 5497 C CA . LEU B 1 307 ? 9.102 -2.609 -18.953 1 34.56 307 LEU B CA 1
ATOM 5498 C C . LEU B 1 307 ? 8.188 -1.844 -18 1 34.56 307 LEU B C 1
ATOM 5500 O O . LEU B 1 307 ? 7.004 -2.152 -17.875 1 34.56 307 LEU B O 1
ATOM 5504 N N . LEU B 1 308 ? 8.734 -0.846 -17.359 1 35.56 308 LEU B N 1
ATOM 5505 C CA . LEU B 1 308 ? 7.969 -0.158 -16.328 1 35.56 308 LEU B CA 1
ATOM 5506 C C . LEU B 1 308 ? 6.969 0.81 -16.938 1 35.56 308 LEU B C 1
ATOM 5508 O O . LEU B 1 308 ? 6.004 1.216 -16.297 1 35.56 308 LEU B O 1
ATOM 5512 N N . ASP B 1 309 ? 7.344 1.593 -18.031 1 33.72 309 ASP B N 1
ATOM 5513 C CA . ASP B 1 309 ? 6.418 2.619 -18.5 1 33.72 309 ASP B CA 1
ATOM 5514 C C . ASP B 1 309 ? 5.078 2.008 -18.891 1 33.72 309 ASP B C 1
ATOM 5516 O O . ASP B 1 309 ? 4.039 2.662 -18.797 1 33.72 309 ASP B O 1
ATOM 5520 N N . ASN B 1 310 ? 5.113 1.155 -20 1 29.42 310 ASN B N 1
ATOM 5521 C CA . ASN B 1 310 ? 3.869 0.567 -20.484 1 29.42 310 ASN B CA 1
ATOM 5522 C C . ASN B 1 310 ? 3.607 -0.795 -19.859 1 29.42 310 ASN B C 1
ATOM 5524 O O . ASN B 1 310 ? 4.129 -1.812 -20.312 1 29.42 310 ASN B O 1
ATOM 5528 N N . PRO B 1 311 ? 3.389 -0.743 -18.516 1 31.52 311 PRO B N 1
ATOM 5529 C CA . PRO B 1 311 ? 3.047 -2.07 -18 1 31.52 311 PRO B CA 1
ATOM 5530 C C . PRO B 1 311 ? 2.074 -2.822 -18.906 1 31.52 311 PRO B C 1
ATOM 5532 O O . PRO B 1 311 ? 0.908 -3.008 -18.547 1 31.52 311 PRO B O 1
ATOM 5535 N N . GLY B 1 312 ? 2.041 -2.344 -20.25 1 28.48 312 GLY B N 1
ATOM 5536 C CA . GLY B 1 312 ? 1.112 -3.182 -21 1 28.48 312 GLY B CA 1
ATOM 5537 C C . GLY B 1 312 ? 1.383 -4.664 -20.828 1 28.48 312 GLY B C 1
ATOM 5538 O O . GLY B 1 312 ? 2.395 -5.055 -20.25 1 28.48 312 GLY B O 1
ATOM 5539 N N . PRO B 1 313 ? 0.498 -5.531 -21.406 1 27.58 313 PRO B N 1
ATOM 5540 C CA . PRO B 1 313 ? 0.608 -6.992 -21.391 1 27.58 313 PRO B CA 1
ATOM 5541 C C . PRO B 1 313 ? 2.029 -7.484 -21.656 1 27.58 313 PRO B C 1
ATOM 5543 O O . PRO B 1 313 ? 2.869 -6.719 -22.141 1 27.58 313 PRO B O 1
ATOM 5546 N N . SER B 1 314 ? 2.33 -8.711 -21.375 1 27.08 314 SER B N 1
ATOM 5547 C CA . SER B 1 314 ? 3.426 -9.641 -21.625 1 27.08 314 SER B CA 1
ATOM 5548 C C . SER B 1 314 ? 4.051 -9.414 -23 1 27.08 314 SER B C 1
ATOM 5550 O O . SER B 1 314 ? 3.49 -9.82 -24.016 1 27.08 314 SER B O 1
ATOM 5552 N N . HIS B 1 315 ? 4.461 -8.234 -23.375 1 25.77 315 HIS B N 1
ATOM 5553 C CA . HIS B 1 315 ? 5.082 -8.297 -24.703 1 25.77 315 HIS B CA 1
ATOM 5554 C C . HIS B 1 315 ? 6.254 -9.273 -24.703 1 25.77 315 HIS B C 1
ATOM 5556 O O . HIS B 1 315 ? 7.184 -9.133 -23.906 1 25.77 315 HIS B O 1
ATOM 5562 N N . ALA B 1 316 ? 6.055 -10.539 -25.156 1 24.75 316 ALA B N 1
ATOM 5563 C CA . ALA B 1 316 ? 7 -11.562 -25.594 1 24.75 316 ALA B CA 1
ATOM 5564 C C . ALA B 1 316 ? 8.125 -10.945 -26.422 1 24.75 316 ALA B C 1
ATOM 5566 O O . ALA B 1 316 ? 7.871 -10.289 -27.438 1 24.75 316 ALA B O 1
ATOM 5567 N N . MET B 1 317 ? 9.156 -10.43 -25.859 1 27.41 317 MET B N 1
ATOM 5568 C CA . MET B 1 317 ? 10.375 -10.078 -26.594 1 27.41 317 MET B CA 1
ATOM 5569 C C . MET B 1 317 ? 10.672 -11.109 -27.672 1 27.41 317 MET B C 1
ATOM 5571 O O . MET B 1 317 ? 10.781 -12.297 -27.391 1 27.41 317 MET B O 1
ATOM 5575 N N . SER B 1 318 ? 10.125 -10.883 -28.859 1 23.42 318 SER B N 1
ATOM 5576 C CA . SER B 1 318 ? 10.578 -11.672 -30 1 23.42 318 SER B CA 1
ATOM 5577 C C . SER B 1 318 ? 12.094 -11.609 -30.141 1 23.42 318 SER B C 1
ATOM 5579 O O . SER B 1 318 ? 12.672 -10.523 -30.203 1 23.42 318 SER B O 1
ATOM 5581 N N . LEU B 1 319 ? 12.812 -12.562 -29.594 1 25.62 319 LEU B N 1
ATOM 5582 C CA . LEU B 1 319 ? 14.211 -12.945 -29.734 1 25.62 319 LEU B CA 1
ATOM 5583 C C . LEU B 1 319 ? 14.664 -12.844 -31.188 1 25.62 319 LEU B C 1
ATOM 5585 O O . LEU B 1 319 ? 15.75 -13.305 -31.531 1 25.62 319 LEU B O 1
ATOM 5589 N N . GLU B 1 320 ? 13.805 -12.383 -32.156 1 26.16 320 GLU B N 1
ATOM 5590 C CA . GLU B 1 320 ? 14.281 -12.664 -33.5 1 26.16 320 GLU B CA 1
ATOM 5591 C C . GLU B 1 320 ? 15.562 -11.898 -33.812 1 26.16 320 GLU B C 1
ATOM 5593 O O . GLU B 1 320 ? 16.406 -12.375 -34.562 1 26.16 320 GLU B O 1
ATOM 5598 N N . ASN B 1 321 ? 15.523 -10.578 -33.594 1 26.5 321 ASN B N 1
ATOM 5599 C CA . ASN B 1 321 ? 16.547 -9.875 -34.375 1 26.5 321 ASN B CA 1
ATOM 5600 C C . ASN B 1 321 ? 17.922 -9.969 -33.719 1 26.5 321 ASN B C 1
ATOM 5602 O O . ASN B 1 321 ? 18.453 -8.961 -33.25 1 26.5 321 ASN B O 1
ATOM 5606 N N . LEU B 1 322 ? 18.125 -11.086 -32.938 1 24.73 322 LEU B N 1
ATOM 5607 C CA . LEU B 1 322 ? 19.516 -11.242 -32.531 1 24.73 322 LEU B CA 1
ATOM 5608 C C . LEU B 1 322 ? 20.438 -11.305 -33.75 1 24.73 322 LEU B C 1
ATOM 5610 O O . LEU B 1 322 ? 20.141 -11.992 -34.719 1 24.73 322 LEU B O 1
ATOM 5614 N N . PRO B 1 323 ? 21.172 -10.328 -34.094 1 26.66 323 PRO B N 1
ATOM 5615 C CA . PRO B 1 323 ? 22.078 -10.43 -35.25 1 26.66 323 PRO B CA 1
ATOM 5616 C C . PRO B 1 323 ? 22.75 -11.805 -35.344 1 26.66 323 PRO B C 1
ATOM 5618 O O . PRO B 1 323 ? 22.875 -12.508 -34.344 1 26.66 323 PRO B O 1
ATOM 5621 N N . ASN B 1 324 ? 22.641 -12.484 -36.531 1 24.69 324 ASN B N 1
ATOM 5622 C CA . ASN B 1 324 ? 23.188 -13.766 -36.969 1 24.69 324 ASN B CA 1
ATOM 5623 C C . ASN B 1 324 ? 24.672 -13.891 -36.688 1 24.69 324 ASN B C 1
ATOM 5625 O O . ASN B 1 324 ? 25.5 -13.242 -37.344 1 24.69 324 ASN B O 1
ATOM 5629 N N . PHE B 1 325 ? 25.094 -13.789 -35.469 1 24.23 325 PHE B N 1
ATOM 5630 C CA . PHE B 1 325 ? 26.531 -14.062 -35.375 1 24.23 325 PHE B CA 1
ATOM 5631 C C . PHE B 1 325 ? 26.875 -15.375 -36.062 1 24.23 325 PHE B C 1
ATOM 5633 O O . PHE B 1 325 ? 26.109 -16.344 -36 1 24.23 325 PHE B O 1
ATOM 5640 N N . PRO B 1 326 ? 27.688 -15.391 -37.125 1 24.16 326 PRO B N 1
ATOM 5641 C CA . PRO B 1 326 ? 28.047 -16.594 -37.906 1 24.16 326 PRO B CA 1
ATOM 5642 C C . PRO B 1 326 ? 28.344 -17.797 -37 1 24.16 326 PRO B C 1
ATOM 5644 O O . PRO B 1 326 ? 28.719 -17.609 -35.844 1 24.16 326 PRO B O 1
ATOM 5647 N N . SER B 1 327 ? 27.672 -18.953 -37.219 1 24.25 327 SER B N 1
ATOM 5648 C CA . SER B 1 327 ? 27.703 -20.297 -36.656 1 24.25 327 SER B CA 1
ATOM 5649 C C . SER B 1 327 ? 29.141 -20.812 -36.531 1 24.25 327 SER B C 1
ATOM 5651 O O . SER B 1 327 ? 29.609 -21.562 -37.375 1 24.25 327 SER B O 1
ATOM 5653 N N . GLY B 1 328 ? 30.188 -19.938 -36.5 1 23.97 328 GLY B N 1
ATOM 5654 C CA . GLY B 1 328 ? 31.438 -20.672 -36.531 1 23.97 328 GLY B CA 1
ATOM 5655 C C . GLY B 1 328 ? 31.453 -21.875 -35.625 1 23.97 328 GLY B C 1
ATOM 5656 O O . GLY B 1 328 ? 30.672 -21.953 -34.656 1 23.97 328 GLY B O 1
ATOM 5657 N N . ASP B 1 329 ? 32 -23.031 -36.031 1 23.98 329 ASP B N 1
ATOM 5658 C CA . ASP B 1 329 ? 32.25 -24.406 -35.562 1 23.98 329 ASP B CA 1
ATOM 5659 C C . ASP B 1 329 ? 32.75 -24.438 -34.125 1 23.98 329 ASP B C 1
ATOM 5661 O O . ASP B 1 329 ? 33.938 -24.109 -33.906 1 23.98 329 ASP B O 1
ATOM 5665 N N . ILE B 1 330 ? 32.125 -23.734 -33.25 1 22.62 330 ILE B N 1
ATOM 5666 C CA . ILE B 1 330 ? 32.812 -23.859 -31.969 1 22.62 330 ILE B CA 1
ATOM 5667 C C . ILE B 1 330 ? 32.875 -25.328 -31.562 1 22.62 330 ILE B C 1
ATOM 5669 O O . ILE B 1 330 ? 31.812 -25.938 -31.312 1 22.62 330 ILE B O 1
ATOM 5673 N N . ASN B 1 331 ? 33.75 -26.109 -32.125 1 21.27 331 ASN B N 1
ATOM 5674 C CA . ASN B 1 331 ? 34.156 -27.469 -31.781 1 21.27 331 ASN B CA 1
ATOM 5675 C C . ASN B 1 331 ? 34.344 -27.641 -30.281 1 21.27 331 ASN B C 1
ATOM 5677 O O . ASN B 1 331 ? 35.281 -27.094 -29.703 1 21.27 331 ASN B O 1
ATOM 5681 N N . ILE B 1 332 ? 33.25 -27.484 -29.625 1 21.14 332 ILE B N 1
ATOM 5682 C CA . ILE B 1 332 ? 33.312 -27.781 -28.188 1 21.14 332 ILE B CA 1
ATOM 5683 C C . ILE B 1 332 ? 33.844 -29.203 -27.984 1 21.14 332 ILE B C 1
ATOM 5685 O O . ILE B 1 332 ? 33.156 -30.172 -28.312 1 21.14 332 ILE B O 1
ATOM 5689 N N . GLU B 1 333 ? 35.094 -29.484 -28.219 1 21.67 333 GLU B N 1
ATOM 5690 C CA . GLU B 1 333 ? 35.812 -30.719 -27.891 1 21.67 333 GLU B CA 1
ATOM 5691 C C . GLU B 1 333 ? 35.406 -31.234 -26.516 1 21.67 333 GLU B C 1
ATOM 5693 O O . GLU B 1 333 ? 34.969 -30.453 -25.656 1 21.67 333 GLU B O 1
ATOM 5698 N N . SER B 1 334 ? 35.156 -32.625 -26.297 1 21.25 334 SER B N 1
ATOM 5699 C CA . SER B 1 334 ? 34.719 -33.594 -25.312 1 21.25 334 SER B CA 1
ATOM 5700 C C . SER B 1 334 ? 35.5 -33.438 -24 1 21.25 334 SER B C 1
ATOM 5702 O O . SER B 1 334 ? 36.656 -33.812 -23.922 1 21.25 334 SER B O 1
ATOM 5704 N N . ALA B 1 335 ? 35.625 -32.344 -23.391 1 18.8 335 ALA B N 1
ATOM 5705 C CA . ALA B 1 335 ? 36.594 -32.219 -22.281 1 18.8 335 ALA B CA 1
ATOM 5706 C C . ALA B 1 335 ? 36.344 -33.312 -21.234 1 18.8 335 ALA B C 1
ATOM 5708 O O . ALA B 1 335 ? 35.312 -33.312 -20.562 1 18.8 335 ALA B O 1
ATOM 5709 N N . SER B 1 336 ? 36.812 -34.594 -21.266 1 20.52 336 SER B N 1
ATOM 5710 C CA . SER B 1 336 ? 36.969 -35.812 -20.469 1 20.52 336 SER B CA 1
ATOM 5711 C C . SER B 1 336 ? 37.375 -35.5 -19.031 1 20.52 336 SER B C 1
ATOM 5713 O O . SER B 1 336 ? 36.875 -36.125 -18.094 1 20.52 336 SER B O 1
ATOM 5715 N N . GLY B 1 337 ? 38.562 -34.812 -18.797 1 19.23 337 GLY B N 1
ATOM 5716 C CA . GLY B 1 337 ? 39.469 -35.219 -17.75 1 19.23 337 GLY B CA 1
ATOM 5717 C C . GLY B 1 337 ? 39.031 -34.812 -16.359 1 19.23 337 GLY B C 1
ATOM 5718 O O . GLY B 1 337 ? 39.562 -35.281 -15.359 1 19.23 337 GLY B O 1
ATOM 5719 N N . VAL B 1 338 ? 38.469 -33.562 -16.156 1 19.47 338 VAL B N 1
ATOM 5720 C CA . VAL B 1 338 ? 38.812 -33 -14.859 1 19.47 338 VAL B CA 1
ATOM 5721 C C . VAL B 1 338 ? 38 -33.688 -13.758 1 19.47 338 VAL B C 1
ATOM 5723 O O . VAL B 1 338 ? 36.875 -33.312 -13.477 1 19.47 338 VAL B O 1
ATOM 5726 N N . SER B 1 339 ? 37.562 -35 -13.867 1 18.62 339 SER B N 1
ATOM 5727 C CA . SER B 1 339 ? 36.812 -35.719 -12.828 1 18.62 339 SER B CA 1
ATOM 5728 C C . SER B 1 339 ? 37.438 -35.469 -11.453 1 18.62 339 SER B C 1
ATOM 5730 O O . SER B 1 339 ? 36.719 -35.344 -10.461 1 18.62 339 SER B O 1
ATOM 5732 N N . LYS B 1 340 ? 38.719 -35.969 -11.266 1 19.91 340 LYS B N 1
ATOM 5733 C CA . LYS B 1 340 ? 39.281 -36.75 -10.172 1 19.91 340 LYS B CA 1
ATOM 5734 C C . LYS B 1 340 ? 39.5 -35.875 -8.938 1 19.91 340 LYS B C 1
ATOM 5736 O O . LYS B 1 340 ? 39.281 -36.312 -7.809 1 19.91 340 LYS B O 1
ATOM 5741 N N . LEU B 1 341 ? 40.469 -34.906 -8.961 1 17.48 341 LEU B N 1
ATOM 5742 C CA . LEU B 1 341 ? 41.469 -34.844 -7.883 1 17.48 341 LEU B CA 1
ATOM 5743 C C . LEU B 1 341 ? 40.844 -34.25 -6.613 1 17.48 341 LEU B C 1
ATOM 5745 O O . LEU B 1 341 ? 41.219 -34.656 -5.504 1 17.48 341 LEU B O 1
ATOM 5749 N N . LEU B 1 342 ? 40.312 -33.031 -6.637 1 17.86 342 LEU B N 1
ATOM 5750 C CA . LEU B 1 342 ? 40.688 -32.312 -5.438 1 17.86 342 LEU B CA 1
ATOM 5751 C C . LEU B 1 342 ? 39.969 -32.844 -4.211 1 17.86 342 LEU B C 1
ATOM 5753 O O . LEU B 1 342 ? 38.75 -32.656 -4.074 1 17.86 342 LEU B O 1
ATOM 5757 N N . ASN B 1 343 ? 40.312 -34.062 -3.654 1 18.88 343 ASN B N 1
ATOM 5758 C CA . ASN B 1 343 ? 40.031 -34.812 -2.426 1 18.88 343 ASN B CA 1
ATOM 5759 C C . ASN B 1 343 ? 40.375 -33.969 -1.188 1 18.88 343 ASN B C 1
ATOM 5761 O O . ASN B 1 343 ? 41.344 -34.25 -0.481 1 18.88 343 ASN B O 1
ATOM 5765 N N . ILE B 1 344 ? 40.656 -32.656 -1.233 1 18.28 344 ILE B N 1
ATOM 5766 C CA . ILE B 1 344 ? 41.344 -32.25 -0.023 1 18.28 344 ILE B CA 1
ATOM 5767 C C . ILE B 1 344 ? 40.531 -32.688 1.207 1 18.28 344 ILE B C 1
ATOM 5769 O O . ILE B 1 344 ? 39.344 -32.438 1.28 1 18.28 344 ILE B O 1
ATOM 5773 N N . ASP B 1 345 ? 41.156 -33.5 2.123 1 19.11 345 ASP B N 1
ATOM 5774 C CA . ASP B 1 345 ? 41.031 -34.156 3.436 1 19.11 345 ASP B CA 1
ATOM 5775 C C . ASP B 1 345 ? 40.812 -33.094 4.523 1 19.11 345 ASP B C 1
ATOM 5777 O O . ASP B 1 345 ? 41.75 -32.562 5.109 1 19.11 345 ASP B O 1
ATOM 5781 N N . CYS B 1 346 ? 40.25 -31.953 4.289 1 18.88 346 CYS B N 1
ATOM 5782 C CA . CYS B 1 346 ? 40.219 -31 5.387 1 18.88 346 CYS B CA 1
ATOM 5783 C C . CYS B 1 346 ? 39.812 -31.672 6.688 1 18.88 346 CYS B C 1
ATOM 5785 O O . CYS B 1 346 ? 38.75 -32.312 6.75 1 18.88 346 CYS B O 1
ATOM 5787 N N . HIS B 1 347 ? 40.781 -32 7.617 1 18.84 347 HIS B N 1
ATOM 5788 C CA . HIS B 1 347 ? 40.906 -32.531 8.969 1 18.84 347 HIS B CA 1
ATOM 5789 C C . HIS B 1 347 ? 39.812 -31.984 9.891 1 18.84 347 HIS B C 1
ATOM 5791 O O . HIS B 1 347 ? 39.312 -30.891 9.664 1 18.84 347 HIS B O 1
ATOM 5797 N N . GLN B 1 348 ? 39.375 -32.844 10.828 1 19.5 348 GLN B N 1
ATOM 5798 C CA . GLN B 1 348 ? 38.344 -33.031 11.859 1 19.5 348 GLN B CA 1
ATOM 5799 C C . GLN B 1 348 ? 38.5 -31.984 12.969 1 19.5 348 GLN B C 1
ATOM 5801 O O . GLN B 1 348 ? 39.344 -32.156 13.859 1 19.5 348 GLN B O 1
ATOM 5806 N N . ILE B 1 349 ? 38.938 -30.719 12.719 1 19.53 349 ILE B N 1
ATOM 5807 C CA . ILE B 1 349 ? 39.188 -30.031 13.984 1 19.53 349 ILE B CA 1
ATOM 5808 C C . ILE B 1 349 ? 38.031 -30.281 14.945 1 19.53 349 ILE B C 1
ATOM 5810 O O . ILE B 1 349 ? 36.875 -29.984 14.625 1 19.53 349 ILE B O 1
ATOM 5814 N N . GLU B 1 350 ? 38.25 -31.203 15.891 1 19.94 350 GLU B N 1
ATOM 5815 C CA . GLU B 1 350 ? 37.5 -31.688 17.047 1 19.94 350 GLU B CA 1
ATOM 5816 C C . GLU B 1 350 ? 37.031 -30.516 17.922 1 19.94 350 GLU B C 1
ATOM 5818 O O . GLU B 1 350 ? 37.844 -29.875 18.594 1 19.94 350 GLU B O 1
ATOM 5823 N N . LEU B 1 351 ? 36.562 -29.484 17.391 1 20.28 351 LEU B N 1
ATOM 5824 C CA . LEU B 1 351 ? 36.312 -28.469 18.422 1 20.28 351 LEU B CA 1
ATOM 5825 C C . LEU B 1 351 ? 35.594 -29.078 19.609 1 20.28 351 LEU B C 1
ATOM 5827 O O . LEU B 1 351 ? 34.562 -29.734 19.422 1 20.28 351 LEU B O 1
ATOM 5831 N N . GLU B 1 352 ? 36.281 -29.406 20.703 1 19.72 352 GLU B N 1
ATOM 5832 C CA . GLU B 1 352 ? 35.875 -30.031 21.953 1 19.72 352 GLU B CA 1
ATOM 5833 C C . GLU B 1 352 ? 34.625 -29.375 22.516 1 19.72 352 GLU B C 1
ATOM 5835 O O . GLU B 1 352 ? 34.406 -28.172 22.344 1 19.72 352 GLU B O 1
ATOM 5840 N N . PRO B 1 353 ? 33.656 -30.219 22.797 1 20.03 353 PRO B N 1
ATOM 5841 C CA . PRO B 1 353 ? 32.344 -29.891 23.406 1 20.03 353 PRO B CA 1
ATOM 5842 C C . PRO B 1 353 ? 32.5 -29.125 24.719 1 20.03 353 PRO B C 1
ATOM 5844 O O . PRO B 1 353 ? 33.25 -29.531 25.609 1 20.03 353 PRO B O 1
ATOM 5847 N N . ILE B 1 354 ? 32.844 -27.875 24.734 1 21.3 354 ILE B N 1
ATOM 5848 C CA . ILE B 1 354 ? 33 -27.312 26.078 1 21.3 354 ILE B CA 1
ATOM 5849 C C . ILE B 1 354 ? 31.875 -27.812 26.984 1 21.3 354 ILE B C 1
ATOM 5851 O O . ILE B 1 354 ? 30.703 -27.688 26.625 1 21.3 354 ILE B O 1
ATOM 5855 N N . ASN B 1 355 ? 32.125 -28.781 27.812 1 19.73 355 ASN B N 1
ATOM 5856 C CA . ASN B 1 355 ? 31.344 -29.422 28.859 1 19.73 355 ASN B CA 1
ATOM 5857 C C . ASN B 1 355 ? 30.703 -28.391 29.781 1 19.73 355 ASN B C 1
ATOM 5859 O O . ASN B 1 355 ? 31.359 -27.891 30.703 1 19.73 355 ASN B O 1
ATOM 5863 N N . ILE B 1 356 ? 30.188 -27.344 29.328 1 20.69 356 ILE B N 1
ATOM 5864 C CA . ILE B 1 356 ? 29.766 -26.5 30.453 1 20.69 356 ILE B CA 1
ATOM 5865 C C . ILE B 1 356 ? 28.906 -27.312 31.422 1 20.69 356 ILE B C 1
ATOM 5867 O O . ILE B 1 356 ? 27.938 -27.953 31.016 1 20.69 356 ILE B O 1
ATOM 5871 N N . SER B 1 357 ? 29.406 -27.75 32.562 1 18.42 357 SER B N 1
ATOM 5872 C CA . SER B 1 357 ? 28.906 -28.469 33.719 1 18.42 357 SER B CA 1
ATOM 5873 C C . SER B 1 357 ? 27.469 -28.062 34.062 1 18.42 357 SER B C 1
ATOM 5875 O O . SER B 1 357 ? 27.016 -27 33.656 1 18.42 357 SER B O 1
ATOM 5877 N N . SER B 1 358 ? 26.672 -29.047 34.75 1 19.55 358 SER B N 1
ATOM 5878 C CA . SER B 1 358 ? 25.312 -29.359 35.156 1 19.55 358 SER B CA 1
ATOM 5879 C C . SER B 1 358 ? 24.688 -28.219 35.938 1 19.55 358 SER B C 1
ATOM 5881 O O . SER B 1 358 ? 23.484 -27.984 35.875 1 19.55 358 SER B O 1
ATOM 5883 N N . GLY B 1 359 ? 25.438 -27.828 37.031 1 18.58 359 GLY B N 1
ATOM 5884 C CA . GLY B 1 359 ? 24.859 -27.703 38.344 1 18.58 359 GLY B CA 1
ATOM 5885 C C . GLY B 1 359 ? 23.828 -26.594 38.438 1 18.58 359 GLY B C 1
ATOM 5886 O O . GLY B 1 359 ? 22.703 -26.812 38.906 1 18.58 359 GLY B O 1
ATOM 5887 N N . ASP B 1 360 ? 24.312 -25.406 38.75 1 18.92 360 ASP B N 1
ATOM 5888 C CA . ASP B 1 360 ? 23.734 -24.562 39.812 1 18.92 360 ASP B CA 1
ATOM 5889 C C . ASP B 1 360 ? 22.594 -23.719 39.25 1 18.92 360 ASP B C 1
ATOM 5891 O O . ASP B 1 360 ? 22.203 -22.703 39.844 1 18.92 360 ASP B O 1
ATOM 5895 N N . LEU B 1 361 ? 22.281 -23.719 38 1 18.95 361 LEU B N 1
ATOM 5896 C CA . LEU B 1 361 ? 21.422 -22.547 37.875 1 18.95 361 LEU B CA 1
ATOM 5897 C C . LEU B 1 361 ? 20.141 -22.75 38.688 1 18.95 361 LEU B C 1
ATOM 5899 O O . LEU B 1 361 ? 19.406 -23.719 38.469 1 18.95 361 LEU B O 1
ATOM 5903 N N . GLU B 1 362 ? 19.938 -22.203 39.938 1 18.67 362 GLU B N 1
ATOM 5904 C CA . GLU B 1 362 ? 19 -22.047 41.062 1 18.67 362 GLU B CA 1
ATOM 5905 C C . GLU B 1 362 ? 17.562 -21.875 40.531 1 18.67 362 GLU B C 1
ATOM 5907 O O . GLU B 1 362 ? 17.344 -21.438 39.406 1 18.67 362 GLU B O 1
ATOM 5912 N N . MET B 1 363 ? 16.547 -22.344 41.375 1 19.58 363 MET B N 1
ATOM 5913 C CA . MET B 1 363 ? 15.141 -22.688 41.625 1 19.58 363 MET B CA 1
ATOM 5914 C C . MET B 1 363 ? 14.227 -21.516 41.344 1 19.58 363 MET B C 1
ATOM 5916 O O . MET B 1 363 ? 14.102 -20.594 42.156 1 19.58 363 MET B O 1
ATOM 5920 N N . PHE B 1 364 ? 14.328 -20.703 40.281 1 17.92 364 PHE B N 1
ATOM 5921 C CA . PHE B 1 364 ? 13.289 -19.688 40.438 1 17.92 364 PHE B CA 1
ATOM 5922 C C . PHE B 1 364 ? 11.922 -20.344 40.625 1 17.92 364 PHE B C 1
ATOM 5924 O O . PHE B 1 364 ? 11.5 -21.156 39.812 1 17.92 364 PHE B O 1
ATOM 5931 N N . ASP B 1 365 ? 11.391 -20.547 41.875 1 18.34 365 ASP B N 1
ATOM 5932 C CA . ASP B 1 365 ? 10.234 -21.078 42.594 1 18.34 365 ASP B CA 1
ATOM 5933 C C . ASP B 1 365 ? 8.938 -20.469 42.062 1 18.34 365 ASP B C 1
ATOM 5935 O O . ASP B 1 365 ? 8.375 -19.547 42.688 1 18.34 365 ASP B O 1
ATOM 5939 N N . VAL B 1 366 ? 8.766 -19.859 40.938 1 19.22 366 VAL B N 1
ATOM 5940 C CA . VAL B 1 366 ? 7.574 -19.016 40.938 1 19.22 366 VAL B CA 1
ATOM 5941 C C . VAL B 1 366 ? 6.324 -19.891 41.062 1 19.22 366 VAL B C 1
ATOM 5943 O O . VAL B 1 366 ? 5.875 -20.453 40.062 1 19.22 366 VAL B O 1
ATOM 5946 N N . ASN B 1 367 ? 6.227 -21.047 41.719 1 17.3 367 ASN B N 1
ATOM 5947 C CA . ASN B 1 367 ? 5.074 -21.875 42.031 1 17.3 367 ASN B CA 1
ATOM 5948 C C . ASN B 1 367 ? 3.861 -21.047 42.438 1 17.3 367 ASN B C 1
ATOM 5950 O O . ASN B 1 367 ? 2.734 -21.547 42.438 1 17.3 367 ASN B O 1
ATOM 5954 N N . ARG B 1 368 ? 3.967 -20.062 43.406 1 18.98 368 ARG B N 1
ATOM 5955 C CA . ARG B 1 368 ? 2.957 -19.797 44.438 1 18.98 368 ARG B CA 1
ATOM 5956 C C . ARG B 1 368 ? 1.677 -19.25 43.781 1 18.98 368 ARG B C 1
ATOM 5958 O O . ARG B 1 368 ? 1.331 -18.078 43.969 1 18.98 368 ARG B O 1
ATOM 5965 N N . LEU B 1 369 ? 1.501 -19.281 42.5 1 17.44 369 LEU B N 1
ATOM 5966 C CA . LEU B 1 369 ? 0.266 -18.672 42.031 1 17.44 369 LEU B CA 1
ATOM 5967 C C . LEU B 1 369 ? -0.945 -19.5 42.406 1 17.44 369 LEU B C 1
ATOM 5969 O O . LEU B 1 369 ? -1.511 -20.219 41.594 1 17.44 369 LEU B O 1
ATOM 5973 N N . SER B 1 370 ? -0.958 -20.25 43.562 1 17.36 370 SER B N 1
ATOM 5974 C CA . SER B 1 370 ? -1.976 -21.203 43.969 1 17.36 370 SER B CA 1
ATOM 5975 C C . SER B 1 370 ? -3.377 -20.625 43.844 1 17.36 370 SER B C 1
ATOM 5977 O O . SER B 1 370 ? -4.23 -21.203 43.156 1 17.36 370 SER B O 1
ATOM 5979 N N . GLY B 1 371 ? -4.156 -20.562 45.094 1 18.45 371 GLY B N 1
ATOM 5980 C CA . GLY B 1 371 ? -5.297 -20.969 45.906 1 18.45 371 GLY B CA 1
ATOM 5981 C C . GLY B 1 371 ? -6.445 -19.969 45.844 1 18.45 371 GLY B C 1
ATOM 5982 O O . GLY B 1 371 ? -7.586 -20.344 45.594 1 18.45 371 GLY B O 1
ATOM 5983 N N . SER B 1 372 ? -6.457 -18.891 46.781 1 17.55 372 SER B N 1
ATOM 5984 C CA . SER B 1 372 ? -7.398 -18.344 47.75 1 17.55 372 SER B CA 1
ATOM 5985 C C . SER B 1 372 ? -8.383 -17.391 47.062 1 17.55 372 SER B C 1
ATOM 5987 O O . SER B 1 372 ? -9.125 -16.688 47.75 1 17.55 372 SER B O 1
ATOM 5989 N N . LEU B 1 373 ? -8.391 -16.938 45.875 1 17.2 373 LEU B N 1
ATOM 5990 C CA . LEU B 1 373 ? -9.328 -15.82 45.906 1 17.2 373 LEU B CA 1
ATOM 5991 C C . LEU B 1 373 ? -10.766 -16.328 46.031 1 17.2 373 LEU B C 1
ATOM 5993 O O . LEU B 1 373 ? -11.344 -16.781 45.031 1 17.2 373 LEU B O 1
ATOM 5997 N N . GLN B 1 374 ? -11.234 -17.203 47.062 1 17.61 374 GLN B N 1
ATOM 5998 C CA . GLN B 1 374 ? -12.523 -17.641 47.594 1 17.61 374 GLN B CA 1
ATOM 5999 C C . GLN B 1 374 ? -13.5 -16.469 47.688 1 17.61 374 GLN B C 1
ATOM 6001 O O . GLN B 1 374 ? -14.656 -16.594 47.281 1 17.61 374 GLN B O 1
ATOM 6006 N N . GLU B 1 375 ? -13.328 -15.727 48.875 1 17.53 375 GLU B N 1
ATOM 6007 C CA . GLU B 1 375 ? -14.32 -15.383 49.906 1 17.53 375 GLU B CA 1
ATOM 6008 C C . GLU B 1 375 ? -15.375 -14.43 49.344 1 17.53 375 GLU B C 1
ATOM 6010 O O . GLU B 1 375 ? -16.578 -14.695 49.406 1 17.53 375 GLU B O 1
ATOM 6015 N N . ASN B 1 376 ? -15.477 -13.25 50.031 1 17.59 376 ASN B N 1
ATOM 6016 C CA . ASN B 1 376 ? -16.469 -12.609 50.906 1 17.59 376 ASN B CA 1
ATOM 6017 C C . ASN B 1 376 ? -17.375 -11.672 50.125 1 17.59 376 ASN B C 1
ATOM 6019 O O . ASN B 1 376 ? -18.188 -10.953 50.719 1 17.59 376 ASN B O 1
ATOM 6023 N N . LEU B 1 377 ? -17.219 -11.141 48.938 1 17.7 377 LEU B N 1
ATOM 6024 C CA . LEU B 1 377 ? -18.062 -9.961 49.062 1 17.7 377 LEU B CA 1
ATOM 6025 C C . LEU B 1 377 ? -19.531 -10.359 49.188 1 17.7 377 LEU B C 1
ATOM 6027 O O . LEU B 1 377 ? -20.062 -11.055 48.312 1 17.7 377 LEU B O 1
ATOM 6031 N N . SER B 1 378 ? -20.219 -10.492 50.531 1 16.7 378 SER B N 1
ATOM 6032 C CA . SER B 1 378 ? -21.484 -10.57 51.25 1 16.7 378 SER B CA 1
ATOM 6033 C C . SER B 1 378 ? -22.453 -9.5 50.781 1 16.7 378 SER B C 1
ATOM 6035 O O . SER B 1 378 ? -22.203 -8.305 50.969 1 16.7 378 SER B O 1
ATOM 6037 N N . LEU B 1 379 ? -23.062 -9.188 49.781 1 17.83 379 LEU B N 1
ATOM 6038 C CA . LEU B 1 379 ? -24.203 -8.289 49.969 1 17.83 379 LEU B CA 1
ATOM 6039 C C . LEU B 1 379 ? -25.281 -8.961 50.844 1 17.83 379 LEU B C 1
ATOM 6041 O O . LEU B 1 379 ? -25.922 -9.906 50.375 1 17.83 379 LEU B O 1
ATOM 6045 N N . SER B 1 380 ? -25.188 -9.359 52.188 1 17.14 380 SER B N 1
ATOM 6046 C CA . SER B 1 380 ? -26.219 -9.539 53.188 1 17.14 380 SER B CA 1
ATOM 6047 C C . SER B 1 380 ? -27.188 -8.359 53.188 1 17.14 380 SER B C 1
ATOM 6049 O O . SER B 1 380 ? -28.406 -8.547 53.344 1 17.14 380 SER B O 1
ATOM 6051 N N . ASP B 1 381 ? -27.078 -7.07 53.594 1 18.8 381 ASP B N 1
ATOM 6052 C CA . ASP B 1 381 ? -28.031 -6.355 54.438 1 18.8 381 ASP B CA 1
ATOM 6053 C C . ASP B 1 381 ? -29.266 -5.938 53.625 1 18.8 381 ASP B C 1
ATOM 6055 O O . ASP B 1 381 ? -30.297 -5.582 54.219 1 18.8 381 ASP B O 1
ATOM 6059 N N . VAL B 1 382 ? -29.531 -5.582 52.562 1 19.53 382 VAL B N 1
ATOM 6060 C CA . VAL B 1 382 ? -30.922 -5.125 52.531 1 19.53 382 VAL B CA 1
ATOM 6061 C C . VAL B 1 382 ? -31.859 -6.328 52.594 1 19.53 382 VAL B C 1
ATOM 6063 O O . VAL B 1 382 ? -31.531 -7.402 52.094 1 19.53 382 VAL B O 1
ATOM 6066 N N . LEU B 1 383 ? -33.312 -6.211 53 1 16.77 383 LEU B N 1
ATOM 6067 C CA . LEU B 1 383 ? -34.406 -6.57 53.875 1 16.77 383 LEU B CA 1
ATOM 6068 C C . LEU B 1 383 ? -34.938 -7.957 53.562 1 16.77 383 LEU B C 1
ATOM 6070 O O . LEU B 1 383 ? -34.938 -8.359 52.375 1 16.77 383 LEU B O 1
ATOM 6074 N N . VAL B 1 384 ? -34.75 -8 54.906 1 15.4 384 VAL B N 1
ATOM 6075 C CA . VAL B 1 384 ? -35.781 -7.594 55.875 1 15.4 384 VAL B CA 1
ATOM 6076 C C . VAL B 1 384 ? -36.094 -6.109 55.688 1 15.4 384 VAL B C 1
ATOM 6078 O O . VAL B 1 384 ? -35.188 -5.301 55.438 1 15.4 384 VAL B O 1
#

Solvent-accessible surface area (backbone atoms only — not comparable to full-atom values): 45082 Å² total; per-residue (Å²): 131,75,75,52,39,71,41,79,77,31,48,53,32,54,61,42,72,58,35,42,71,88,70,74,55,56,60,65,49,40,10,52,82,39,47,71,80,43,83,42,46,22,27,34,30,54,47,77,62,73,42,43,31,38,38,38,38,39,40,20,35,73,57,83,82,46,32,67,37,47,45,25,35,33,43,90,49,33,56,96,29,29,34,50,50,77,45,71,34,37,95,92,43,52,67,48,72,51,69,59,34,11,51,31,45,60,55,83,91,45,35,52,60,41,44,47,53,34,57,75,68,65,61,44,94,65,69,68,66,70,73,57,59,81,45,59,86,74,56,63,86,53,38,34,16,48,34,43,34,41,31,36,34,45,98,84,68,45,73,58,67,64,42,73,65,46,68,50,66,58,28,30,26,31,81,85,54,48,71,60,43,75,75,44,62,47,56,60,56,38,36,19,72,14,55,90,58,54,37,37,34,33,30,58,65,54,48,58,92,45,34,30,40,37,40,34,26,69,55,97,91,36,76,77,42,72,47,78,45,49,31,85,74,35,46,69,47,94,37,30,31,42,37,36,64,55,69,55,48,96,60,63,84,40,87,57,69,43,69,32,30,38,29,38,33,26,68,88,78,66,48,64,23,68,77,37,79,30,32,34,29,24,77,77,58,55,44,72,71,55,68,78,71,56,65,67,71,56,63,58,47,65,64,47,54,64,48,64,74,58,71,56,77,80,73,47,76,74,75,68,84,57,76,80,68,78,80,68,80,74,74,75,71,83,82,74,71,88,75,71,68,90,62,81,76,78,75,78,79,71,74,72,76,76,72,76,77,88,74,76,81,62,74,81,69,77,60,81,86,78,83,63,95,77,85,50,100,31,74,101,50,88,93,129,130,76,75,52,38,72,40,78,77,29,48,54,32,55,60,42,72,60,36,42,71,89,70,74,55,57,60,64,50,42,10,54,81,38,48,76,81,43,82,41,47,23,27,33,32,54,48,75,61,74,41,43,31,39,37,38,38,38,42,20,37,72,56,82,83,46,31,66,38,51,45,24,33,34,44,88,51,35,57,97,28,29,33,52,51,76,44,70,32,38,93,90,43,51,66,47,71,51,71,58,34,13,52,32,45,59,56,81,91,44,35,51,60,41,43,48,53,34,56,76,68,64,61,43,95,67,70,68,65,70,72,57,59,81,45,58,88,76,55,64,86,54,40,33,14,48,33,43,34,41,30,37,33,46,98,85,68,46,73,57,67,66,42,75,64,46,69,52,68,58,29,31,27,31,81,84,54,48,71,60,42,73,76,45,63,50,56,58,58,36,36,20,72,14,53,88,58,53,36,39,35,35,30,58,65,56,48,60,92,45,34,30,39,38,38,34,27,69,57,95,90,36,76,77,43,73,48,77,46,49,30,86,76,35,47,69,46,94,36,30,31,41,37,35,64,55,68,56,48,96,60,64,83,42,88,57,68,43,72,31,31,37,29,38,33,27,69,87,78,66,48,64,23,68,77,39,78,32,32,34,29,25,78,78,57,55,46,73,71,55,67,78,70,54,64,66,72,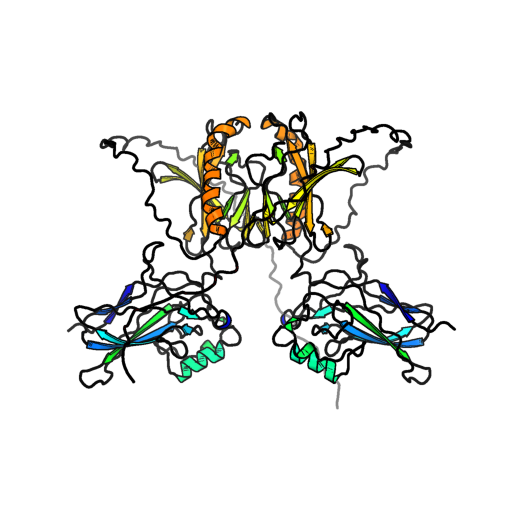57,62,59,45,64,65,47,55,63,49,63,74,58,71,55,76,78,73,52,77,75,74,67,84,58,78,81,69,80,81,69,80,74,74,76,71,83,85,76,72,90,76,74,68,94,67,79,77,80,76,78,79,72,74,72,75,79,73,77,79,88,74,72,88,75,78,83,70,82,68,82,80,79,84,70,96,75,81,63,98,69,88,67,79,84,68,129

InterPro domains:
  IPR000451 NF-kappa-B/Dorsal [PR00057] (9-26)
  IPR000451 NF-kappa-B/Dorsal [PR00057] (163-177)
  IPR000451 NF-kappa-B/Dorsal [PR00057] (195-215)
  IPR000451 NF-kappa-B/Dorsal [PR00057] (231-249)
  IPR000451 NF-kappa-B/Dorsal [PR00057] (272-286)
  IPR000451 NF-kappa-B/Dorsal [PTHR24169] (2-301)
  IPR008967 p53-like transcription factor, DNA-binding domain superfamily [SSF49417] (4-181)
  IPR011539 Rel homology domain, DNA-binding domain [PF00554] (6-173)
  IPR011539 Rel homology domain, DNA-binding domain [PS50254] (1-178)
  IPR013783 Immunoglobulin-like fold [G3DSA:2.60.40.10] (179-296)
  IPR014756 Immunoglobulin E-set [SSF81296] (178-286)
  IPR032397 Rel homology dimerisation domain [PF16179] (182-283)
  IPR037059 Rel homology domain (RHD), DNA-binding domain superfamily [G3DSA:2.60.40.340] (1-175)

Organism: Tribolium castaneum (NCBI:txid7070)

Nearest PDB structures (foldseek):
  1gji-assembly1_B  TM=8.921E-01  e=3.211E-32  Gallus gallus
  8u9l-assembly4_O  TM=8.878E-01  e=1.724E-30  Mus musculus
  2o61-assembly1_A  TM=8.615E-01  e=1.308E-30  Homo sapiens
  1bvo-assembly1_A-2  TM=9.475E-01  e=1.905E-20  Anopheles gambiae
  6ggr-assembly1_A  TM=8.953E-01  e=3.201E-19  Mus musculus

Sequence (768 aa):
MNRPYIRIIEQPQKSLRFRYQCEKRTGNIPGASSTSTLKTVCAIQIVGYQGRAAVVVSCVTKDEPHKPHPHKLVGEHCKKGVYTFEAEITPNNPDIVFRKLGVQCVKRNELKESLNVREEKNIDPFKTGFSHKDHLNCIDLNVVRLCFQVFLIDENGRFTSGLAPVVSEPIYNRKTFPDPDIFRLSHCNASVDGGKNDIILLCPKVDKDDIRIRIYETANGQTLWQYFINGDQTQIYSSTAICFKPPPYKNLNIVEPVPVFIQLVRPSDEVVSKSVQFEYLPLDAEPGFLKEKRKKCQDMLPLFAQLLDNPGPSHAMSLENLPNFPSGDINIESASGVSKLLNIDCHQIELEPINISSGDLEMFDVNRLSGSLQENLSLSDVLVMNRPYIRIIEQPQKSLRFRYQCEKRTGNIPGASSTSTLKTVCAIQIVGYQGRAAVVVSCVTKDEPHKPHPHKLVGEHCKKGVYTFEAEITPNNPDIVFRKLGVQCVKRNELKESLNVREEKNIDPFKTGFSHKDHLNCIDLNVVRLCFQVFLIDENGRFTSGLAPVVSEPIYNRKTFPDPDIFRLSHCNASVDGGKNDIILLCPKVDKDDIRIRIYETANGQTLWQYFINGDQTQIYSSTAICFKPPPYKNLNIVEPVPVFIQLVRPSDEVVSKSVQFEYLPLDAEPGFLKEKRKKCQDMLPLFAQLLDNPGPSHAMSLENLPNFPSGDINIESASGVSKLLNIDCHQIELEPINISSGDLEMFDVNRLSGSLQENLSLSDVLV

pLDDT: mean 75.31, std 30.44, range [15.4, 98.56]

Foldseek 3Di:
DPDKAKAWPWFWDQEDAAAAVVVVDLDATWTNPADLVRTHFTKMFTPPDFFKKKKKKAKWAQDPVTWGFLKAKDADQGDLRMRIDMDGADPVRGMDGDTSIHIHADDPVCSLVSLVVCVVVVVTLNPPDSPCSVVSVPGDRFKIKMKMKMFDADPVRDTDDIHRIDIGHIYGHCVVPPFWEWDDKPDQEAALQQHDAWIKTFIPAADLQFKKKKKFADDPRDTPDIDIDGSVQWDQDPRGMTIHTDHHHPDQADPAKGKIWMWMAGPVVGGIYDTAIHIHDHPVPDPVVCPPPVVVNCVVVVVVVVCPPCVDPSNPPPPPPPPCPDPPCPVPDPPPPPPDDDPPCPDDPCPDPPCPDDDDPVDDPPPPPDDDPDAPPPHVDDDD/DPDKAKAWPWFWDQEDAAAAVVVVDLDATWTNPADLVRTHFTKMFTPPDFFKKKKKKAKWAQDPVTWGFLKAKDADQGDLRMRIDMDGADPVRGMDGDTSIHIHADDPVCSLVSLVVCVVVVVTLNPPDSPCSVVSVPGDRFKIKMKMKMFDADPVRDTDDIHRIDIGHIYGHCVVPPFWEWDDKPDQEAALQQHDAKIKTFIPAADLQFKKKKKFADDPRDTPDIDIGGSVQWDQDPRGMTIHTDHHHPDQADPAKGKIWMWMAGPVVGGIYDTAIHIHDHPVPDPVVCPPPVVVNCVVVVVVVVCPPCVDPSPPPPPPPPPCPDPPCPVPDPPPDPPDDDPPPPDDPCPDPPCPDDDDPDDPPPPPPDDDPDDDPDPPDDDD